Protein AF-A0A7X7GUV2-F1 (afdb_monomer)

Secondary structure (DSSP, 8-state):
--PPPP----------STTS------------------------------------------S-TT-----S--SSB-SS-SSPEEES--HHHHHHHTSPP-SB---EEETPTTEEEETT-SPPEEEE---SEEEEEEE-TTBSS-EEEEES-SSEEPPHHHHHHHHHH--SS-EEEEEEEESSSSPPEEEEEEEEEES----SEEEEEEESSSS--TTTEEEEEEETT-SSBEEEE-GGG--S--B-TTSSBP-TT-SSTT-----EEEEEPTTSSEEEEEPSTTT-EEEEE-STTTTTSPPTT--HHHHHHHT-SSEEEEE--HHHHHTT--EEEEEEE----SGGGTTS-TTS-SS--PPEEEEEEETT--------GGG--S-TT-----HHHHHHHHTBTTTEEE-EEET--SEEEEEEE-TTSSEEEEEEESSEETTEE-S-S-EEEEEEE-GGGTEEE-EE-TTSS-TTEEEEEEEE-TTSSEEEEEEEE-----SS-TTSS-SSTT-TT-EEEEEETT----EE-GGGS-SSGGG-BTTBS--EEEEE-S--EE-SSEEEEEEEEEE-TT-SSEEE-STT-EEEPPEEEEEEEEEETTS-EEEPPPEE-GGGGEEE-TT--EEE---EEEEEEEE---PPPPPP----

Mean predicted aligned error: 9.41 Å

Sequence (656 aa):
MRTVAYLTPLLLTLGIAIACSSEGGREGPRGGGNGGDGNGGDGNGGGLNGSGGLLIEDPVGGPPTGELLEPECQADCEDFPADPIIDGVDDAQRAVLDQPASGAGPCVSEPADGTIFPARWTRPRFNFQGGSVHKITLSAERERHDLVVYTNQSPWYLPAEIWEGLSTNVFNEDITYTIKTSDGSSAPTETTGKFRIVPVAPGGSMVFWGSTGTLEGPYTNALYGFSVGDEAVIHTLAPGDIAGVALSDNANLRQQSTDEPGQSTCVGCHTSTPGGKAVAAVDHWPWNVRLASIEEGVAGSVPDFLTPAGAAMASMTWLGAMTFSEGDWATGARRMVVTWSERSMSGNDAWKTHDGSVLSNEPTQLVWMDLGSDAEMPVDINTATADTYANQNQALQNAIAALQGTAWDVIQRTGDPGHPVLPTWSHDGSKIVYTSTDMPQDGRIGEASEVDIYQVPFAGGNGGEAVPLEGASSPGHYEYYPDYSPDDALVAFNRVDAFTTSGGREDSFNHVYYRPDSDIYVVPASGGEPVRLTSNDPACSSDGSAGSLYNSWAKWAPTSVSDGERTYYFLIFSTSRNSPFDISRGQGRTSPASQLYMTTIIRHASGEIESSPAIYLWNQRVLVDAEGNPSDLGTNNVTPAWDAFKIPPVPPVIVR

Solvent-accessible surface area (backbone atoms only — not comparable to full-atom values): 34489 Å² total; per-residue (Å²): 143,83,86,83,81,83,86,76,84,82,83,84,79,60,52,79,57,49,32,41,37,77,74,90,77,90,76,82,92,82,80,89,81,87,86,82,90,84,84,89,82,89,84,88,87,87,89,82,89,86,89,86,89,75,90,76,74,80,92,85,66,73,75,72,57,62,46,81,60,69,53,84,51,89,57,65,30,71,51,30,48,84,66,67,48,76,41,91,58,54,74,66,35,50,59,27,55,70,40,72,61,75,47,80,31,45,58,42,48,29,69,20,66,61,20,44,40,51,16,60,45,56,64,62,41,44,30,52,66,67,51,60,30,36,33,44,36,40,42,41,88,47,34,65,30,55,32,39,36,34,29,49,61,68,64,36,69,55,55,67,72,40,40,53,39,41,46,48,36,50,56,81,43,68,36,34,37,37,40,30,27,19,75,46,76,49,68,10,21,38,30,73,44,32,33,31,26,40,45,37,36,55,46,43,21,38,42,29,27,33,26,72,53,61,47,51,16,34,78,39,35,31,30,34,30,34,47,69,42,47,69,34,22,27,83,56,47,36,15,58,51,40,51,76,71,38,35,32,65,47,67,23,52,28,51,82,69,47,95,50,70,10,55,35,27,23,52,43,63,42,38,64,37,77,82,15,46,30,38,38,19,30,27,32,81,47,19,23,46,46,57,20,19,34,28,66,98,45,49,18,34,69,41,93,61,57,29,73,34,15,51,53,58,34,32,37,50,28,27,29,35,50,30,46,25,48,41,44,42,73,74,70,48,48,55,38,39,32,16,33,29,56,49,34,54,55,76,97,46,42,56,20,37,88,87,70,46,90,83,70,79,45,70,28,37,41,31,37,36,32,25,55,34,86,57,85,66,96,60,70,72,87,70,50,64,93,54,81,81,67,57,84,74,52,62,59,48,47,50,58,50,70,30,54,80,77,40,28,39,66,37,40,48,47,82,51,93,49,23,42,20,42,45,28,40,28,50,76,39,57,36,34,37,23,18,29,20,72,27,44,36,71,20,38,83,34,69,30,89,47,34,24,25,31,34,26,40,30,66,93,51,53,24,36,67,24,44,71,32,48,58,40,51,50,90,69,37,32,23,37,55,48,28,57,35,60,77,51,56,33,31,32,29,32,40,34,75,56,64,81,40,45,87,71,51,71,78,41,91,36,42,83,71,86,30,41,51,27,32,47,32,40,24,43,60,88,33,44,80,51,45,74,43,49,41,59,47,56,72,25,76,84,32,41,50,69,68,45,33,32,34,39,51,54,28,36,28,59,37,54,42,67,85,81,55,41,35,44,40,43,38,34,29,19,21,28,53,61,42,90,48,70,38,71,59,55,99,89,42,69,43,64,23,28,38,53,30,35,28,32,35,37,37,34,73,88,70,50,76,49,53,16,38,49,42,75,53,72,27,74,34,28,35,34,48,98,87,35,55,75,41,83,42,81,46,38,29,40,54,50,35,40,32,58,47,36,58,60,83,65,61,83,62,87,86,129

Structure (mmCIF, N/CA/C/O backbone):
data_AF-A0A7X7GUV2-F1
#
_entry.id   AF-A0A7X7GUV2-F1
#
loop_
_atom_site.group_PDB
_atom_site.id
_atom_site.type_symbol
_atom_site.label_atom_id
_atom_site.label_alt_id
_atom_site.label_comp_id
_atom_site.label_asym_id
_atom_site.label_entity_id
_atom_site.label_seq_id
_atom_site.pdbx_PDB_ins_code
_atom_site.Cartn_x
_atom_site.Cartn_y
_atom_site.Cartn_z
_atom_site.occupancy
_atom_site.B_iso_or_equiv
_atom_site.auth_seq_id
_atom_site.auth_comp_id
_atom_site.auth_asym_id
_atom_site.auth_atom_id
_atom_site.pdbx_PDB_model_num
ATOM 1 N N . MET A 1 1 ? -0.181 50.053 44.300 1.00 32.94 1 MET A N 1
ATOM 2 C CA . MET A 1 1 ? 0.564 49.186 43.364 1.00 32.94 1 MET A CA 1
ATOM 3 C C . MET A 1 1 ? 0.303 47.737 43.743 1.00 32.94 1 MET A C 1
ATOM 5 O O . MET A 1 1 ? 0.903 47.243 44.686 1.00 32.94 1 MET A O 1
ATOM 9 N N . ARG A 1 2 ? -0.670 47.099 43.093 1.00 23.80 2 ARG A N 1
ATOM 10 C CA . ARG A 1 2 ? -0.910 45.652 43.140 1.00 23.80 2 ARG A CA 1
ATOM 11 C C . ARG A 1 2 ? -1.321 45.263 41.728 1.00 23.80 2 ARG A C 1
ATOM 13 O O . ARG A 1 2 ? -2.361 45.713 41.259 1.00 23.80 2 ARG A O 1
ATOM 20 N N . THR A 1 3 ? -0.444 44.550 41.043 1.00 24.95 3 THR A N 1
ATOM 21 C CA . THR A 1 3 ? -0.640 44.099 39.667 1.00 24.95 3 THR A CA 1
ATOM 22 C C . THR A 1 3 ? -1.362 42.758 39.726 1.00 24.95 3 THR A C 1
ATOM 24 O O . THR A 1 3 ? -0.893 41.838 40.391 1.00 24.95 3 THR A O 1
ATOM 27 N N . VAL A 1 4 ? -2.529 42.683 39.090 1.00 25.73 4 VAL A N 1
ATOM 28 C CA . VAL A 1 4 ? -3.297 41.452 38.877 1.00 25.73 4 VAL A CA 1
ATOM 29 C C . VAL A 1 4 ? -2.777 40.833 37.581 1.00 25.73 4 VAL A C 1
ATOM 31 O O . VAL A 1 4 ? -2.809 41.492 36.544 1.00 25.73 4 VAL A O 1
ATOM 34 N N . ALA A 1 5 ? -2.252 39.611 37.649 1.00 23.95 5 ALA A N 1
ATOM 35 C CA . ALA A 1 5 ? -1.864 38.833 36.479 1.00 23.95 5 ALA A CA 1
ATOM 36 C C . ALA A 1 5 ? -3.082 38.038 35.990 1.00 23.95 5 ALA A C 1
ATOM 38 O O . ALA A 1 5 ? -3.635 37.231 36.736 1.00 23.95 5 ALA A O 1
ATOM 39 N N . TYR A 1 6 ? -3.507 38.301 34.756 1.00 22.50 6 TYR A N 1
ATOM 40 C CA . TYR A 1 6 ? -4.449 37.461 34.025 1.00 22.50 6 TYR A CA 1
ATOM 41 C C . TYR A 1 6 ? -3.682 36.247 33.487 1.00 22.50 6 TYR A C 1
ATOM 43 O O . TYR A 1 6 ? -2.726 36.407 32.731 1.00 22.50 6 TYR A O 1
ATOM 51 N N . LEU A 1 7 ? -4.080 35.049 33.913 1.00 22.50 7 LEU A N 1
ATOM 52 C CA . LEU A 1 7 ? -3.694 33.784 33.292 1.00 22.50 7 LEU A CA 1
ATOM 53 C C . LEU A 1 7 ? -4.598 33.574 32.074 1.00 22.50 7 LEU A C 1
ATOM 55 O O . LEU A 1 7 ? -5.795 33.333 32.219 1.00 22.50 7 LEU A O 1
ATOM 59 N N . THR A 1 8 ? -4.026 33.716 30.885 1.00 22.06 8 THR A N 1
ATOM 60 C CA . THR A 1 8 ? -4.643 33.318 29.616 1.00 22.06 8 THR A CA 1
ATOM 61 C C . THR A 1 8 ? -4.380 31.819 29.419 1.00 22.06 8 THR A C 1
ATOM 63 O O . THR A 1 8 ? -3.215 31.426 29.512 1.00 22.06 8 THR A O 1
ATOM 66 N N . PRO A 1 9 ? -5.390 30.965 29.173 1.00 22.66 9 PRO A N 1
ATOM 67 C CA . PRO A 1 9 ? -5.144 29.570 28.832 1.00 22.66 9 PRO A CA 1
ATOM 68 C C . PRO A 1 9 ? -4.520 29.500 27.432 1.00 22.66 9 PRO A C 1
ATOM 70 O O . PRO A 1 9 ? -5.018 30.103 26.480 1.00 22.66 9 PRO A O 1
ATOM 73 N N . LEU A 1 10 ? -3.382 28.817 27.342 1.00 22.11 10 LEU A N 1
ATOM 74 C CA . LEU A 1 10 ? -2.643 28.563 26.112 1.00 22.11 10 LEU A CA 1
ATOM 75 C C . LEU A 1 10 ? -3.369 27.428 25.367 1.00 22.11 10 LEU A C 1
ATOM 77 O O . LEU A 1 10 ? -3.354 26.293 25.829 1.00 22.11 10 LEU A O 1
ATOM 81 N N . LEU A 1 11 ? -4.052 27.748 24.266 1.00 22.88 11 LEU A N 1
ATOM 82 C CA . LEU A 1 11 ? -4.656 26.767 23.358 1.00 22.88 11 LEU A CA 1
ATOM 83 C C . LEU A 1 11 ? -3.539 26.052 22.580 1.00 22.88 11 LEU A C 1
ATOM 85 O O . LEU A 1 11 ? -2.832 26.691 21.799 1.00 22.88 11 LEU A O 1
ATOM 89 N N . LEU A 1 12 ? -3.364 24.750 22.825 1.00 25.38 12 LEU A N 1
ATOM 90 C CA . LEU A 1 12 ? -2.546 23.858 22.001 1.00 25.38 12 LEU A CA 1
ATOM 91 C C . LEU A 1 12 ? -3.385 23.418 20.798 1.00 25.38 12 LEU A C 1
ATOM 93 O O . LEU A 1 12 ? -4.513 22.977 20.967 1.00 25.38 12 LEU A O 1
ATOM 97 N N . THR A 1 13 ? -2.838 23.579 19.597 1.00 31.75 13 THR A N 1
ATOM 98 C CA . THR A 1 13 ? -3.451 23.169 18.328 1.00 31.75 13 THR A CA 1
ATOM 99 C C . THR A 1 13 ? -2.526 22.156 17.684 1.00 31.75 13 THR A C 1
ATOM 101 O O . THR A 1 13 ? -1.327 22.419 17.551 1.00 31.75 13 THR A O 1
ATOM 104 N N . LEU A 1 14 ? -3.091 20.997 17.360 1.00 37.00 14 LEU A N 1
ATOM 105 C CA . LEU A 1 14 ? -2.397 19.856 16.798 1.00 37.00 14 LEU A CA 1
ATOM 106 C C . LEU A 1 14 ? -2.873 19.600 15.355 1.00 37.00 14 LEU A C 1
ATOM 108 O O . LEU A 1 14 ? -4.068 19.648 15.099 1.00 37.00 14 LEU A O 1
ATOM 112 N N . GLY A 1 15 ? -1.971 19.346 14.415 1.00 33.19 15 GLY A N 1
ATOM 113 C CA . GLY A 1 15 ? -2.177 18.436 13.297 1.00 33.19 15 GLY A CA 1
ATOM 114 C C . GLY A 1 15 ? -0.839 17.941 12.747 1.00 33.19 15 GLY A C 1
ATOM 115 O O . GLY A 1 15 ? 0.081 18.745 12.677 1.00 33.19 15 GLY A O 1
ATOM 116 N N . ILE A 1 16 ? -0.748 16.655 12.365 1.00 38.62 16 ILE A N 1
ATOM 117 C CA . ILE A 1 16 ? -0.478 16.155 10.994 1.00 38.62 16 ILE A CA 1
ATOM 118 C C . ILE A 1 16 ? -0.848 14.653 10.883 1.00 38.62 16 ILE A C 1
ATOM 120 O O . ILE A 1 16 ? -0.046 13.768 11.168 1.00 38.62 16 ILE A O 1
ATOM 124 N N . ALA A 1 17 ? -2.030 14.401 10.313 1.00 32.38 17 ALA A N 1
ATOM 125 C CA . ALA A 1 17 ? -2.229 13.618 9.086 1.00 32.38 17 ALA A CA 1
ATOM 126 C C . ALA A 1 17 ? -3.102 14.510 8.186 1.00 32.38 17 ALA A C 1
ATOM 128 O O . ALA A 1 17 ? -4.276 14.734 8.462 1.00 32.38 17 ALA A O 1
ATOM 129 N N . ILE A 1 18 ? -2.478 15.204 7.233 1.00 45.97 18 ILE A N 1
ATOM 130 C CA . ILE A 1 18 ? -2.718 16.652 7.118 1.00 45.97 18 ILE A CA 1
ATOM 131 C C . ILE A 1 18 ? -4.121 17.054 6.633 1.00 45.97 18 ILE A C 1
ATOM 133 O O . ILE A 1 18 ? -4.552 18.136 6.977 1.00 45.97 18 ILE A O 1
ATOM 137 N N . ALA A 1 19 ? -4.905 16.230 5.942 1.00 35.56 19 ALA A N 1
ATOM 138 C CA . ALA A 1 19 ? -6.272 16.635 5.583 1.00 35.56 19 ALA A CA 1
ATOM 139 C C . ALA A 1 19 ? -7.338 16.202 6.598 1.00 35.56 19 ALA A C 1
ATOM 141 O O . ALA A 1 19 ? -8.507 16.320 6.291 1.00 35.56 19 ALA A O 1
ATOM 142 N N . CYS A 1 20 ? -6.994 15.638 7.755 1.00 41.84 20 CYS A N 1
ATOM 143 C CA . CYS A 1 20 ? -8.009 15.075 8.648 1.00 41.84 20 CYS A CA 1
ATOM 144 C C . CYS A 1 20 ? -7.744 15.350 10.117 1.00 41.84 20 CYS A C 1
ATOM 146 O O . CYS A 1 20 ? -8.364 14.709 10.952 1.00 41.84 20 CYS A O 1
ATOM 148 N N . SER A 1 21 ? -6.870 16.293 10.468 1.00 37.59 21 SER A N 1
ATOM 149 C CA . SER A 1 21 ? -6.421 16.456 11.853 1.00 37.59 21 SER A CA 1
ATOM 150 C C . SER A 1 21 ? -6.381 17.896 12.376 1.00 37.59 21 SER A C 1
ATOM 152 O O . SER A 1 21 ? -5.648 18.114 13.326 1.00 37.59 21 SER A O 1
ATOM 154 N N . SER A 1 22 ? -7.081 18.888 11.802 1.00 31.81 22 SER A N 1
ATOM 155 C CA . SER A 1 22 ? -7.056 20.265 12.340 1.00 31.81 22 SER A CA 1
ATOM 156 C C . SER A 1 22 ? -8.259 20.595 13.252 1.00 31.81 22 SER A C 1
ATOM 158 O O . SER A 1 22 ? -9.402 20.466 12.842 1.00 31.81 22 SER A O 1
ATOM 160 N N . GLU A 1 23 ? -8.044 21.025 14.506 1.00 33.25 23 GLU A N 1
ATOM 161 C CA . GLU A 1 23 ? -9.118 21.514 15.400 1.00 33.25 23 GLU A CA 1
ATOM 162 C C . GLU A 1 23 ? -9.333 23.044 15.296 1.00 33.25 23 GLU A C 1
ATOM 164 O O . GLU A 1 23 ? -8.460 23.851 15.620 1.00 33.25 23 GLU A O 1
ATOM 169 N N . GLY A 1 24 ? -10.550 23.452 14.913 1.00 31.27 24 GLY A N 1
ATOM 170 C CA . GLY A 1 24 ? -11.511 24.060 15.848 1.00 31.27 24 GLY A CA 1
ATOM 171 C C . GLY A 1 24 ? -11.203 25.385 16.573 1.00 31.27 24 GLY A C 1
ATOM 172 O O . GLY A 1 24 ? -11.522 25.511 17.754 1.00 31.27 24 GLY A O 1
ATOM 173 N N . GLY A 1 25 ? -10.674 26.420 15.914 1.00 26.00 25 GLY A N 1
ATOM 174 C CA . GLY A 1 25 ? -10.572 27.772 16.496 1.00 26.00 25 GLY A CA 1
ATOM 175 C C . GLY A 1 25 ? -11.771 28.685 16.181 1.00 26.00 25 GLY A C 1
ATOM 176 O O . GLY A 1 25 ? -11.874 29.207 15.075 1.00 26.00 25 GLY A O 1
ATOM 177 N N . ARG A 1 26 ? -12.661 28.952 17.153 1.00 25.12 26 ARG A N 1
ATOM 178 C CA . ARG A 1 26 ? -13.733 29.970 17.035 1.00 25.12 26 ARG A CA 1
ATOM 179 C C . ARG A 1 26 ? -13.147 31.384 16.856 1.00 25.12 26 ARG A C 1
ATOM 181 O O . ARG A 1 26 ? -12.669 31.962 17.830 1.00 25.12 26 ARG A O 1
ATOM 188 N N . GLU A 1 27 ? -13.312 32.001 15.684 1.00 25.31 27 GLU A N 1
ATOM 189 C CA . GLU A 1 27 ? -13.299 33.467 15.546 1.00 25.31 27 GLU A CA 1
ATOM 190 C C . GLU A 1 27 ? -14.721 34.011 15.327 1.00 25.31 27 GLU A C 1
ATOM 192 O O . GLU A 1 27 ? -15.493 33.518 14.509 1.00 25.31 27 GLU A O 1
ATOM 197 N N . GLY A 1 28 ? -15.085 35.020 16.126 1.00 23.98 28 GLY A N 1
ATOM 198 C CA . GLY A 1 28 ? -16.398 35.666 16.134 1.00 23.98 28 GLY A CA 1
ATOM 199 C C . GLY A 1 28 ? -16.714 36.519 14.891 1.00 23.98 28 GLY A C 1
ATOM 200 O O . GLY A 1 28 ? -15.882 36.710 14.005 1.00 23.98 28 GLY A O 1
ATOM 201 N N . PRO A 1 29 ? -17.938 37.072 14.827 1.00 24.27 29 PRO A N 1
ATOM 202 C CA . PRO A 1 29 ? -18.635 37.350 13.580 1.00 24.27 29 PRO A CA 1
ATOM 203 C C . PRO A 1 29 ? -18.105 38.603 12.880 1.00 24.27 29 PRO A C 1
ATOM 205 O O . PRO A 1 29 ? -18.031 39.683 13.473 1.00 24.27 29 PRO A O 1
ATOM 208 N N . ARG A 1 30 ? -17.841 38.495 11.576 1.00 24.86 30 ARG A N 1
ATOM 209 C CA . ARG A 1 30 ? -17.788 39.652 10.676 1.00 24.86 30 ARG A CA 1
ATOM 210 C C . ARG A 1 30 ? -18.953 39.566 9.706 1.00 24.86 30 ARG A C 1
ATOM 212 O O . ARG A 1 30 ? -19.131 38.580 9.005 1.00 24.86 30 ARG A O 1
ATOM 219 N N . GLY A 1 31 ? -19.800 40.585 9.782 1.00 22.81 31 GLY A N 1
ATOM 220 C CA . GLY A 1 31 ? -21.104 40.608 9.150 1.00 22.81 31 GLY A CA 1
ATOM 221 C C . GLY A 1 31 ? -21.097 40.909 7.656 1.00 22.81 31 GLY A C 1
ATOM 222 O O . GLY A 1 31 ? -20.166 41.500 7.121 1.00 22.81 31 GLY A O 1
ATOM 223 N N . GLY A 1 32 ? -22.239 40.571 7.059 1.00 22.45 32 GLY A N 1
ATOM 224 C CA . GLY A 1 32 ? -22.993 41.414 6.135 1.00 22.45 32 GLY A CA 1
ATOM 225 C C . GLY A 1 32 ? -22.339 41.766 4.803 1.00 22.45 32 GLY A C 1
ATOM 226 O O . GLY A 1 32 ? -21.634 42.765 4.697 1.00 22.45 32 GLY A O 1
ATOM 227 N N . GLY A 1 33 ? -22.746 41.052 3.754 1.00 23.12 33 GLY A N 1
ATOM 228 C CA . GLY A 1 33 ? -22.602 41.489 2.368 1.00 23.12 33 GLY A CA 1
ATOM 229 C C . GLY A 1 33 ? -23.561 40.740 1.445 1.00 23.12 33 GLY A C 1
ATOM 230 O O . GLY A 1 33 ? -23.308 39.600 1.090 1.00 23.12 33 GLY A O 1
ATOM 231 N N . ASN A 1 34 ? -24.671 41.389 1.091 1.00 22.34 34 ASN A N 1
ATOM 232 C CA . ASN A 1 34 ? -25.659 40.939 0.107 1.00 22.34 34 ASN A CA 1
ATOM 233 C C . ASN A 1 34 ? -25.065 40.760 -1.302 1.00 22.34 34 ASN A C 1
ATOM 235 O O . ASN A 1 34 ? -24.377 41.659 -1.782 1.00 22.34 34 ASN A O 1
ATOM 239 N N . GLY A 1 35 ? -25.579 39.756 -2.023 1.00 22.70 35 GLY A N 1
ATOM 240 C CA . GLY A 1 35 ? -26.205 39.988 -3.331 1.00 22.70 35 GLY A CA 1
ATOM 241 C C . GLY A 1 35 ? -25.641 39.212 -4.523 1.00 22.70 35 GLY A C 1
ATOM 242 O O . GLY A 1 35 ? -24.481 39.389 -4.877 1.00 22.70 35 GLY A O 1
ATOM 243 N N . GLY A 1 36 ? -26.524 38.488 -5.226 1.00 23.39 36 GLY A N 1
ATOM 244 C CA . GLY A 1 36 ? -26.394 38.276 -6.672 1.00 23.39 36 GLY A CA 1
ATOM 245 C C . GLY A 1 36 ? -26.914 36.946 -7.213 1.00 23.39 36 GLY A C 1
ATOM 246 O O . GLY A 1 36 ? -26.126 36.036 -7.424 1.00 23.39 36 GLY A O 1
ATOM 247 N N . ASP A 1 37 ? -28.215 36.876 -7.505 1.00 23.50 37 ASP A N 1
ATOM 248 C CA . ASP A 1 37 ? -28.849 35.836 -8.328 1.00 23.50 37 ASP A CA 1
ATOM 249 C C . ASP A 1 37 ? -28.278 35.776 -9.761 1.00 23.50 37 ASP A C 1
ATOM 251 O O . ASP A 1 37 ? -27.961 36.810 -10.357 1.00 23.50 37 ASP A O 1
ATOM 255 N N . GLY A 1 38 ? -28.264 34.580 -10.363 1.00 23.55 38 GLY A N 1
ATOM 256 C CA . GLY A 1 38 ? -27.947 34.374 -11.781 1.00 23.55 38 GLY A CA 1
ATOM 257 C C . GLY A 1 38 ? -28.350 32.989 -12.298 1.00 23.55 38 GLY A C 1
ATOM 258 O O . GLY A 1 38 ? -27.577 32.045 -12.242 1.00 23.55 38 GLY A O 1
ATOM 259 N N . ASN A 1 39 ? -29.581 32.896 -12.797 1.00 23.02 39 ASN A N 1
ATOM 260 C CA . ASN A 1 39 ? -30.283 31.713 -13.298 1.00 23.02 39 ASN A CA 1
ATOM 261 C C . ASN A 1 39 ? -29.922 31.339 -14.759 1.00 23.02 39 ASN A C 1
ATOM 263 O O . ASN A 1 39 ? -29.870 32.229 -15.605 1.00 23.02 39 ASN A O 1
ATOM 267 N N . GLY A 1 40 ? -29.869 30.032 -15.058 1.00 22.28 40 GLY A N 1
ATOM 268 C CA . GLY A 1 40 ? -30.478 29.420 -16.256 1.00 22.28 40 GLY A CA 1
ATOM 269 C C . GLY A 1 40 ? -29.620 29.168 -17.510 1.00 22.28 40 GLY A C 1
ATOM 270 O O . GLY A 1 40 ? -29.009 30.084 -18.055 1.00 22.28 40 GLY A O 1
ATOM 271 N N . GLY A 1 41 ? -29.709 27.942 -18.053 1.00 23.38 41 GLY A N 1
ATOM 272 C CA . GLY A 1 41 ? -29.298 27.640 -19.430 1.00 23.38 41 GLY A CA 1
ATOM 273 C C . GLY A 1 41 ? -29.289 26.158 -19.825 1.00 23.38 41 GLY A C 1
ATOM 274 O O . GLY A 1 41 ? -28.216 25.593 -19.993 1.00 23.38 41 GLY A O 1
ATOM 275 N N . ASP A 1 42 ? -30.467 25.558 -20.027 1.00 23.94 42 ASP A N 1
ATOM 276 C CA . ASP A 1 42 ? -30.647 24.270 -20.719 1.00 23.94 42 ASP A CA 1
ATOM 277 C C . ASP A 1 42 ? -30.213 24.335 -22.197 1.00 23.94 42 ASP A C 1
ATOM 279 O O . ASP A 1 42 ? -30.487 25.316 -22.896 1.00 23.94 42 ASP A O 1
ATOM 283 N N . GLY A 1 43 ? -29.632 23.243 -22.706 1.00 24.27 43 GLY A N 1
ATOM 284 C CA . GLY A 1 43 ? -29.258 23.089 -24.115 1.00 24.27 43 GLY A CA 1
ATOM 285 C C . GLY A 1 43 ? -29.152 21.625 -24.547 1.00 24.27 43 GLY A C 1
ATOM 286 O O . GLY A 1 43 ? -28.083 21.032 -24.518 1.00 24.27 43 GLY A O 1
ATOM 287 N N . ASN A 1 44 ? -30.282 21.059 -24.967 1.00 22.33 44 ASN A N 1
ATOM 288 C CA . ASN A 1 44 ? -30.433 19.733 -25.568 1.00 22.33 44 ASN A CA 1
ATOM 289 C C . ASN A 1 44 ? -29.998 19.718 -27.052 1.00 22.33 44 ASN A C 1
ATOM 291 O O . ASN A 1 44 ? -30.363 20.632 -27.794 1.00 22.33 44 ASN A O 1
ATOM 295 N N . GLY A 1 45 ? -29.372 18.625 -27.513 1.00 22.42 45 GLY A N 1
ATOM 296 C CA . GLY A 1 45 ? -29.591 18.127 -28.878 1.00 22.42 45 GLY A CA 1
ATOM 297 C C . GLY A 1 45 ? -28.406 17.503 -29.627 1.00 22.42 45 GLY A C 1
ATOM 298 O O . GLY A 1 45 ? -27.498 18.208 -30.049 1.00 22.42 45 GLY A O 1
ATOM 299 N N . GLY A 1 46 ? -28.559 16.219 -29.983 1.00 21.56 46 GLY A N 1
ATOM 300 C CA . GLY A 1 46 ? -28.237 15.734 -31.335 1.00 21.56 46 GLY A CA 1
ATOM 301 C C . GLY A 1 46 ? -27.196 14.619 -31.446 1.00 21.56 46 GLY A C 1
ATOM 302 O O . GLY A 1 46 ? -26.008 14.890 -31.560 1.00 21.56 46 GLY A O 1
ATOM 303 N N . GLY A 1 47 ? -27.660 13.367 -31.504 1.00 20.58 47 GLY A N 1
ATOM 304 C CA . GLY A 1 47 ? -26.829 12.191 -31.776 1.00 20.58 47 GLY A CA 1
ATOM 305 C C . GLY A 1 47 ? -26.493 11.952 -33.252 1.00 20.58 47 GLY A C 1
ATOM 306 O O . GLY A 1 47 ? -27.113 1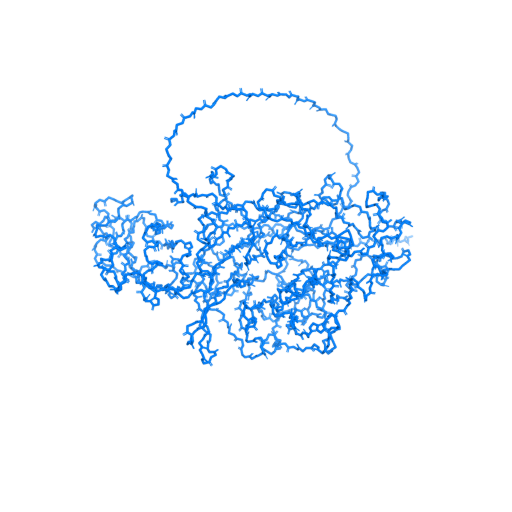2.526 -34.147 1.00 20.58 47 GLY A O 1
ATOM 307 N N . LEU A 1 48 ? -25.566 11.016 -33.487 1.00 22.80 48 LEU A N 1
ATOM 308 C CA . LEU A 1 48 ? -25.374 10.303 -34.752 1.00 22.80 48 LEU A CA 1
ATOM 309 C C . LEU A 1 48 ? -24.945 8.847 -34.490 1.00 22.80 48 LEU A C 1
ATOM 311 O O . LEU A 1 48 ? -23.999 8.580 -33.760 1.00 22.80 48 LEU A O 1
ATOM 315 N N . ASN A 1 49 ? -25.678 7.931 -35.126 1.00 20.84 49 ASN A N 1
ATOM 316 C CA . ASN A 1 49 ? -25.431 6.492 -35.232 1.00 20.84 49 ASN A CA 1
ATOM 317 C C . ASN A 1 49 ? -24.193 6.173 -36.090 1.00 20.84 49 ASN A C 1
ATOM 319 O O . ASN A 1 49 ? -23.984 6.810 -37.123 1.00 20.84 49 ASN A O 1
ATOM 323 N N . GLY A 1 50 ? -23.489 5.087 -35.755 1.00 22.55 50 GLY A N 1
ATOM 324 C CA . GLY A 1 50 ? -22.460 4.472 -36.602 1.00 22.55 50 GLY A CA 1
ATOM 325 C C . GLY A 1 50 ? -21.975 3.130 -36.045 1.00 22.55 50 GLY A C 1
ATOM 326 O O . GLY A 1 50 ? -21.107 3.081 -35.193 1.00 22.55 50 GLY A O 1
ATOM 327 N N . SER A 1 51 ? -22.591 2.054 -36.521 1.00 22.33 51 SER A N 1
ATOM 328 C CA . SER A 1 51 ? -22.524 0.651 -36.094 1.00 22.33 51 SER A CA 1
ATOM 329 C C . SER A 1 51 ? -21.246 -0.137 -36.445 1.00 22.33 51 SER A C 1
ATOM 331 O O . SER A 1 51 ? -20.712 0.019 -37.541 1.00 22.33 51 SER A O 1
ATOM 333 N N . GLY A 1 52 ? -20.902 -1.103 -35.576 1.00 22.14 52 GLY A N 1
ATOM 334 C CA . GLY A 1 52 ? -20.025 -2.267 -35.811 1.00 22.14 52 GLY A CA 1
ATOM 335 C C . GLY A 1 52 ? -19.189 -2.579 -34.557 1.00 22.14 52 GLY A C 1
ATOM 336 O O . GLY A 1 52 ? -18.204 -1.905 -34.329 1.00 22.14 52 GLY A O 1
ATOM 337 N N . GLY A 1 53 ? -19.521 -3.497 -33.647 1.00 22.33 53 GLY A N 1
ATOM 338 C CA . GLY A 1 53 ? -20.147 -4.804 -33.827 1.00 22.33 53 GLY A CA 1
ATOM 339 C C . GLY A 1 53 ? -19.105 -5.927 -33.714 1.00 22.33 53 GLY A C 1
ATOM 340 O O . GLY A 1 53 ? -19.040 -6.759 -34.613 1.00 22.33 53 GLY A O 1
ATOM 341 N N . LEU A 1 54 ? -18.288 -5.935 -32.652 1.00 22.00 54 LEU A N 1
ATOM 342 C CA . LEU A 1 54 ? -17.536 -7.111 -32.208 1.00 22.00 54 LEU A CA 1
ATOM 343 C C . LEU A 1 54 ? -18.041 -7.459 -30.806 1.00 22.00 54 LEU A C 1
ATOM 345 O O . LEU A 1 54 ? -18.029 -6.624 -29.907 1.00 22.00 54 LEU A O 1
ATOM 349 N N . LEU A 1 55 ? -18.584 -8.664 -30.683 1.00 21.12 55 LEU A N 1
ATOM 350 C CA . LEU A 1 55 ? -19.118 -9.221 -29.450 1.00 21.12 55 LEU A CA 1
ATOM 351 C C . LEU A 1 55 ? -17.940 -9.478 -28.503 1.00 21.12 55 LEU A C 1
ATOM 353 O O . LEU A 1 55 ? -17.211 -10.446 -28.695 1.00 21.12 55 LEU A O 1
ATOM 357 N N . ILE A 1 56 ? -17.736 -8.588 -27.533 1.00 24.41 56 ILE A N 1
ATOM 358 C CA . ILE A 1 56 ? -16.944 -8.881 -26.340 1.00 24.41 56 ILE A CA 1
ATOM 359 C C . ILE A 1 56 ? -17.939 -9.468 -25.342 1.00 24.41 56 ILE A C 1
ATOM 361 O O . ILE A 1 56 ? -18.861 -8.786 -24.896 1.00 24.41 56 ILE A O 1
ATOM 365 N N . GLU A 1 57 ? -17.817 -10.771 -25.112 1.00 22.52 57 GLU A N 1
ATOM 366 C CA . GLU A 1 57 ? -18.459 -11.460 -23.996 1.00 22.52 57 GLU A CA 1
ATOM 367 C C . GLU A 1 57 ? -17.971 -10.835 -22.671 1.00 22.52 57 GLU A C 1
ATOM 369 O O . GLU A 1 57 ? -16.837 -10.369 -22.597 1.00 22.52 57 GLU A O 1
ATOM 374 N N . ASP A 1 58 ? -18.853 -10.775 -21.670 1.00 22.55 58 ASP A N 1
ATOM 375 C CA . ASP A 1 58 ? -18.684 -10.149 -20.345 1.00 22.55 58 ASP A CA 1
ATOM 376 C C . ASP A 1 58 ? -17.231 -10.065 -19.811 1.00 22.55 58 ASP A C 1
ATOM 378 O O . ASP A 1 58 ? -16.615 -11.106 -19.564 1.00 22.55 58 ASP A O 1
ATOM 382 N N . PRO A 1 59 ? -16.691 -8.871 -19.483 1.00 26.75 59 PRO A N 1
ATOM 383 C CA . PRO A 1 59 ? -15.416 -8.742 -18.790 1.00 26.75 59 PRO A CA 1
ATOM 384 C C . PRO A 1 59 ? -15.638 -8.856 -17.274 1.00 26.75 59 PRO A C 1
ATOM 386 O O . PRO A 1 59 ? -15.310 -7.958 -16.509 1.00 26.75 59 PRO A O 1
ATOM 389 N N . VAL A 1 60 ? -16.223 -9.962 -16.812 1.00 32.84 60 VAL A N 1
ATOM 390 C CA . VAL A 1 60 ? -16.152 -10.357 -15.394 1.00 32.84 60 VAL A CA 1
ATOM 391 C C . VAL A 1 60 ? -15.328 -11.632 -15.321 1.00 32.84 60 VAL A C 1
ATOM 393 O O . VAL A 1 60 ? -15.806 -12.726 -15.042 1.00 32.84 60 VAL A O 1
ATOM 396 N N . GLY A 1 61 ? -14.055 -11.460 -15.644 1.00 28.80 61 GLY A N 1
ATOM 397 C CA . GLY A 1 61 ? -13.020 -12.473 -15.572 1.00 28.80 61 GLY A CA 1
ATOM 398 C C . GLY A 1 61 ? -11.693 -11.745 -15.508 1.00 28.80 61 GLY A C 1
ATOM 399 O O . GLY A 1 61 ? -11.004 -11.630 -16.516 1.00 28.80 61 GLY A O 1
ATOM 400 N N . GLY A 1 62 ? -11.371 -11.192 -14.335 1.00 34.75 62 GLY A N 1
ATOM 401 C CA . GLY A 1 62 ? -10.009 -10.741 -14.062 1.00 34.75 62 GLY A CA 1
ATOM 402 C C . GLY A 1 62 ? -9.008 -11.875 -14.337 1.00 34.75 62 GLY A C 1
ATOM 403 O O . GLY A 1 62 ? -9.414 -13.041 -14.419 1.00 34.75 62 GLY A O 1
ATOM 404 N N . PRO A 1 63 ? -7.708 -11.569 -14.496 1.00 38.97 63 PRO A N 1
ATOM 405 C CA . PRO A 1 63 ? -6.688 -12.607 -14.640 1.00 38.97 63 PRO A CA 1
ATOM 406 C C . PRO A 1 63 ? -6.856 -13.658 -13.527 1.00 38.97 63 PRO A C 1
ATOM 408 O O . PRO A 1 63 ? -7.249 -13.270 -12.425 1.00 38.97 63 PRO A O 1
ATOM 411 N N . PRO A 1 64 ? -6.600 -14.958 -13.780 1.00 42.75 64 PRO A N 1
ATOM 412 C CA . PRO A 1 64 ? -6.704 -15.979 -12.744 1.00 42.75 64 PRO A CA 1
ATOM 413 C C . PRO A 1 64 ? -5.841 -15.554 -11.554 1.00 42.75 64 PRO A C 1
ATOM 415 O O . PRO A 1 64 ? -4.618 -15.467 -11.639 1.00 42.75 64 PRO A O 1
ATOM 418 N N . THR A 1 65 ? -6.506 -15.181 -10.466 1.00 56.53 65 THR A N 1
ATOM 419 C CA . THR A 1 65 ? -5.868 -14.754 -9.226 1.00 56.53 65 THR A CA 1
ATOM 420 C C . THR A 1 65 ? -5.565 -16.003 -8.420 1.00 56.53 65 THR A C 1
ATOM 422 O O . THR A 1 65 ? -6.463 -16.822 -8.221 1.00 56.53 65 THR A O 1
ATOM 425 N N . GLY A 1 66 ? -4.336 -16.155 -7.935 1.00 62.00 66 GLY A N 1
ATOM 426 C CA . GLY A 1 66 ? -3.981 -17.304 -7.101 1.00 62.00 66 GLY A CA 1
ATOM 427 C C . GLY A 1 66 ? -3.425 -18.522 -7.852 1.00 62.00 66 GLY A C 1
ATOM 428 O O . GLY A 1 66 ? -3.259 -19.574 -7.238 1.00 62.00 66 GLY A O 1
ATOM 429 N N . GLU A 1 67 ? -3.133 -18.407 -9.152 1.00 76.88 67 GLU A N 1
ATOM 430 C CA . GLU A 1 67 ? -2.552 -19.491 -9.957 1.00 76.88 67 GLU A CA 1
ATOM 431 C C . GLU A 1 67 ? -1.134 -19.154 -10.432 1.00 76.88 67 GLU A C 1
ATOM 433 O O . GLU A 1 67 ? -0.779 -17.988 -10.623 1.00 76.88 67 GLU A O 1
ATOM 438 N N . LEU A 1 68 ? -0.325 -20.199 -10.623 1.00 89.75 68 LEU A N 1
ATOM 439 C CA . LEU A 1 68 ? 0.963 -20.093 -11.299 1.00 89.75 68 LEU A CA 1
ATOM 440 C C . LEU A 1 68 ? 0.733 -20.076 -12.804 1.00 89.75 68 LEU A C 1
ATOM 442 O O . LEU A 1 68 ? 0.086 -20.968 -13.353 1.00 89.75 68 LEU A O 1
ATOM 446 N N . LEU A 1 69 ? 1.278 -19.060 -13.458 1.00 91.81 69 LEU A N 1
ATOM 447 C CA . LEU A 1 69 ? 1.231 -18.921 -14.902 1.00 91.81 69 LEU A CA 1
ATOM 448 C C . LEU A 1 69 ? 2.338 -19.755 -15.550 1.00 91.81 69 LEU A C 1
ATOM 450 O O . LEU A 1 69 ? 3.484 -19.757 -15.104 1.00 91.81 69 LEU A O 1
ATOM 454 N N . GLU A 1 70 ? 1.989 -20.429 -16.638 1.00 92.56 70 GLU A N 1
ATOM 455 C CA . GLU A 1 70 ? 2.932 -21.165 -17.475 1.00 92.56 70 GLU A CA 1
ATOM 456 C C . GLU A 1 70 ? 3.203 -20.373 -18.761 1.00 92.56 70 GLU A C 1
ATOM 458 O O . GLU A 1 70 ? 2.255 -19.819 -19.325 1.00 92.56 70 GLU A O 1
ATOM 463 N N . PRO A 1 71 ? 4.452 -20.333 -19.262 1.00 94.62 71 PRO A N 1
ATOM 464 C CA . PRO A 1 71 ? 4.763 -19.669 -20.522 1.00 94.62 71 PRO A CA 1
ATOM 465 C C . PRO A 1 71 ? 3.975 -20.247 -21.703 1.00 94.62 71 PRO A C 1
ATOM 467 O O . PRO A 1 71 ? 4.017 -21.458 -21.956 1.00 94.62 71 PRO A O 1
ATOM 470 N N . GLU A 1 72 ? 3.330 -19.386 -22.489 1.00 95.25 72 GLU A N 1
ATOM 471 C CA . GLU A 1 72 ? 2.660 -19.797 -23.731 1.00 95.25 72 GLU A CA 1
ATOM 472 C C . GLU A 1 72 ? 3.675 -20.108 -24.843 1.00 95.25 72 GLU A C 1
ATOM 474 O O . GLU A 1 72 ? 3.463 -20.998 -25.673 1.00 95.25 72 GLU A O 1
ATOM 479 N N . CYS A 1 73 ? 4.822 -19.428 -24.814 1.00 95.69 73 CYS A N 1
ATOM 480 C CA . CYS A 1 73 ? 5.951 -19.641 -25.703 1.00 95.69 73 CYS A CA 1
ATOM 481 C C . CYS A 1 73 ? 7.185 -20.169 -24.947 1.00 95.69 73 CYS A C 1
ATOM 483 O O . CYS A 1 73 ? 7.577 -19.666 -23.893 1.00 95.69 73 CYS A O 1
ATOM 485 N N . GLN A 1 74 ? 7.806 -21.227 -25.483 1.00 92.94 74 GLN A N 1
ATOM 486 C CA . GLN A 1 74 ? 8.870 -21.975 -24.797 1.00 92.94 74 GLN A CA 1
ATOM 487 C C . GLN A 1 74 ? 10.297 -21.551 -25.182 1.00 92.94 74 GLN A C 1
ATOM 489 O O . GLN A 1 74 ? 11.208 -21.717 -24.379 1.00 92.94 74 GLN A O 1
ATOM 494 N N . ALA A 1 75 ? 10.494 -21.051 -26.403 1.00 94.94 75 ALA A N 1
ATOM 495 C CA . ALA A 1 75 ? 11.763 -20.550 -26.932 1.00 94.94 75 ALA A CA 1
ATOM 496 C C . ALA A 1 75 ? 11.512 -19.826 -28.263 1.00 94.94 75 ALA A C 1
ATOM 498 O O . ALA A 1 75 ? 10.502 -20.094 -28.921 1.00 94.94 75 ALA A O 1
ATOM 499 N N . ASP A 1 76 ? 12.463 -18.988 -28.684 1.00 95.69 76 ASP A N 1
ATOM 500 C CA . ASP A 1 76 ? 12.415 -18.223 -29.937 1.00 95.69 76 ASP A CA 1
ATOM 501 C C . ASP A 1 76 ? 11.123 -17.398 -30.092 1.00 95.69 76 ASP A C 1
ATOM 503 O O . ASP A 1 76 ? 10.579 -17.298 -31.203 1.00 95.69 76 ASP A O 1
ATOM 507 N N . CYS A 1 77 ? 10.638 -16.838 -28.980 1.00 96.94 77 CYS A N 1
ATOM 508 C CA . CYS A 1 77 ? 9.465 -15.974 -28.939 1.00 96.94 77 CYS A CA 1
ATOM 509 C C . CYS A 1 77 ? 9.725 -14.697 -29.745 1.00 96.94 77 CYS A C 1
ATOM 511 O O . CYS A 1 77 ? 10.870 -14.286 -29.945 1.00 96.94 77 CYS A O 1
ATOM 513 N N . GLU A 1 78 ? 8.662 -14.133 -30.308 1.00 96.81 78 GLU A N 1
ATOM 514 C CA . GLU A 1 78 ? 8.729 -12.958 -31.184 1.00 96.81 78 GLU A CA 1
ATOM 515 C C . GLU A 1 78 ? 8.046 -11.754 -30.515 1.00 96.81 78 GLU A C 1
ATOM 517 O O . GLU A 1 78 ? 7.517 -10.884 -31.206 1.00 96.81 78 GLU A O 1
ATOM 522 N N . ASP A 1 79 ? 8.048 -11.712 -29.175 1.00 96.62 79 ASP A N 1
ATOM 523 C CA . ASP A 1 79 ? 7.496 -10.595 -28.402 1.00 96.62 79 ASP A CA 1
ATOM 524 C C . ASP A 1 79 ? 8.395 -9.357 -28.573 1.00 96.62 79 ASP A C 1
ATOM 526 O O . ASP A 1 79 ? 7.920 -8.218 -28.621 1.00 96.62 79 ASP A O 1
ATOM 530 N N . PHE A 1 80 ? 9.705 -9.572 -28.752 1.00 98.12 80 PHE A N 1
ATOM 531 C CA . PHE A 1 80 ? 10.642 -8.557 -29.225 1.00 98.12 80 PHE A CA 1
ATOM 532 C C . PHE A 1 80 ? 10.651 -8.456 -30.762 1.00 98.12 80 PHE A C 1
ATOM 534 O O . PHE A 1 80 ? 10.983 -9.424 -31.457 1.00 98.12 80 PHE A O 1
ATOM 541 N N . PRO A 1 81 ? 10.333 -7.275 -31.336 1.00 97.69 81 PRO A N 1
ATOM 542 C CA . PRO A 1 81 ? 10.346 -7.086 -32.779 1.00 97.69 81 PRO A CA 1
ATOM 543 C C . PRO A 1 81 ? 11.774 -7.141 -33.334 1.00 97.69 81 PRO A C 1
ATOM 545 O O . PRO A 1 81 ? 12.722 -6.656 -32.721 1.00 97.69 81 PRO A O 1
ATOM 548 N N . ALA A 1 82 ? 11.917 -7.671 -34.551 1.00 97.44 82 ALA A N 1
ATOM 549 C CA . ALA A 1 82 ? 13.204 -7.722 -35.248 1.00 97.44 82 ALA A CA 1
ATOM 550 C C . ALA A 1 82 ? 13.730 -6.331 -35.658 1.00 97.44 82 ALA A C 1
ATOM 552 O O . ALA A 1 82 ? 14.942 -6.115 -35.717 1.00 97.44 82 ALA A O 1
ATOM 553 N N . ASP A 1 83 ? 12.820 -5.406 -35.980 1.00 98.00 83 ASP A N 1
ATOM 554 C CA . ASP A 1 83 ? 13.155 -4.048 -36.401 1.00 98.00 83 ASP A CA 1
ATOM 555 C C . ASP A 1 83 ? 13.225 -3.097 -35.190 1.00 98.00 83 ASP A C 1
ATOM 557 O O . ASP A 1 83 ? 12.343 -3.142 -34.328 1.00 98.00 83 ASP A O 1
ATOM 561 N N . PRO A 1 84 ? 14.220 -2.189 -35.124 1.00 98.19 84 PRO A N 1
ATOM 562 C CA . PRO A 1 84 ? 14.321 -1.235 -34.025 1.00 98.19 84 PRO A CA 1
ATOM 563 C C . PRO A 1 84 ? 13.144 -0.256 -33.953 1.00 98.19 84 PRO A C 1
ATOM 565 O O . PRO A 1 84 ? 12.701 0.285 -34.970 1.00 98.19 84 PRO A O 1
ATOM 568 N N . ILE A 1 85 ? 12.726 0.079 -32.733 1.00 98.38 85 ILE A N 1
ATOM 569 C CA . ILE A 1 85 ? 11.766 1.155 -32.468 1.00 98.38 85 ILE A CA 1
ATOM 570 C C . ILE A 1 85 ? 12.506 2.494 -32.496 1.00 98.38 85 ILE A C 1
ATOM 572 O O . ILE A 1 85 ? 13.482 2.689 -31.769 1.00 98.38 85 ILE A O 1
ATOM 576 N N . ILE A 1 86 ? 12.049 3.430 -33.333 1.00 98.06 86 ILE A N 1
ATOM 577 C CA . ILE A 1 86 ? 12.629 4.774 -33.453 1.00 98.06 86 ILE A CA 1
ATOM 578 C C . ILE A 1 86 ? 11.612 5.817 -32.990 1.00 98.06 86 ILE A C 1
ATOM 580 O O . ILE A 1 86 ? 10.552 5.960 -33.596 1.00 98.06 86 ILE A O 1
ATOM 584 N N . ASP A 1 87 ? 11.969 6.586 -31.965 1.00 96.12 87 ASP A N 1
ATOM 585 C CA . ASP A 1 87 ? 11.097 7.569 -31.325 1.00 96.12 87 ASP A CA 1
ATOM 586 C C . ASP A 1 87 ? 11.831 8.903 -31.101 1.00 96.12 87 ASP A C 1
ATOM 588 O O . ASP A 1 87 ? 12.646 9.063 -30.200 1.00 96.12 87 ASP A O 1
ATOM 592 N N . GLY A 1 88 ? 11.603 9.885 -31.973 1.00 95.25 88 GLY A N 1
ATOM 593 C CA . GLY A 1 88 ? 12.169 11.230 -31.797 1.00 95.25 88 GLY A CA 1
ATOM 594 C C . GLY A 1 88 ? 13.690 11.365 -32.001 1.00 95.25 88 GLY A C 1
ATOM 595 O O . GLY A 1 88 ? 14.242 12.420 -31.687 1.00 95.25 88 GLY A O 1
ATOM 596 N N . VAL A 1 89 ? 14.369 10.349 -32.552 1.00 97.50 89 VAL A N 1
ATOM 597 C CA . VAL A 1 89 ? 15.828 10.343 -32.804 1.00 97.50 89 VAL A CA 1
ATOM 598 C C . VAL A 1 89 ? 16.147 10.235 -34.300 1.00 97.50 89 VAL A C 1
ATOM 600 O O . VAL A 1 89 ? 15.615 9.368 -35.000 1.00 97.50 89 VAL A O 1
ATOM 603 N N . ASP A 1 90 ? 17.058 11.077 -34.796 1.00 97.56 90 ASP A N 1
ATOM 604 C CA . ASP A 1 90 ? 17.495 11.073 -36.198 1.00 97.56 90 ASP A CA 1
ATOM 605 C C . ASP A 1 90 ? 18.632 10.074 -36.501 1.00 97.56 90 ASP A C 1
ATOM 607 O O . ASP A 1 90 ? 19.265 9.507 -35.612 1.00 97.56 90 ASP A O 1
ATOM 611 N N . ASP A 1 91 ? 18.906 9.840 -37.787 1.00 97.81 91 ASP A N 1
ATOM 612 C CA . ASP A 1 91 ? 19.901 8.858 -38.240 1.00 97.81 91 ASP A CA 1
ATOM 613 C C . ASP A 1 91 ? 21.326 9.149 -37.735 1.00 97.81 91 ASP A C 1
ATOM 615 O O . ASP A 1 91 ? 22.091 8.218 -37.472 1.00 97.81 91 ASP A O 1
ATOM 619 N N . ALA A 1 92 ? 21.699 10.425 -37.594 1.00 97.62 92 ALA A N 1
ATOM 620 C CA . ALA A 1 92 ? 23.029 10.813 -37.134 1.00 97.62 92 ALA A CA 1
ATOM 621 C C . ALA A 1 92 ? 23.186 10.531 -35.636 1.00 97.62 92 ALA A C 1
ATOM 623 O O . ALA A 1 92 ? 24.200 9.978 -35.211 1.00 97.62 92 ALA A O 1
ATOM 624 N N . GLN A 1 93 ? 22.157 10.842 -34.852 1.00 98.25 93 GLN A N 1
ATOM 625 C CA . GLN A 1 93 ? 22.094 10.536 -33.428 1.00 98.25 93 GLN A CA 1
ATOM 626 C C . GLN A 1 93 ? 22.097 9.021 -33.178 1.00 98.25 93 GLN A C 1
ATOM 628 O O . GLN A 1 93 ? 22.811 8.553 -32.290 1.00 98.25 93 GLN A O 1
ATOM 633 N N . ARG A 1 94 ? 21.383 8.227 -33.991 1.00 98.19 94 ARG A N 1
ATOM 634 C CA . ARG A 1 94 ? 21.443 6.754 -33.904 1.00 98.19 94 ARG A CA 1
ATOM 635 C C . ARG A 1 94 ? 22.844 6.223 -34.192 1.00 98.19 94 ARG A C 1
ATOM 637 O O . ARG A 1 94 ? 23.361 5.424 -33.417 1.00 98.19 94 ARG A O 1
ATOM 644 N N . ALA A 1 95 ? 23.504 6.742 -35.229 1.00 97.88 95 ALA A N 1
ATOM 645 C CA . ALA A 1 95 ? 24.883 6.373 -35.543 1.00 97.88 95 ALA A CA 1
ATOM 646 C C . ALA A 1 95 ? 25.869 6.718 -34.411 1.00 97.88 95 ALA A C 1
ATOM 648 O O . ALA A 1 95 ? 26.864 6.017 -34.237 1.00 97.88 95 ALA A O 1
ATOM 649 N N . VAL A 1 96 ? 25.605 7.776 -33.634 1.00 97.94 96 VAL A N 1
ATOM 650 C CA . VAL A 1 96 ? 26.362 8.100 -32.415 1.00 97.94 96 VAL A CA 1
ATOM 651 C C . VAL A 1 96 ? 26.083 7.084 -31.306 1.00 97.94 96 VAL A C 1
ATOM 653 O O . VAL A 1 96 ? 27.025 6.554 -30.723 1.00 97.94 96 VAL A O 1
ATOM 656 N N . LEU A 1 97 ? 24.817 6.758 -31.042 1.00 98.00 97 LEU A N 1
ATOM 657 C CA . LEU A 1 97 ? 24.423 5.783 -30.015 1.00 98.00 97 LEU A CA 1
ATOM 658 C C . LEU A 1 97 ? 24.928 4.356 -30.300 1.00 98.00 97 LEU A C 1
ATOM 660 O O . LEU A 1 97 ? 25.142 3.576 -29.371 1.00 98.00 97 LEU A O 1
ATOM 664 N N . ASP A 1 98 ? 25.171 4.018 -31.564 1.00 97.94 98 ASP A N 1
ATOM 665 C CA . ASP A 1 98 ? 25.751 2.731 -31.965 1.00 97.94 98 ASP A CA 1
ATOM 666 C C . ASP A 1 98 ? 27.265 2.634 -31.757 1.00 97.94 98 ASP A C 1
ATOM 668 O O . ASP A 1 98 ? 27.836 1.543 -31.834 1.00 97.94 98 ASP A O 1
ATOM 672 N N . GLN A 1 99 ? 27.931 3.743 -31.435 1.00 97.44 99 GLN A N 1
ATOM 673 C CA . GLN A 1 99 ? 29.351 3.719 -31.110 1.00 97.44 99 GLN A CA 1
ATOM 674 C C . GLN A 1 99 ? 29.610 2.955 -29.797 1.00 97.44 99 GLN A C 1
ATOM 676 O O . GLN A 1 99 ? 28.726 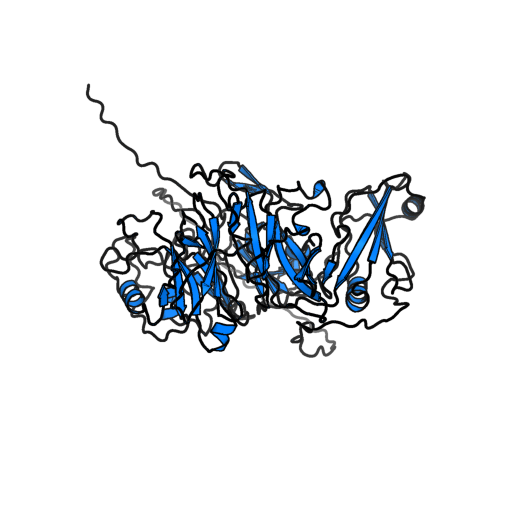2.841 -28.935 1.00 97.44 99 GLN A O 1
ATOM 681 N N . PRO A 1 100 ? 30.828 2.413 -29.609 1.00 97.19 100 PRO A N 1
ATOM 682 C CA . PRO A 1 100 ? 31.247 1.873 -28.322 1.00 97.19 100 PRO A CA 1
ATOM 683 C C . PRO A 1 100 ? 31.109 2.912 -27.206 1.00 97.19 100 PRO A C 1
ATOM 685 O O . PRO A 1 100 ? 31.400 4.092 -27.413 1.00 97.19 100 PRO A O 1
ATOM 688 N N . ALA A 1 101 ? 30.693 2.460 -26.024 1.00 96.75 101 ALA A N 1
ATOM 689 C CA . ALA A 1 101 ? 30.579 3.331 -24.868 1.00 96.75 101 ALA A CA 1
ATOM 690 C C . ALA A 1 101 ? 31.957 3.861 -24.440 1.00 96.75 101 ALA A C 1
ATOM 692 O O . ALA A 1 101 ? 32.953 3.136 -24.436 1.00 96.75 101 ALA A O 1
ATOM 693 N N . SER A 1 102 ? 32.007 5.137 -24.069 1.00 94.69 102 SER A N 1
ATOM 694 C CA . SER A 1 102 ? 33.217 5.832 -23.625 1.00 94.69 102 SER A CA 1
ATOM 695 C C . SER A 1 102 ? 33.420 5.796 -22.104 1.00 94.69 102 SER A C 1
ATOM 697 O O . SER A 1 102 ? 34.506 6.129 -21.627 1.00 94.69 102 SER A O 1
ATOM 699 N N . GLY A 1 103 ? 32.408 5.367 -21.339 1.00 94.38 103 GLY A N 1
ATOM 700 C CA . GLY A 1 103 ? 32.444 5.286 -19.879 1.00 94.38 103 GLY A CA 1
ATOM 701 C C . GLY A 1 103 ? 31.134 4.788 -19.261 1.00 94.38 103 GLY A C 1
ATOM 702 O O . GLY A 1 103 ? 30.213 4.389 -19.977 1.00 94.38 103 GLY A O 1
ATOM 703 N N . ALA A 1 104 ? 31.072 4.826 -17.925 1.00 93.38 104 ALA A N 1
ATOM 704 C CA . ALA A 1 104 ? 29.907 4.410 -17.145 1.00 93.38 104 ALA A CA 1
ATOM 705 C C . ALA A 1 104 ? 28.682 5.281 -17.460 1.00 93.38 104 ALA A C 1
ATOM 707 O O . ALA A 1 104 ? 28.787 6.508 -17.535 1.00 93.38 104 ALA A O 1
ATOM 708 N N . GLY A 1 105 ? 27.550 4.624 -17.678 1.00 91.00 105 GLY A N 1
ATOM 709 C CA . GLY A 1 105 ? 26.285 5.226 -18.065 1.00 91.00 105 GLY A CA 1
ATOM 710 C C . GLY A 1 105 ? 25.494 5.849 -16.921 1.00 91.00 105 GLY A C 1
ATOM 711 O O . GLY A 1 105 ? 26.002 6.016 -15.809 1.00 91.00 105 GLY A O 1
ATOM 712 N N . PRO A 1 106 ? 24.240 6.234 -17.209 1.00 93.06 106 PRO A N 1
ATOM 713 C CA . PRO A 1 106 ? 23.364 6.864 -16.238 1.00 93.06 106 PRO A CA 1
ATOM 714 C C . PRO A 1 106 ? 22.952 5.861 -15.157 1.00 93.06 106 PRO A C 1
ATOM 716 O O . PRO A 1 106 ? 22.863 4.659 -15.409 1.00 93.06 106 PRO A O 1
ATOM 719 N N . CYS A 1 107 ? 22.651 6.351 -13.957 1.00 94.62 107 CYS A N 1
ATOM 720 C CA . CYS A 1 107 ? 21.941 5.523 -12.989 1.00 94.62 107 CYS A CA 1
ATOM 721 C C . CYS A 1 107 ? 20.503 5.292 -13.478 1.00 94.62 107 CYS A C 1
ATOM 723 O O . CYS A 1 107 ? 19.874 6.226 -13.984 1.00 94.62 107 CYS A O 1
ATOM 725 N N . VAL A 1 108 ? 20.013 4.057 -13.352 1.00 96.31 108 VAL A N 1
ATOM 726 C CA . VAL A 1 108 ? 18.666 3.657 -13.776 1.00 96.31 108 VAL A CA 1
ATOM 727 C C . VAL A 1 108 ? 17.791 3.490 -12.544 1.00 96.31 108 VAL A C 1
ATOM 729 O O . VAL A 1 108 ? 18.011 2.582 -11.745 1.00 96.31 108 VAL A O 1
ATOM 732 N N . SER A 1 109 ? 16.830 4.397 -12.391 1.00 95.25 109 SER A N 1
ATOM 733 C CA . SER A 1 109 ? 15.895 4.419 -11.266 1.00 95.25 109 SER A CA 1
ATOM 734 C C . SER A 1 109 ? 14.792 3.381 -11.446 1.00 95.25 109 SER A C 1
ATOM 736 O O . SER A 1 109 ? 14.362 2.752 -10.483 1.00 95.25 109 SER A O 1
ATOM 738 N N . GLU A 1 110 ? 14.320 3.207 -12.684 1.00 96.31 110 GLU A N 1
ATOM 739 C CA . GLU A 1 110 ? 13.217 2.308 -13.018 1.00 96.31 110 GLU A CA 1
ATOM 740 C C . GLU A 1 110 ? 13.505 1.593 -14.350 1.00 96.31 110 GLU A C 1
ATOM 742 O O . GLU A 1 110 ? 13.870 2.276 -15.308 1.00 96.31 110 GLU A O 1
ATOM 747 N N . PRO A 1 111 ? 13.343 0.260 -14.425 1.00 96.81 111 PRO A N 1
ATOM 748 C CA . PRO A 1 111 ? 13.463 -0.635 -13.278 1.00 96.81 111 PRO A CA 1
ATOM 749 C C . PRO A 1 111 ? 14.884 -0.568 -12.703 1.00 96.81 111 PRO A C 1
ATOM 751 O O . PRO A 1 111 ? 15.865 -0.528 -13.443 1.00 96.81 111 PRO A O 1
ATOM 754 N N . ALA A 1 112 ? 14.999 -0.578 -11.378 1.00 96.50 112 ALA A N 1
ATOM 755 C CA . ALA A 1 112 ? 16.289 -0.735 -10.721 1.00 96.50 112 ALA A CA 1
ATOM 756 C C . ALA A 1 112 ? 16.870 -2.133 -10.998 1.00 96.50 112 ALA A C 1
ATOM 758 O O . ALA A 1 112 ? 16.117 -3.096 -11.184 1.00 96.50 112 ALA A O 1
ATOM 759 N N . ASP A 1 113 ? 18.195 -2.270 -10.961 1.00 97.56 113 ASP A N 1
ATOM 760 C CA . ASP A 1 113 ? 18.841 -3.576 -11.108 1.00 97.56 113 ASP A CA 1
ATOM 761 C C . ASP A 1 113 ? 18.365 -4.557 -10.021 1.00 97.56 113 ASP A C 1
ATOM 763 O O . ASP A 1 113 ? 18.352 -4.232 -8.834 1.00 97.56 113 ASP A O 1
ATOM 767 N N . GLY A 1 114 ? 17.944 -5.754 -10.430 1.00 97.75 114 GLY A N 1
ATOM 768 C CA . GLY A 1 114 ? 17.381 -6.779 -9.550 1.00 97.75 114 GLY A CA 1
ATOM 769 C C . GLY A 1 114 ? 15.880 -6.645 -9.269 1.00 97.75 114 GLY A C 1
ATOM 770 O O . GLY A 1 114 ? 15.354 -7.424 -8.475 1.00 97.75 114 GLY A O 1
ATOM 771 N N . THR A 1 115 ? 15.175 -5.701 -9.906 1.00 98.31 115 THR A N 1
ATOM 772 C CA . THR A 1 115 ? 13.710 -5.578 -9.788 1.00 98.31 115 THR A CA 1
ATOM 773 C C . THR A 1 115 ? 13.008 -6.877 -10.197 1.00 98.31 115 THR A C 1
ATOM 775 O O . THR A 1 115 ? 13.400 -7.536 -11.161 1.00 98.31 115 THR A O 1
ATOM 778 N N . ILE A 1 116 ? 11.946 -7.239 -9.476 1.00 98.31 116 ILE A N 1
ATOM 779 C CA . ILE A 1 116 ? 11.112 -8.405 -9.773 1.00 98.31 116 ILE A CA 1
ATOM 780 C C . ILE A 1 116 ? 9.675 -7.922 -9.957 1.00 98.31 116 ILE A C 1
ATOM 782 O O . ILE A 1 116 ? 9.046 -7.487 -8.994 1.00 98.31 116 ILE A O 1
ATOM 786 N N . PHE A 1 117 ? 9.163 -7.989 -11.183 1.00 97.69 117 PHE A N 1
ATOM 787 C CA . PHE A 1 117 ? 7.789 -7.622 -11.513 1.00 97.69 117 PHE A CA 1
ATOM 788 C C . PHE A 1 117 ? 6.829 -8.809 -11.346 1.00 97.69 117 PHE A C 1
ATOM 790 O O . PHE A 1 117 ? 7.193 -9.937 -11.678 1.00 97.69 117 PHE A O 1
ATOM 797 N N . PRO A 1 118 ? 5.584 -8.574 -10.909 1.00 95.31 118 PRO A N 1
ATOM 798 C CA . PRO A 1 118 ? 4.495 -9.511 -11.130 1.00 95.31 118 PRO A CA 1
ATOM 799 C C . PRO A 1 118 ? 4.163 -9.641 -12.616 1.00 95.31 118 PRO A C 1
ATOM 801 O O . PRO A 1 118 ? 4.321 -8.694 -13.394 1.00 95.31 118 PRO A O 1
ATOM 804 N N . ALA A 1 119 ? 3.626 -10.796 -12.995 1.00 93.31 119 ALA A N 1
ATOM 805 C CA . ALA A 1 119 ? 2.992 -10.964 -14.294 1.00 93.31 119 ALA A CA 1
ATOM 806 C C . ALA A 1 119 ? 1.743 -10.075 -14.398 1.00 93.31 119 ALA A C 1
ATOM 808 O O . ALA A 1 119 ? 1.056 -9.835 -13.400 1.00 93.31 119 ALA A O 1
ATOM 809 N N . ARG A 1 120 ? 1.432 -9.599 -15.612 1.00 87.00 120 ARG A N 1
ATOM 810 C CA . ARG A 1 120 ? 0.263 -8.741 -15.901 1.00 87.00 120 ARG A CA 1
ATOM 811 C C . ARG A 1 120 ? 0.182 -7.472 -15.036 1.00 87.00 120 ARG A C 1
ATOM 813 O O . ARG A 1 120 ? -0.898 -6.945 -14.786 1.00 87.00 120 ARG A O 1
ATOM 820 N N . TRP A 1 121 ? 1.329 -6.987 -14.561 1.00 91.69 121 TRP A N 1
ATOM 821 C CA . TRP A 1 121 ? 1.432 -5.703 -13.870 1.00 91.69 121 TRP A CA 1
ATOM 822 C C . TRP A 1 121 ? 1.289 -4.530 -14.849 1.00 91.69 121 TRP A C 1
ATOM 824 O O . TRP A 1 121 ? 1.284 -4.727 -16.063 1.00 91.69 121 TRP A O 1
ATOM 834 N N . THR A 1 122 ? 1.242 -3.294 -14.348 1.00 90.19 122 THR A N 1
ATOM 835 C CA . THR A 1 122 ? 1.438 -2.113 -15.203 1.00 90.19 122 THR A CA 1
ATOM 836 C C . THR A 1 122 ? 2.803 -2.193 -15.881 1.00 90.19 122 THR A C 1
ATOM 838 O O . THR A 1 122 ? 3.802 -2.479 -15.209 1.00 90.19 122 THR A O 1
ATOM 841 N N . ARG A 1 123 ? 2.861 -1.919 -17.188 1.00 92.44 123 ARG A N 1
ATOM 842 C CA . ARG A 1 123 ? 4.099 -2.078 -17.962 1.00 92.44 123 ARG A CA 1
ATOM 843 C C . ARG A 1 123 ? 5.265 -1.259 -17.388 1.00 92.44 123 ARG A C 1
ATOM 845 O O . ARG A 1 123 ? 5.049 -0.141 -16.902 1.00 92.44 123 ARG A O 1
ATOM 852 N N . PRO A 1 124 ? 6.503 -1.785 -17.435 1.00 95.25 124 PRO A N 1
ATOM 853 C CA . PRO A 1 124 ? 7.683 -1.060 -17.004 1.00 95.25 124 PRO A CA 1
ATOM 854 C C . PRO A 1 124 ? 7.878 0.236 -17.788 1.00 95.25 124 PRO A C 1
ATOM 856 O O . PRO A 1 124 ? 7.598 0.325 -18.987 1.00 95.25 124 PRO A O 1
ATOM 859 N N . ARG A 1 125 ? 8.466 1.219 -17.114 1.00 95.00 125 ARG A N 1
ATOM 860 C CA . ARG A 1 125 ? 9.064 2.384 -17.756 1.00 95.00 125 ARG A CA 1
ATOM 861 C C . ARG A 1 125 ? 10.539 2.447 -17.402 1.00 95.00 125 ARG A C 1
ATOM 863 O O . ARG A 1 125 ? 10.929 2.091 -16.293 1.00 95.00 125 ARG A O 1
ATOM 870 N N . PHE A 1 126 ? 11.334 2.916 -18.348 1.00 96.88 126 PHE A N 1
ATOM 871 C CA . PHE A 1 126 ? 12.760 3.128 -18.194 1.00 96.88 126 PHE A CA 1
ATOM 872 C C . PHE A 1 126 ? 12.998 4.584 -17.819 1.00 96.88 126 PHE A C 1
ATOM 874 O O . PHE A 1 126 ? 12.863 5.467 -18.664 1.00 96.88 126 PHE A O 1
ATOM 881 N N . ASN A 1 127 ? 13.314 4.831 -16.549 1.00 95.81 127 ASN A N 1
ATOM 882 C CA . ASN A 1 127 ? 13.574 6.160 -16.003 1.00 95.81 127 ASN A CA 1
ATOM 883 C C . ASN A 1 127 ? 15.028 6.257 -15.532 1.00 95.81 127 ASN A C 1
ATOM 885 O O . ASN A 1 127 ? 15.483 5.464 -14.706 1.00 95.81 127 ASN A O 1
ATOM 889 N N . PHE A 1 128 ? 15.765 7.216 -16.081 1.00 95.19 128 PHE A N 1
ATOM 890 C CA . PHE A 1 128 ? 17.196 7.393 -15.840 1.00 95.19 128 PHE A CA 1
ATOM 891 C C . PHE A 1 128 ? 17.636 8.811 -16.228 1.00 95.19 128 PHE A C 1
ATOM 893 O O . PHE A 1 128 ? 17.018 9.464 -17.073 1.00 95.19 128 PHE A O 1
ATOM 900 N N . GLN A 1 129 ? 18.738 9.294 -15.648 1.00 89.38 129 GLN A N 1
ATOM 901 C CA . GLN A 1 129 ? 19.269 10.636 -15.928 1.00 89.38 129 GLN A CA 1
ATOM 902 C C . GLN A 1 129 ? 20.518 10.568 -16.810 1.00 89.38 129 GLN A C 1
ATOM 904 O O . GLN A 1 129 ? 21.592 10.201 -16.336 1.00 89.38 129 GLN A O 1
ATOM 909 N N . GLY A 1 130 ? 20.382 10.928 -18.090 1.00 89.75 130 GLY A N 1
ATOM 910 C CA . GLY A 1 130 ? 21.447 10.858 -19.095 1.00 89.75 130 GLY A CA 1
ATOM 911 C C . GLY A 1 130 ? 21.545 12.097 -19.991 1.00 89.75 130 GLY A C 1
ATOM 912 O O . GLY A 1 130 ? 21.130 13.190 -19.616 1.00 89.75 130 GLY A O 1
ATOM 913 N N . GLY A 1 131 ? 22.128 11.920 -21.178 1.00 93.62 131 GLY A N 1
ATOM 914 C CA . GLY A 1 131 ? 22.110 12.897 -22.269 1.00 93.62 131 GLY A CA 1
ATOM 915 C C . GLY A 1 131 ? 20.712 13.102 -22.873 1.00 93.62 131 GLY A C 1
ATOM 916 O O . GLY A 1 131 ? 19.709 12.764 -22.261 1.00 93.62 131 GLY A O 1
ATOM 917 N N . SER A 1 132 ? 20.630 13.679 -24.071 1.00 95.94 132 SER A N 1
ATOM 918 C CA . SER A 1 132 ? 19.360 14.032 -24.731 1.00 95.94 132 SER A CA 1
ATOM 919 C C . SER A 1 132 ? 18.788 12.937 -25.636 1.00 95.94 132 SER A C 1
ATOM 921 O O . SER A 1 132 ? 17.642 13.040 -26.064 1.00 95.94 132 SER A O 1
ATOM 923 N N . VAL A 1 133 ? 19.588 11.924 -25.974 1.00 97.94 133 VAL A N 1
ATOM 924 C CA . VAL A 1 133 ? 19.166 10.770 -26.774 1.00 97.94 133 VAL A CA 1
ATOM 925 C C . VAL A 1 133 ? 19.694 9.473 -26.176 1.00 97.94 133 VAL A C 1
ATOM 927 O O . VAL A 1 133 ? 20.747 9.440 -25.518 1.00 97.94 133 VAL A O 1
ATOM 930 N N . HIS A 1 134 ? 18.955 8.396 -26.421 1.00 98.31 134 HIS A N 1
ATOM 931 C CA . HIS A 1 134 ? 19.115 7.124 -25.736 1.00 98.31 134 HIS A CA 1
ATOM 932 C C . HIS A 1 134 ? 18.962 5.949 -26.695 1.00 98.31 134 HIS A C 1
ATOM 934 O O . HIS A 1 134 ? 18.139 5.987 -27.609 1.00 98.31 134 HIS A O 1
ATOM 940 N N . LYS A 1 135 ? 19.738 4.891 -26.454 1.00 98.50 135 LYS A N 1
ATOM 941 C CA . LYS A 1 135 ? 19.497 3.560 -27.007 1.00 98.50 135 LYS A CA 1
ATOM 942 C C . LYS A 1 135 ? 19.241 2.600 -25.854 1.00 98.50 135 LYS A C 1
ATOM 944 O O . LYS A 1 135 ? 20.132 2.407 -25.030 1.00 98.50 135 LYS A O 1
ATOM 949 N N . ILE A 1 136 ? 18.049 2.018 -25.809 1.00 98.62 136 ILE A N 1
ATOM 950 C CA . ILE A 1 136 ? 17.659 0.993 -24.838 1.00 98.62 136 ILE A CA 1
ATOM 951 C C . ILE A 1 136 ? 17.658 -0.341 -25.581 1.00 98.62 136 ILE A C 1
ATOM 953 O O . ILE A 1 136 ? 17.115 -0.443 -26.679 1.00 98.62 136 ILE A O 1
ATOM 957 N N . THR A 1 137 ? 18.330 -1.347 -25.034 1.00 98.69 137 THR A N 1
ATOM 958 C CA . THR A 1 137 ? 18.333 -2.713 -25.569 1.00 98.69 137 THR A CA 1
ATOM 959 C C . THR A 1 137 ? 17.857 -3.664 -24.489 1.00 98.69 137 THR A C 1
ATOM 961 O O . THR A 1 137 ? 18.411 -3.607 -23.394 1.00 98.69 137 THR A O 1
ATOM 964 N N . LEU A 1 138 ? 16.850 -4.491 -24.777 1.00 98.75 138 LEU A N 1
ATOM 965 C CA . LEU A 1 138 ? 16.410 -5.567 -23.888 1.00 98.75 138 LEU A CA 1
ATOM 966 C C . LEU A 1 138 ? 16.715 -6.922 -24.519 1.00 98.75 138 LEU A C 1
ATOM 968 O O . LEU A 1 138 ? 16.434 -7.130 -25.698 1.00 98.75 138 LEU A O 1
ATOM 972 N N . SER A 1 139 ? 17.233 -7.835 -23.705 1.00 98.56 139 SER A N 1
ATOM 973 C CA . SER A 1 139 ? 17.562 -9.204 -24.092 1.00 98.56 139 SER A CA 1
ATOM 974 C C . SER A 1 139 ? 17.003 -10.181 -23.066 1.00 98.56 139 SER A C 1
ATOM 976 O O . SER A 1 139 ? 17.190 -9.992 -21.862 1.00 98.56 139 SER A O 1
ATOM 978 N N . ALA A 1 140 ? 16.368 -11.245 -23.543 1.00 97.94 140 ALA A N 1
ATOM 979 C CA . ALA A 1 140 ? 15.931 -12.381 -22.740 1.00 97.94 140 ALA A CA 1
ATOM 980 C C . ALA A 1 140 ? 16.229 -13.669 -23.516 1.00 97.94 140 ALA A C 1
ATOM 982 O O . ALA A 1 140 ? 16.079 -13.691 -24.733 1.00 97.94 140 ALA A O 1
ATOM 983 N N . GLU A 1 141 ? 16.656 -14.736 -22.834 1.00 96.88 141 GLU A N 1
ATOM 984 C CA . GLU A 1 141 ? 17.053 -16.002 -23.485 1.00 96.88 141 GLU A CA 1
ATOM 985 C C . GLU A 1 141 ? 15.924 -16.608 -24.332 1.00 96.88 141 GLU A C 1
ATOM 987 O O . GLU A 1 141 ? 16.168 -17.227 -25.367 1.00 96.88 141 GLU A O 1
ATOM 992 N N . ARG A 1 142 ? 14.683 -16.398 -23.895 1.00 96.19 142 ARG A N 1
ATOM 993 C CA . ARG A 1 142 ? 13.471 -16.904 -24.531 1.00 96.19 142 ARG A CA 1
ATOM 994 C C . ARG A 1 142 ? 13.071 -16.154 -25.810 1.00 96.19 142 ARG A C 1
ATOM 996 O O . ARG A 1 142 ? 12.337 -16.717 -26.623 1.00 96.19 142 ARG A O 1
ATOM 1003 N N . GLU A 1 143 ? 13.571 -14.938 -26.017 1.00 98.06 143 GLU A N 1
ATOM 1004 C CA . GLU A 1 143 ? 13.254 -14.097 -27.175 1.00 98.06 143 GLU A CA 1
ATOM 1005 C C . GLU A 1 143 ? 14.197 -14.370 -28.351 1.00 98.06 143 GLU A C 1
ATOM 1007 O O . GLU A 1 143 ? 15.413 -14.489 -28.198 1.00 98.06 143 GLU A O 1
ATOM 1012 N N . ARG A 1 144 ? 13.647 -14.431 -29.568 1.00 98.12 144 ARG A N 1
ATOM 1013 C CA . ARG A 1 144 ? 14.437 -14.617 -30.795 1.00 98.12 144 ARG A CA 1
ATOM 1014 C C . ARG A 1 144 ? 15.295 -13.396 -31.125 1.00 98.12 144 ARG A C 1
ATOM 1016 O O . ARG A 1 144 ? 16.347 -13.518 -31.761 1.00 98.12 144 ARG A O 1
ATOM 1023 N N . HIS A 1 145 ? 14.797 -12.214 -30.791 1.00 98.25 145 HIS A N 1
ATOM 1024 C CA . HIS A 1 145 ? 15.399 -10.932 -31.128 1.00 98.25 145 HIS A CA 1
ATOM 1025 C C . HIS A 1 145 ? 15.673 -10.149 -29.855 1.00 98.25 145 HIS A C 1
ATOM 1027 O O . HIS A 1 145 ? 14.939 -10.294 -28.892 1.00 98.25 145 HIS A O 1
ATOM 1033 N N . ASP A 1 146 ? 16.688 -9.288 -29.865 1.00 98.50 146 ASP A N 1
ATOM 1034 C CA . ASP A 1 146 ? 16.801 -8.243 -28.850 1.00 98.50 146 ASP A CA 1
ATOM 1035 C C . ASP A 1 146 ? 15.849 -7.103 -29.218 1.00 98.50 146 ASP A C 1
ATOM 1037 O O . ASP A 1 146 ? 15.837 -6.651 -30.368 1.00 98.50 146 ASP A O 1
ATOM 1041 N N . LEU A 1 147 ? 15.111 -6.567 -28.246 1.00 98.69 147 LEU A N 1
ATOM 1042 C CA . LEU A 1 147 ? 14.404 -5.309 -28.454 1.00 98.69 147 LEU A CA 1
ATOM 1043 C C . LEU A 1 147 ? 15.433 -4.182 -28.508 1.00 98.69 147 LEU A C 1
ATOM 1045 O O . LEU A 1 147 ? 16.150 -3.956 -27.538 1.00 98.69 147 LEU A O 1
ATOM 1049 N N . VAL A 1 148 ? 15.464 -3.424 -29.604 1.00 98.75 148 VAL A N 1
ATOM 1050 C CA . VAL A 1 148 ? 16.313 -2.234 -29.744 1.00 98.75 148 VAL A CA 1
ATOM 1051 C C . VAL A 1 148 ? 15.449 -0.994 -29.920 1.00 98.75 148 VAL A C 1
ATOM 1053 O O . VAL A 1 148 ? 14.652 -0.904 -30.849 1.00 98.75 148 VAL A O 1
ATOM 1056 N N . VAL A 1 149 ? 15.653 -0.001 -29.060 1.00 98.62 149 VAL A N 1
ATOM 1057 C CA . VAL A 1 149 ? 14.899 1.255 -29.050 1.00 98.62 149 VAL A CA 1
ATOM 1058 C C . VAL A 1 149 ? 15.865 2.421 -29.126 1.00 98.62 149 VAL A C 1
ATOM 1060 O O . VAL A 1 149 ? 16.815 2.477 -28.350 1.00 98.62 149 VAL A O 1
ATOM 1063 N N . TYR A 1 150 ? 15.603 3.379 -30.009 1.00 98.69 150 TYR A N 1
ATOM 1064 C CA . TYR A 1 150 ? 16.250 4.688 -30.006 1.00 98.69 150 TYR A CA 1
ATOM 1065 C C . TYR A 1 150 ? 15.206 5.742 -29.665 1.00 98.69 150 TYR A C 1
ATOM 1067 O O . TYR A 1 150 ? 14.257 5.922 -30.427 1.00 98.69 150 TYR A O 1
ATOM 1075 N N . THR A 1 151 ? 15.382 6.437 -28.545 1.00 98.12 151 THR A N 1
ATOM 1076 C CA . THR A 1 151 ? 14.417 7.429 -28.059 1.00 98.12 151 THR A CA 1
ATOM 1077 C C . THR A 1 151 ? 15.097 8.694 -27.542 1.00 98.12 151 THR A C 1
ATOM 1079 O O . THR A 1 151 ? 16.253 8.664 -27.116 1.00 98.12 151 THR A O 1
ATOM 1082 N N . ASN A 1 152 ? 14.396 9.823 -27.601 1.00 97.00 152 ASN A N 1
ATOM 1083 C CA . ASN A 1 152 ? 14.760 11.058 -26.903 1.00 97.00 152 ASN A CA 1
ATOM 1084 C C . ASN A 1 152 ? 13.913 11.289 -25.633 1.00 97.00 152 ASN A C 1
ATOM 1086 O O . ASN A 1 152 ? 13.954 12.377 -25.059 1.00 97.00 152 ASN A O 1
ATOM 1090 N N . GLN A 1 153 ? 13.138 10.283 -25.216 1.00 96.12 153 GLN A N 1
ATOM 1091 C CA . GLN A 1 153 ? 12.297 10.312 -24.024 1.00 96.12 153 GLN A CA 1
ATOM 1092 C C . GLN A 1 153 ? 13.007 9.658 -22.829 1.00 96.12 153 GLN A C 1
ATOM 1094 O O . GLN A 1 153 ? 13.651 8.615 -22.955 1.00 96.12 153 GLN A O 1
ATOM 1099 N N . SER A 1 154 ? 12.854 10.269 -21.656 1.00 93.69 154 SER A N 1
ATOM 1100 C CA . SER A 1 154 ? 13.119 9.674 -20.343 1.00 93.69 154 SER A CA 1
ATOM 1101 C C . SER A 1 154 ? 12.152 10.334 -19.341 1.00 93.69 154 SER A C 1
ATOM 1103 O O . SER A 1 154 ? 12.232 11.554 -19.161 1.00 93.69 154 SER A O 1
ATOM 1105 N N . PRO A 1 155 ? 11.205 9.593 -18.735 1.00 94.81 155 PRO A N 1
ATOM 1106 C CA . PRO A 1 155 ? 11.042 8.145 -18.839 1.00 94.81 155 PRO A CA 1
ATOM 1107 C C . PRO A 1 155 ? 10.561 7.688 -20.228 1.00 94.81 155 PRO A C 1
ATOM 1109 O O . PRO A 1 155 ? 9.841 8.413 -20.909 1.00 94.81 155 PRO A O 1
ATOM 1112 N N . TRP A 1 156 ? 10.936 6.470 -20.625 1.00 96.06 156 TRP A N 1
ATOM 1113 C CA . TRP A 1 156 ? 10.397 5.784 -21.806 1.00 96.06 156 TRP A CA 1
ATOM 1114 C C . TRP A 1 156 ? 9.548 4.584 -21.378 1.00 96.06 156 TRP A C 1
ATOM 1116 O O . TRP A 1 156 ? 10.028 3.719 -20.647 1.00 96.06 156 TRP A O 1
ATOM 1126 N N . TYR A 1 157 ? 8.291 4.519 -21.813 1.00 95.12 157 TYR A N 1
ATOM 1127 C CA . TYR A 1 157 ? 7.387 3.416 -21.477 1.00 95.12 157 TYR A CA 1
ATOM 1128 C C . TYR A 1 157 ? 7.579 2.250 -22.447 1.00 95.12 157 TYR A C 1
ATOM 1130 O O . TYR A 1 157 ? 7.521 2.441 -23.663 1.00 95.12 157 TYR A O 1
ATOM 1138 N N . LEU A 1 158 ? 7.756 1.035 -21.919 1.00 95.94 158 LEU A N 1
ATOM 1139 C CA . LEU A 1 158 ? 7.777 -0.172 -22.745 1.00 95.94 158 LEU A CA 1
ATOM 1140 C C . LEU A 1 158 ? 6.424 -0.300 -23.467 1.00 95.94 158 LEU A C 1
ATOM 1142 O O . LEU A 1 158 ? 5.411 -0.119 -22.796 1.00 95.94 158 LEU A O 1
ATOM 1146 N N . PRO A 1 159 ? 6.344 -0.567 -24.784 1.00 95.12 159 PRO A N 1
ATOM 1147 C CA . PRO A 1 159 ? 5.064 -0.719 -25.475 1.00 95.12 159 PRO A CA 1
ATOM 1148 C C . PRO A 1 159 ? 4.190 -1.801 -24.836 1.00 95.12 159 PRO A C 1
ATOM 1150 O O . PRO A 1 159 ? 4.703 -2.826 -24.380 1.00 95.12 159 PRO A O 1
ATOM 1153 N N . ALA A 1 160 ? 2.879 -1.558 -24.780 1.00 92.38 160 ALA A N 1
ATOM 1154 C CA . ALA A 1 160 ? 1.939 -2.416 -24.059 1.00 92.38 160 ALA A CA 1
ATOM 1155 C C . ALA A 1 160 ? 1.922 -3.843 -24.623 1.00 92.38 160 ALA A C 1
ATOM 1157 O O . ALA A 1 160 ? 1.984 -4.796 -23.856 1.00 92.38 160 ALA A O 1
ATOM 1158 N N . GLU A 1 161 ? 1.948 -3.982 -25.948 1.00 93.69 161 GLU A N 1
ATOM 1159 C CA . GLU A 1 161 ? 1.980 -5.272 -26.638 1.00 93.69 161 GLU A CA 1
ATOM 1160 C C . GLU A 1 161 ? 3.256 -6.077 -26.345 1.00 93.69 161 GLU A C 1
ATOM 1162 O O . GLU A 1 161 ? 3.203 -7.294 -26.186 1.00 93.69 161 GLU A O 1
ATOM 1167 N N . ILE A 1 162 ? 4.400 -5.401 -26.201 1.00 96.81 162 ILE A N 1
ATOM 1168 C CA . ILE A 1 162 ? 5.669 -6.055 -25.854 1.00 96.81 162 ILE A CA 1
ATOM 1169 C C . ILE A 1 162 ? 5.637 -6.513 -24.396 1.00 96.81 162 ILE A C 1
ATOM 1171 O O . ILE A 1 162 ? 6.085 -7.610 -24.069 1.00 96.81 162 ILE A O 1
ATOM 1175 N N . TRP A 1 163 ? 5.103 -5.676 -23.503 1.00 95.75 163 TRP A N 1
ATOM 1176 C CA . TRP A 1 163 ? 4.947 -6.048 -22.102 1.00 95.75 163 TRP A CA 1
ATOM 1177 C C . TRP A 1 163 ? 3.969 -7.209 -21.909 1.00 95.75 163 TRP A C 1
ATOM 1179 O O . TRP A 1 163 ? 4.224 -8.087 -21.086 1.00 95.75 163 TRP A O 1
ATOM 1189 N N . GLU A 1 164 ? 2.868 -7.239 -22.657 1.00 94.06 164 GLU A N 1
ATOM 1190 C CA . GLU A 1 164 ? 1.901 -8.337 -22.623 1.00 94.06 164 GLU A CA 1
ATOM 1191 C C . GLU A 1 164 ? 2.563 -9.674 -22.986 1.00 94.06 164 GLU A C 1
ATOM 1193 O O . GLU A 1 164 ? 2.430 -10.636 -22.226 1.00 94.06 164 GLU A O 1
ATOM 1198 N N . GLY A 1 165 ? 3.352 -9.713 -24.067 1.00 95.44 165 GLY A N 1
ATOM 1199 C CA . GLY A 1 165 ? 4.128 -10.896 -24.457 1.00 95.44 165 GLY A CA 1
ATOM 1200 C C . GLY A 1 165 ? 5.139 -11.316 -23.385 1.00 95.44 165 GLY A C 1
ATOM 1201 O O . GLY A 1 165 ? 5.066 -12.425 -22.849 1.00 95.44 165 GLY A O 1
ATOM 1202 N N . LEU A 1 166 ? 5.999 -10.385 -22.952 1.00 96.06 166 LEU A N 1
ATOM 1203 C CA . LEU A 1 166 ? 6.991 -10.649 -21.903 1.00 96.06 166 LEU A CA 1
ATOM 1204 C C . LEU A 1 166 ? 6.363 -11.169 -20.608 1.00 96.06 166 LEU A C 1
ATOM 1206 O O . LEU A 1 166 ? 6.825 -12.160 -20.046 1.00 96.06 166 LEU A O 1
ATOM 1210 N N . SER A 1 167 ? 5.309 -10.506 -20.131 1.00 94.19 167 SER A N 1
ATOM 1211 C CA . SER A 1 167 ? 4.623 -10.850 -18.882 1.00 94.19 167 SER A CA 1
ATOM 1212 C C . SER A 1 167 ? 3.730 -12.089 -18.984 1.00 94.19 167 SER A C 1
ATOM 1214 O O . SER A 1 167 ? 3.119 -12.477 -17.987 1.00 94.19 167 SER A O 1
ATOM 1216 N N . THR A 1 168 ? 3.693 -12.722 -20.158 1.00 94.25 168 THR A N 1
ATOM 1217 C CA . THR A 1 168 ? 3.056 -14.016 -20.418 1.00 94.25 168 THR A CA 1
ATOM 1218 C C . THR A 1 168 ? 4.086 -15.130 -20.624 1.00 94.25 168 THR A C 1
ATOM 1220 O O . THR A 1 168 ? 3.812 -16.278 -20.282 1.00 94.25 168 THR A O 1
ATOM 1223 N N . ASN A 1 169 ? 5.273 -14.814 -21.151 1.00 95.25 169 ASN A N 1
ATOM 1224 C CA . ASN A 1 169 ? 6.232 -15.824 -21.602 1.00 95.25 169 ASN A CA 1
ATOM 1225 C C . ASN A 1 169 ? 7.526 -15.886 -20.779 1.00 95.25 169 ASN A C 1
ATOM 1227 O O . ASN A 1 169 ? 8.075 -16.972 -20.596 1.00 95.25 169 ASN A O 1
ATOM 1231 N N . VAL A 1 170 ? 8.036 -14.762 -20.270 1.00 96.56 170 VAL A N 1
ATOM 1232 C CA . VAL A 1 170 ? 9.395 -14.669 -19.706 1.00 96.56 170 VAL A CA 1
ATOM 1233 C C . VAL A 1 170 ? 9.356 -14.659 -18.176 1.00 96.56 170 VAL A C 1
ATOM 1235 O O . VAL A 1 170 ? 9.524 -13.623 -17.533 1.00 96.56 170 VAL A O 1
ATOM 1238 N N . PHE A 1 171 ? 9.135 -15.830 -17.575 1.00 95.88 171 PHE A N 1
ATOM 1239 C CA . PHE A 1 171 ? 9.051 -15.986 -16.118 1.00 95.88 171 PHE A CA 1
ATOM 1240 C C . PHE A 1 171 ? 10.341 -16.510 -15.484 1.00 95.88 171 PHE A C 1
ATOM 1242 O O . PHE A 1 171 ? 10.952 -17.453 -15.972 1.00 95.88 171 PHE A O 1
ATOM 1249 N N . ASN A 1 172 ? 10.706 -15.949 -14.327 1.00 93.62 172 ASN A N 1
ATOM 1250 C CA . ASN A 1 172 ? 11.861 -16.322 -13.501 1.00 93.62 172 ASN A CA 1
ATOM 1251 C C . ASN A 1 172 ? 13.218 -16.309 -14.240 1.00 93.62 172 ASN A C 1
ATOM 1253 O O . ASN A 1 172 ? 14.187 -16.901 -13.765 1.00 93.62 172 ASN A O 1
ATOM 1257 N N . GLU A 1 173 ? 13.298 -15.590 -15.358 1.00 95.12 173 GLU A N 1
ATOM 1258 C CA . GLU A 1 173 ? 14.489 -15.407 -16.188 1.00 95.12 173 GLU A CA 1
ATOM 1259 C C . GLU A 1 173 ? 14.942 -13.947 -16.164 1.00 95.12 173 GLU A C 1
ATOM 1261 O O . GLU A 1 173 ? 14.121 -13.034 -16.049 1.00 95.12 173 GLU A O 1
ATOM 1266 N N . ASP A 1 174 ? 16.255 -13.729 -16.270 1.00 97.75 174 ASP A N 1
ATOM 1267 C CA . ASP A 1 174 ? 16.829 -12.385 -16.332 1.00 97.75 174 ASP A CA 1
ATOM 1268 C C . ASP A 1 174 ? 16.495 -11.737 -17.686 1.00 97.75 174 ASP A C 1
ATOM 1270 O O . ASP A 1 174 ? 16.973 -12.170 -18.735 1.00 97.75 174 ASP A O 1
ATOM 1274 N N . ILE A 1 175 ? 15.734 -10.644 -17.649 1.00 98.62 175 ILE A N 1
ATOM 1275 C CA . ILE A 1 175 ? 15.603 -9.699 -18.756 1.00 98.62 175 ILE A CA 1
ATOM 1276 C C . ILE A 1 175 ? 16.681 -8.641 -18.546 1.00 98.62 175 ILE A C 1
ATOM 1278 O O . ILE A 1 175 ? 16.613 -7.817 -17.628 1.00 98.62 175 ILE A O 1
ATOM 1282 N N . THR A 1 176 ? 17.719 -8.696 -19.373 1.00 98.75 176 THR A N 1
ATOM 1283 C CA . THR A 1 176 ? 18.852 -7.773 -19.297 1.00 98.75 176 THR A CA 1
ATOM 1284 C C . THR A 1 176 ? 18.522 -6.515 -20.076 1.00 98.75 176 THR A C 1
ATOM 1286 O O . THR A 1 176 ? 18.135 -6.599 -21.239 1.00 98.75 176 THR A O 1
ATOM 1289 N N . TYR A 1 177 ? 18.708 -5.350 -19.461 1.00 98.62 177 TYR A N 1
ATOM 1290 C CA . TYR A 1 177 ? 18.650 -4.071 -20.152 1.00 98.62 177 TYR A CA 1
ATOM 1291 C C . TYR A 1 177 ? 20.041 -3.458 -20.276 1.00 98.62 177 TYR A C 1
ATOM 1293 O O . TYR A 1 177 ? 20.830 -3.457 -19.330 1.00 98.62 177 TYR A O 1
ATOM 1301 N N . THR A 1 178 ? 20.311 -2.847 -21.423 1.00 98.38 178 THR A N 1
ATOM 1302 C CA . THR A 1 178 ? 21.456 -1.962 -21.637 1.00 98.38 178 THR A CA 1
ATOM 1303 C C . THR A 1 178 ? 20.948 -0.601 -22.090 1.00 98.38 178 THR A C 1
ATOM 1305 O O . THR A 1 178 ? 20.185 -0.502 -23.049 1.00 98.38 178 THR A O 1
ATOM 1308 N N . ILE A 1 179 ? 21.378 0.461 -21.409 1.00 98.56 179 ILE A N 1
ATOM 1309 C CA . ILE A 1 179 ? 21.016 1.843 -21.729 1.00 98.56 179 ILE A CA 1
ATOM 1310 C C . ILE A 1 179 ? 22.276 2.602 -22.100 1.00 98.56 179 ILE A C 1
ATOM 1312 O O . ILE A 1 179 ? 23.131 2.868 -21.252 1.00 98.56 179 ILE A O 1
ATOM 1316 N N . LYS A 1 180 ? 22.356 2.994 -23.370 1.00 98.38 180 LYS A N 1
ATOM 1317 C CA . LYS A 1 180 ? 23.328 3.967 -23.857 1.00 98.38 180 LYS A CA 1
ATOM 1318 C C . LYS A 1 180 ? 22.715 5.353 -23.910 1.00 98.38 180 LYS A C 1
ATOM 1320 O O . LYS A 1 180 ? 21.590 5.510 -24.375 1.00 98.38 180 LYS A O 1
ATOM 1325 N N . THR A 1 181 ? 23.469 6.375 -23.518 1.00 97.94 181 THR A N 1
ATOM 1326 C CA . THR A 1 181 ? 23.020 7.769 -23.623 1.00 97.94 181 THR A CA 1
ATOM 1327 C C . THR A 1 181 ? 24.107 8.705 -24.140 1.00 97.94 181 THR A C 1
ATOM 1329 O O . THR A 1 181 ? 25.291 8.496 -23.884 1.00 97.94 181 THR A O 1
ATOM 1332 N N . SER A 1 182 ? 23.702 9.729 -24.895 1.00 97.31 182 SER A N 1
ATOM 1333 C CA . SER A 1 182 ? 24.576 10.744 -25.490 1.00 97.31 182 SER A CA 1
ATOM 1334 C C . SER A 1 182 ? 23.853 12.094 -25.587 1.00 97.31 182 SER A C 1
ATOM 1336 O O . SER A 1 182 ? 22.627 12.161 -25.553 1.00 97.31 182 SER A O 1
ATOM 1338 N N . ASP A 1 183 ? 24.611 13.179 -25.748 1.00 95.81 183 ASP A N 1
ATOM 1339 C CA . ASP A 1 183 ? 24.100 14.497 -26.156 1.00 95.81 183 ASP A CA 1
ATOM 1340 C C . ASP A 1 183 ? 23.694 14.562 -27.649 1.00 95.81 183 ASP A C 1
ATOM 1342 O O . ASP A 1 183 ? 23.242 15.601 -28.132 1.00 95.81 183 ASP A O 1
ATOM 1346 N N . GLY A 1 184 ? 23.869 13.455 -28.382 1.00 93.12 184 GLY A N 1
ATOM 1347 C CA . GLY A 1 184 ? 23.577 13.314 -29.809 1.00 93.12 184 GLY A CA 1
ATOM 1348 C C . GLY A 1 184 ? 24.788 13.516 -30.720 1.00 93.12 184 GLY A C 1
ATOM 1349 O O . GLY A 1 184 ? 24.664 13.366 -31.933 1.00 93.12 184 GLY A O 1
ATOM 1350 N N . SER A 1 185 ? 25.955 13.837 -30.162 1.00 93.50 185 SER A N 1
ATOM 1351 C CA . SER A 1 185 ? 27.187 14.104 -30.915 1.00 93.50 185 SER A CA 1
ATOM 1352 C C . SER A 1 185 ? 28.426 13.416 -30.337 1.00 93.50 185 SER A C 1
ATOM 1354 O O . SER A 1 185 ? 29.333 13.042 -31.083 1.00 93.50 185 SER A O 1
ATOM 1356 N N . SER A 1 186 ? 28.455 13.224 -29.020 1.00 94.50 186 SER A N 1
ATOM 1357 C CA . SER A 1 186 ? 29.550 12.604 -28.278 1.00 94.50 186 SER A CA 1
ATOM 1358 C C . SER A 1 186 ? 29.377 11.087 -28.183 1.00 94.50 186 SER A C 1
ATOM 1360 O O . SER A 1 186 ? 28.252 10.588 -28.154 1.00 94.50 186 SER A O 1
ATOM 1362 N N . ALA A 1 187 ? 30.482 10.340 -28.080 1.00 96.00 187 ALA A N 1
ATOM 1363 C CA . ALA A 1 187 ? 30.424 8.897 -27.838 1.00 96.00 187 ALA A CA 1
ATOM 1364 C C . ALA A 1 187 ? 29.570 8.591 -26.588 1.00 96.00 187 ALA A C 1
ATOM 1366 O O . ALA A 1 187 ? 29.713 9.292 -25.580 1.00 96.00 187 ALA A O 1
ATOM 1367 N N . PRO A 1 188 ? 28.690 7.575 -26.630 1.00 97.88 188 PRO A N 1
ATOM 1368 C CA . PRO A 1 188 ? 27.727 7.347 -25.565 1.00 97.88 188 PRO A CA 1
ATOM 1369 C C . PRO A 1 188 ? 28.403 6.858 -24.280 1.00 97.88 188 PRO A C 1
ATOM 1371 O O . PRO A 1 188 ? 29.535 6.373 -24.295 1.00 97.88 188 PRO A O 1
ATOM 1374 N N . THR A 1 189 ? 27.695 6.949 -23.165 1.00 98.06 189 THR A N 1
ATOM 1375 C CA . THR A 1 189 ? 27.983 6.190 -21.941 1.00 98.06 189 THR A CA 1
ATOM 1376 C C . THR A 1 189 ? 26.969 5.061 -21.788 1.00 98.06 189 THR A C 1
ATOM 1378 O O . THR A 1 189 ? 25.910 5.131 -22.407 1.00 98.06 189 THR A O 1
ATOM 1381 N N . GLU A 1 190 ? 27.282 4.011 -21.024 1.00 97.88 190 GLU A N 1
ATOM 1382 C CA . GLU A 1 190 ? 26.455 2.792 -20.964 1.00 97.88 190 GLU A CA 1
ATOM 1383 C C . GLU A 1 190 ? 26.281 2.229 -19.552 1.00 97.88 190 GLU A C 1
ATOM 1385 O O . GLU A 1 190 ? 27.247 2.106 -18.796 1.00 97.88 190 GLU A O 1
ATOM 1390 N N . THR A 1 191 ? 25.046 1.850 -19.228 1.00 97.94 191 THR A N 1
ATOM 1391 C CA . THR A 1 191 ? 24.689 1.103 -18.017 1.00 97.94 191 THR A CA 1
ATOM 1392 C C . THR A 1 191 ? 23.992 -0.188 -18.411 1.00 97.94 191 THR A C 1
ATOM 1394 O O . THR A 1 191 ? 23.187 -0.193 -19.339 1.00 97.94 191 THR A O 1
ATOM 1397 N N . THR A 1 192 ? 24.282 -1.270 -17.693 1.00 98.00 192 THR A N 1
ATOM 1398 C CA . THR A 1 192 ? 23.581 -2.551 -17.820 1.00 98.00 192 THR A CA 1
ATOM 1399 C C . THR A 1 192 ? 23.005 -2.938 -16.468 1.00 98.00 192 THR A C 1
ATOM 1401 O O . THR A 1 192 ? 23.656 -2.727 -15.445 1.00 98.00 192 THR A O 1
ATOM 1404 N N . GLY A 1 193 ? 21.807 -3.506 -16.475 1.00 98.00 193 GLY A N 1
ATOM 1405 C CA . GLY A 1 193 ? 21.182 -4.125 -15.315 1.00 98.00 193 GLY A CA 1
ATOM 1406 C C . GLY A 1 193 ? 20.159 -5.158 -15.763 1.00 98.00 193 GLY A C 1
ATOM 1407 O O . GLY A 1 193 ? 20.054 -5.470 -16.952 1.00 98.00 193 GLY A O 1
ATOM 1408 N N . LYS A 1 194 ? 19.417 -5.707 -14.812 1.00 98.25 194 LYS A N 1
ATOM 1409 C CA . LYS A 1 194 ? 18.438 -6.757 -15.068 1.00 98.25 194 LYS A CA 1
ATOM 1410 C C . LYS A 1 194 ? 17.185 -6.612 -14.224 1.00 98.25 194 LYS A C 1
ATOM 1412 O O . LYS A 1 194 ? 17.218 -6.093 -13.112 1.00 98.25 194 LYS A O 1
ATOM 1417 N N . PHE A 1 195 ? 16.090 -7.146 -14.738 1.00 98.44 195 PHE A N 1
ATOM 1418 C CA . PHE A 1 195 ? 14.878 -7.402 -13.972 1.00 98.44 195 PHE A CA 1
ATOM 1419 C C . PHE A 1 195 ? 14.310 -8.770 -14.349 1.00 98.44 195 PHE A C 1
ATOM 1421 O O . PHE A 1 195 ? 14.720 -9.371 -15.338 1.00 98.44 195 PHE A O 1
ATOM 1428 N N . ARG A 1 196 ? 13.386 -9.279 -13.538 1.00 97.88 196 ARG A N 1
ATOM 1429 C CA . ARG A 1 196 ? 12.701 -10.559 -13.766 1.00 97.88 196 ARG A CA 1
ATOM 1430 C C . ARG A 1 196 ? 11.196 -10.368 -13.648 1.00 97.88 196 ARG A C 1
ATOM 1432 O O . ARG A 1 196 ? 10.751 -9.408 -13.020 1.00 97.88 196 ARG A O 1
ATOM 1439 N N . ILE A 1 197 ? 10.427 -11.304 -14.192 1.00 97.75 197 ILE A N 1
ATOM 1440 C CA . ILE A 1 197 ? 8.976 -11.392 -13.991 1.00 97.75 197 ILE A CA 1
ATOM 1441 C C . ILE A 1 197 ? 8.685 -12.695 -13.246 1.00 97.75 197 ILE A C 1
ATOM 1443 O O . ILE A 1 197 ? 9.206 -13.740 -13.625 1.00 97.75 197 ILE A O 1
ATOM 1447 N N . VAL A 1 198 ? 7.894 -12.663 -12.175 1.00 96.44 198 VAL A N 1
ATOM 1448 C CA . VAL A 1 198 ? 7.418 -13.889 -11.506 1.00 96.44 198 VAL A CA 1
ATOM 1449 C C . VAL A 1 198 ? 6.122 -14.379 -12.155 1.00 96.44 198 VAL A C 1
ATOM 1451 O O . VAL A 1 198 ? 5.336 -13.548 -12.610 1.00 96.44 198 VAL A O 1
ATOM 1454 N N . PRO A 1 199 ? 5.849 -15.698 -12.172 1.00 94.94 199 PRO A N 1
ATOM 1455 C CA . PRO A 1 199 ? 4.689 -16.292 -12.846 1.00 94.94 199 PRO A CA 1
ATOM 1456 C C . PRO A 1 199 ? 3.385 -16.099 -12.055 1.00 94.94 199 PRO A C 1
ATOM 1458 O O . PRO A 1 199 ? 2.562 -17.004 -11.965 1.00 94.94 199 PRO A O 1
ATOM 1461 N N . VAL A 1 200 ? 3.210 -14.949 -11.405 1.00 93.12 200 VAL A N 1
ATOM 1462 C CA . VAL A 1 200 ? 2.091 -14.683 -10.502 1.00 93.12 200 VAL A CA 1
ATOM 1463 C C . VAL A 1 200 ? 1.520 -13.308 -10.800 1.00 93.12 200 VAL A C 1
ATOM 1465 O O . VAL A 1 200 ? 2.239 -12.307 -10.763 1.00 93.12 200 VAL A O 1
ATOM 1468 N N . ALA A 1 201 ? 0.214 -13.274 -11.060 1.00 89.56 201 ALA A N 1
ATOM 1469 C CA . ALA A 1 201 ? -0.568 -12.050 -11.098 1.00 89.56 201 ALA A CA 1
ATOM 1470 C C . ALA A 1 201 ? -1.183 -11.810 -9.701 1.00 89.56 201 ALA A C 1
ATOM 1472 O O . ALA A 1 201 ? -1.938 -12.660 -9.225 1.00 89.56 201 ALA A O 1
ATOM 1473 N N . PRO A 1 202 ? 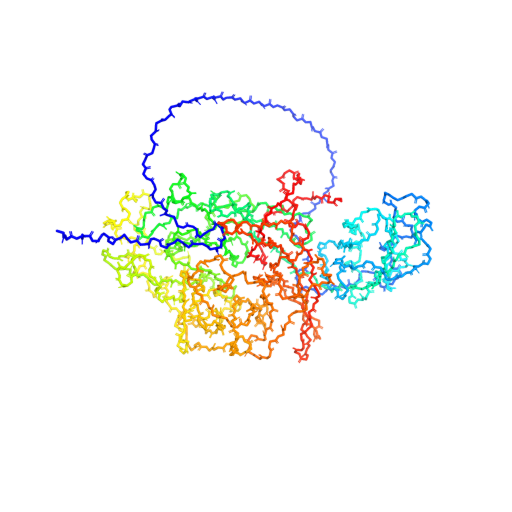-0.892 -10.679 -9.033 1.00 85.00 202 PRO A N 1
ATOM 1474 C CA . PRO A 1 202 ? -1.284 -10.443 -7.638 1.00 85.00 202 PRO A CA 1
ATOM 1475 C C . PRO A 1 202 ? -2.796 -10.316 -7.411 1.00 85.00 202 PRO A C 1
ATOM 1477 O O . PRO A 1 202 ? -3.267 -10.462 -6.282 1.00 85.00 202 PRO A O 1
ATOM 1480 N N . GLY A 1 203 ? -3.559 -10.049 -8.475 1.00 85.94 203 GLY A N 1
ATOM 1481 C CA . GLY A 1 203 ? -5.006 -9.894 -8.408 1.00 85.94 203 GLY A CA 1
ATOM 1482 C C . GLY A 1 203 ? -5.476 -8.702 -7.571 1.00 85.94 203 GLY A C 1
ATOM 1483 O O . GLY A 1 203 ? -4.692 -7.898 -7.064 1.00 85.94 203 GLY A O 1
ATOM 1484 N N . GLY A 1 204 ? -6.795 -8.598 -7.431 1.00 90.19 204 GLY A N 1
ATOM 1485 C CA . GLY A 1 204 ? -7.439 -7.529 -6.674 1.00 90.19 204 GLY A CA 1
ATOM 1486 C C . GLY A 1 204 ? -7.279 -6.141 -7.298 1.00 90.19 204 GLY A C 1
ATOM 1487 O O . GLY A 1 204 ? -6.879 -5.975 -8.453 1.00 90.19 204 GLY A O 1
ATOM 1488 N N . SER A 1 205 ? -7.608 -5.147 -6.490 1.00 93.31 205 SER A N 1
ATOM 1489 C CA . SER A 1 205 ? -7.600 -3.733 -6.826 1.00 93.31 205 SER A CA 1
ATOM 1490 C C . SER A 1 205 ? -7.018 -2.950 -5.655 1.00 93.31 205 SER A C 1
ATOM 1492 O O . SER A 1 205 ? -6.964 -3.411 -4.514 1.00 93.31 205 SER A O 1
ATOM 1494 N N . MET A 1 206 ? -6.550 -1.751 -5.940 1.00 94.31 206 MET A N 1
ATOM 1495 C CA . MET A 1 206 ? -5.895 -0.888 -4.975 1.00 94.31 206 MET A CA 1
ATOM 1496 C C . MET A 1 206 ? -6.741 0.356 -4.811 1.00 94.31 206 MET A C 1
ATOM 1498 O O . MET A 1 206 ? -7.165 0.949 -5.799 1.00 94.31 206 MET A O 1
ATOM 1502 N N . VAL A 1 207 ? -6.975 0.750 -3.565 1.00 96.62 207 VAL A N 1
ATOM 1503 C CA . VAL A 1 207 ? -7.646 2.000 -3.218 1.00 96.62 207 VAL A CA 1
ATOM 1504 C C . VAL A 1 207 ? -6.733 2.761 -2.279 1.00 96.62 207 VAL A C 1
ATOM 1506 O O . VAL A 1 207 ? -6.317 2.235 -1.248 1.00 96.62 207 VAL A O 1
ATOM 1509 N N . PHE A 1 208 ? -6.402 3.998 -2.618 1.00 95.75 208 PHE A N 1
ATOM 1510 C CA . PHE A 1 208 ? -5.494 4.826 -1.836 1.00 95.75 208 PHE A CA 1
ATOM 1511 C C . PHE A 1 208 ? -6.089 6.194 -1.559 1.00 95.75 208 PHE A C 1
ATOM 1513 O O . PHE A 1 208 ? -6.897 6.714 -2.327 1.00 95.75 208 PHE A O 1
ATOM 1520 N N . TRP A 1 209 ? -5.652 6.786 -0.454 1.00 93.81 209 TRP A N 1
ATOM 1521 C CA . TRP A 1 209 ? -6.063 8.120 -0.070 1.00 93.81 209 TRP A CA 1
ATOM 1522 C C . TRP A 1 209 ? -5.111 9.142 -0.692 1.00 93.81 209 TRP A C 1
ATOM 1524 O O . TRP A 1 209 ? -3.900 9.124 -0.453 1.00 93.81 209 TRP A O 1
ATOM 1534 N N . GLY A 1 210 ? -5.667 10.022 -1.521 1.00 92.12 210 GLY A N 1
ATOM 1535 C CA . GLY A 1 210 ? -4.949 11.127 -2.140 1.00 92.12 210 GLY A CA 1
ATOM 1536 C C . GLY A 1 210 ? -5.431 12.460 -1.579 1.00 92.12 210 GLY A C 1
ATOM 1537 O O . GLY A 1 210 ? -6.628 12.759 -1.608 1.00 92.12 210 GLY A O 1
ATOM 1538 N N . SER A 1 211 ? -4.501 13.293 -1.106 1.00 84.44 211 SER A N 1
ATOM 1539 C CA . SER A 1 211 ? -4.807 14.669 -0.700 1.00 84.44 211 SER A CA 1
ATOM 1540 C C . SER A 1 211 ? -4.153 15.691 -1.631 1.00 84.44 211 SER A C 1
ATOM 1542 O O . SER A 1 211 ? -2.988 15.558 -2.010 1.00 84.44 211 SER A O 1
ATOM 1544 N N . THR A 1 212 ? -4.905 16.734 -1.996 1.00 68.94 212 THR A N 1
ATOM 1545 C CA . THR A 1 212 ? -4.399 17.885 -2.774 1.00 68.94 212 THR A CA 1
ATOM 1546 C C . THR A 1 212 ? -3.924 19.030 -1.870 1.00 68.94 212 THR A C 1
ATOM 1548 O O . THR A 1 212 ? -3.422 20.049 -2.345 1.00 68.94 212 THR A O 1
ATOM 1551 N N . GLY A 1 213 ? -4.062 18.872 -0.549 1.00 65.50 213 GLY A N 1
ATOM 1552 C CA . GLY A 1 213 ? -3.724 19.887 0.436 1.00 65.50 213 GLY A CA 1
ATOM 1553 C C . GLY A 1 213 ? -3.716 19.374 1.875 1.00 65.50 213 GLY A C 1
ATOM 1554 O O . GLY A 1 213 ? -3.764 18.173 2.146 1.00 65.50 213 GLY A O 1
ATOM 1555 N N . THR A 1 214 ? -3.620 20.333 2.794 1.00 65.00 214 THR A N 1
ATOM 1556 C CA . THR A 1 214 ? -3.422 20.151 4.239 1.00 65.00 214 THR A CA 1
ATOM 1557 C C . THR A 1 214 ? -4.680 20.428 5.057 1.00 65.00 214 THR A C 1
ATOM 1559 O O . THR A 1 214 ? -4.576 20.753 6.232 1.00 65.00 214 THR A O 1
ATOM 1562 N N . LEU A 1 215 ? -5.843 20.479 4.418 1.00 72.94 215 LEU A N 1
ATOM 1563 C CA . LEU A 1 215 ? -7.089 20.873 5.062 1.00 72.94 215 LEU A CA 1
ATOM 1564 C C . LEU A 1 215 ? -8.135 19.814 4.774 1.00 72.94 215 LEU A C 1
ATOM 1566 O O . LEU A 1 215 ? -8.270 19.375 3.628 1.00 72.94 215 LEU A O 1
ATOM 1570 N N . GLU A 1 216 ? -8.870 19.431 5.807 1.00 80.44 216 GLU A N 1
ATOM 1571 C CA . GLU A 1 216 ? -10.076 18.632 5.657 1.00 80.44 216 GLU A CA 1
ATOM 1572 C C . GLU A 1 216 ? -11.137 19.367 4.844 1.00 80.44 216 GLU A C 1
ATOM 1574 O O . GLU A 1 216 ? -11.149 20.595 4.726 1.00 80.44 216 GLU A O 1
ATOM 1579 N N . GLY A 1 217 ? -12.047 18.592 4.275 1.00 85.12 217 GLY A N 1
ATOM 1580 C CA . GLY A 1 217 ? -13.162 19.123 3.519 1.00 85.12 217 GLY A CA 1
ATOM 1581 C C . GLY A 1 217 ? -13.817 18.033 2.687 1.00 85.12 217 GLY A C 1
ATOM 1582 O O . GLY A 1 217 ? -13.179 17.028 2.369 1.00 85.12 217 GLY A O 1
ATOM 1583 N N . PRO A 1 218 ? -15.085 18.226 2.298 1.00 83.56 218 PRO A N 1
ATOM 1584 C CA . PRO A 1 218 ? -15.856 17.189 1.619 1.00 83.56 218 PRO A CA 1
ATOM 1585 C C . PRO A 1 218 ? -15.251 16.757 0.275 1.00 83.56 218 PRO A C 1
ATOM 1587 O O . PRO A 1 218 ? -15.532 15.653 -0.173 1.00 83.56 218 PRO A O 1
ATOM 1590 N N . TYR A 1 219 ? -14.392 17.590 -0.334 1.00 86.31 219 TYR A N 1
ATOM 1591 C CA . TYR A 1 219 ? -13.759 17.341 -1.638 1.00 86.31 219 TYR A CA 1
ATOM 1592 C C . TYR A 1 219 ? -12.279 17.775 -1.699 1.00 86.31 219 TYR A C 1
ATOM 1594 O O . TYR A 1 219 ? -11.733 17.996 -2.777 1.00 86.31 219 TYR A O 1
ATOM 1602 N N . THR A 1 220 ? -11.612 17.955 -0.551 1.00 83.94 220 THR A N 1
ATOM 1603 C CA . THR A 1 220 ? -10.172 18.311 -0.503 1.00 83.94 220 THR A CA 1
ATOM 1604 C C . THR A 1 220 ? -9.257 17.083 -0.515 1.00 83.94 220 THR A C 1
ATOM 1606 O O . THR A 1 220 ? -8.044 17.182 -0.726 1.00 83.94 220 THR A O 1
ATOM 1609 N N . ASN A 1 221 ? -9.845 15.918 -0.270 1.00 90.94 221 ASN A N 1
ATOM 1610 C CA . ASN A 1 221 ? -9.208 14.618 -0.235 1.00 90.94 221 ASN A CA 1
ATOM 1611 C C . ASN A 1 221 ? -10.203 13.573 -0.742 1.00 90.94 221 ASN A C 1
ATOM 1613 O O . ASN A 1 221 ? -11.410 13.787 -0.648 1.00 90.94 221 ASN A O 1
ATOM 1617 N N . ALA A 1 222 ? -9.698 12.479 -1.298 1.00 94.25 222 ALA A N 1
ATOM 1618 C CA . ALA A 1 222 ? -10.536 11.427 -1.852 1.00 94.25 222 ALA A CA 1
ATOM 1619 C C . ALA A 1 222 ? -9.801 10.088 -1.858 1.00 94.25 222 ALA A C 1
ATOM 1621 O O . ALA A 1 222 ? -8.575 10.022 -1.722 1.00 94.25 222 ALA A O 1
ATOM 1622 N N . LEU A 1 223 ? -10.577 9.030 -2.043 1.00 95.81 223 LEU A N 1
ATOM 1623 C CA . LEU A 1 223 ? -10.091 7.718 -2.408 1.00 95.81 223 LEU A CA 1
ATOM 1624 C C . LEU A 1 223 ? -10.019 7.608 -3.928 1.00 95.81 223 LEU A C 1
ATOM 1626 O O . LEU A 1 223 ? -11.000 7.858 -4.637 1.00 95.81 223 LEU A O 1
ATOM 1630 N N . TYR A 1 224 ? -8.875 7.159 -4.418 1.00 96.19 224 TYR A N 1
ATOM 1631 C CA . TYR A 1 224 ? -8.648 6.820 -5.817 1.00 96.19 224 TYR A CA 1
ATOM 1632 C C . TYR A 1 224 ? -8.344 5.337 -5.921 1.00 96.19 224 TYR A C 1
ATOM 1634 O O . TYR A 1 224 ? -7.765 4.764 -4.997 1.00 96.19 224 TYR A O 1
ATOM 1642 N N . GLY A 1 225 ? -8.715 4.715 -7.034 1.00 95.44 225 GLY A N 1
ATOM 1643 C CA . GLY A 1 225 ? -8.514 3.283 -7.183 1.00 95.44 225 GLY A CA 1
ATOM 1644 C C . GLY A 1 225 ? -8.292 2.820 -8.606 1.00 95.44 225 GLY A C 1
ATOM 1645 O O . GLY A 1 225 ? -8.605 3.524 -9.564 1.00 95.44 225 GLY A O 1
ATOM 1646 N N . PHE A 1 226 ? -7.701 1.635 -8.707 1.00 94.75 226 PHE A N 1
ATOM 1647 C CA . PHE A 1 226 ? -7.386 0.950 -9.955 1.00 94.75 226 PHE A CA 1
ATOM 1648 C C . PHE A 1 226 ? -7.213 -0.550 -9.706 1.00 94.75 226 PHE A C 1
ATOM 1650 O O . PHE A 1 226 ? -6.944 -0.973 -8.581 1.00 94.75 226 PHE A O 1
ATOM 1657 N N . SER A 1 227 ? -7.371 -1.365 -10.740 1.00 92.00 227 SER A N 1
ATOM 1658 C CA . SER A 1 227 ? -7.096 -2.802 -10.703 1.00 92.00 227 SER A CA 1
ATOM 1659 C C . SER A 1 227 ? -5.689 -3.110 -11.203 1.00 92.00 227 SER A C 1
ATOM 1661 O O . SER A 1 227 ? -5.054 -2.310 -11.890 1.00 92.00 227 SER A O 1
ATOM 1663 N N . VAL A 1 228 ? -5.178 -4.292 -10.860 1.00 88.38 228 VAL A N 1
ATOM 1664 C CA . VAL A 1 228 ? -3.878 -4.754 -11.366 1.00 88.38 228 VAL A CA 1
ATOM 1665 C C . VAL A 1 228 ? -3.853 -4.721 -12.897 1.00 88.38 228 VAL A C 1
ATOM 1667 O O . VAL A 1 228 ? -4.675 -5.365 -13.543 1.00 88.38 228 VAL A O 1
ATOM 1670 N N . GLY A 1 229 ? -2.884 -3.989 -13.451 1.00 85.94 229 GLY A N 1
ATOM 1671 C CA . GLY A 1 229 ? -2.691 -3.822 -14.895 1.00 85.94 229 GLY A CA 1
ATOM 1672 C C . GLY A 1 229 ? -3.257 -2.518 -15.467 1.00 85.94 229 GLY A C 1
ATOM 1673 O O . GLY A 1 229 ? -2.835 -2.122 -16.551 1.00 85.94 229 GLY A O 1
ATOM 1674 N N . ASP A 1 230 ? -4.128 -1.811 -14.742 1.00 91.69 230 ASP A N 1
ATOM 1675 C CA . ASP A 1 230 ? -4.715 -0.556 -15.221 1.00 91.69 230 ASP A CA 1
ATOM 1676 C C . ASP A 1 230 ? -3.662 0.560 -15.338 1.00 91.69 230 ASP A C 1
ATOM 1678 O O . ASP A 1 230 ? -2.898 0.832 -14.411 1.00 91.69 230 ASP A O 1
ATOM 1682 N N . GLU A 1 231 ? -3.652 1.271 -16.468 1.00 92.19 231 GLU A N 1
ATOM 1683 C CA . GLU A 1 231 ? -2.710 2.372 -16.745 1.00 92.19 231 GLU A CA 1
ATOM 1684 C C . GLU A 1 231 ? -3.153 3.733 -16.181 1.00 92.19 231 GLU A C 1
ATOM 1686 O O . GLU A 1 231 ? -2.479 4.746 -16.376 1.00 92.19 231 GLU A O 1
ATOM 1691 N N . ALA A 1 232 ? -4.276 3.762 -15.466 1.00 95.06 232 ALA A N 1
ATOM 1692 C CA . ALA A 1 232 ? -4.858 4.955 -14.871 1.00 95.06 232 ALA A CA 1
ATOM 1693 C C . ALA A 1 232 ? -5.595 4.624 -13.567 1.00 95.06 232 ALA A C 1
ATOM 1695 O O . ALA A 1 232 ? -5.732 3.461 -13.192 1.00 95.06 232 ALA A O 1
ATOM 1696 N N . VAL A 1 233 ? -6.076 5.661 -12.885 1.00 96.00 233 VAL A N 1
ATOM 1697 C CA . VAL A 1 233 ? -6.913 5.563 -11.688 1.00 96.00 233 VAL A CA 1
ATOM 1698 C C . VAL A 1 233 ? -8.236 6.279 -11.900 1.00 96.00 233 VAL A C 1
ATOM 1700 O O . VAL A 1 233 ? -8.319 7.253 -12.648 1.00 96.00 233 VAL A O 1
ATOM 1703 N N . ILE A 1 234 ? -9.262 5.836 -11.184 1.00 95.06 234 ILE A N 1
ATOM 1704 C CA . ILE A 1 234 ? -10.552 6.520 -11.091 1.00 95.06 234 ILE A CA 1
ATOM 1705 C C . ILE A 1 234 ? -10.721 7.177 -9.724 1.00 95.06 234 ILE A C 1
ATOM 1707 O O . ILE A 1 234 ? -10.126 6.758 -8.726 1.00 95.06 234 ILE A O 1
ATOM 1711 N N . HIS A 1 235 ? -11.580 8.190 -9.668 1.00 93.94 235 HIS A N 1
ATOM 1712 C CA . HIS A 1 235 ? -12.111 8.691 -8.408 1.00 93.94 235 HIS A CA 1
ATOM 1713 C C . HIS A 1 235 ? -13.123 7.682 -7.856 1.00 93.94 235 HIS A C 1
ATOM 1715 O O . HIS A 1 235 ? -14.134 7.408 -8.500 1.00 93.94 235 HIS A O 1
ATOM 1721 N N . THR A 1 236 ? -12.856 7.127 -6.675 1.00 94.06 236 THR A N 1
ATOM 1722 C CA . THR A 1 236 ? -13.717 6.087 -6.089 1.00 94.06 236 THR A CA 1
ATOM 1723 C C . THR A 1 236 ? -14.701 6.644 -5.071 1.00 94.06 236 THR A C 1
ATOM 1725 O O . THR A 1 236 ? -15.867 6.261 -5.095 1.00 94.06 236 THR A O 1
ATOM 1728 N N . LEU A 1 237 ? -14.250 7.540 -4.187 1.00 94.00 237 LEU A N 1
ATOM 1729 C CA . LEU A 1 237 ? -15.085 8.090 -3.122 1.00 94.00 237 LEU A CA 1
ATOM 1730 C C . LEU A 1 237 ? -14.465 9.359 -2.526 1.00 94.00 237 LEU A C 1
ATOM 1732 O O . LEU A 1 237 ? -13.347 9.319 -2.012 1.00 94.00 237 LEU A O 1
ATOM 1736 N N . ALA A 1 238 ? -15.199 10.466 -2.523 1.00 94.25 238 ALA A N 1
ATOM 1737 C CA . ALA A 1 238 ? -14.889 11.635 -1.708 1.00 94.25 238 ALA A CA 1
ATOM 1738 C C . ALA A 1 238 ? -15.671 11.580 -0.382 1.00 94.25 238 ALA A C 1
ATOM 1740 O O . ALA A 1 238 ? -16.731 10.954 -0.310 1.00 94.25 238 ALA A O 1
ATOM 1741 N N . PRO A 1 239 ? -15.217 12.274 0.676 1.00 93.38 239 PRO A N 1
ATOM 1742 C CA . PRO A 1 239 ? -15.973 12.360 1.922 1.00 93.38 239 PRO A CA 1
ATOM 1743 C C . PRO A 1 239 ? -17.402 12.887 1.731 1.00 93.38 239 PRO A C 1
ATOM 1745 O O . PRO A 1 239 ? -18.326 12.394 2.375 1.00 93.38 239 PRO A O 1
ATOM 1748 N N . GLY A 1 240 ? -17.597 13.856 0.831 1.00 93.00 240 GLY A N 1
ATOM 1749 C CA . GLY A 1 240 ? -18.913 14.418 0.516 1.00 93.00 240 GLY A CA 1
ATOM 1750 C C . GLY A 1 240 ? -19.890 13.426 -0.125 1.00 93.00 240 GLY A C 1
ATOM 1751 O O . GLY A 1 240 ? -21.098 13.634 -0.023 1.00 93.00 240 GLY A O 1
ATOM 1752 N N . ASP A 1 241 ? -19.387 12.337 -0.714 1.00 94.12 241 ASP A N 1
ATOM 1753 C CA . ASP A 1 241 ? -20.198 11.309 -1.377 1.00 94.12 241 ASP A CA 1
ATOM 1754 C C . ASP A 1 241 ? -20.814 10.312 -0.377 1.00 94.12 241 ASP A C 1
ATOM 1756 O O . ASP A 1 241 ? -21.740 9.573 -0.715 1.00 94.12 241 ASP A O 1
ATOM 1760 N N . ILE A 1 242 ? -20.307 10.263 0.862 1.00 94.12 242 ILE A N 1
ATOM 1761 C CA . ILE A 1 242 ? -20.719 9.283 1.872 1.00 94.12 242 ILE A CA 1
ATOM 1762 C C . ILE A 1 242 ? -22.107 9.620 2.424 1.00 94.12 242 ILE A C 1
ATOM 1764 O O . ILE A 1 242 ? -22.304 10.610 3.134 1.00 94.12 242 ILE A O 1
ATOM 1768 N N . ALA A 1 243 ? -23.063 8.724 2.186 1.00 91.62 243 ALA A N 1
ATOM 1769 C CA . ALA A 1 243 ? -24.405 8.809 2.740 1.00 91.62 243 ALA A CA 1
ATOM 1770 C C . ALA A 1 243 ? -24.439 8.622 4.272 1.00 91.62 243 ALA A C 1
ATOM 1772 O O . ALA A 1 243 ? -23.528 8.085 4.910 1.00 91.62 243 ALA A O 1
ATOM 1773 N N . GLY A 1 244 ? -25.550 9.040 4.882 1.00 85.31 244 GLY A N 1
ATOM 1774 C CA . GLY A 1 244 ? -25.721 9.045 6.337 1.00 85.31 244 GLY A CA 1
ATOM 1775 C C . GLY A 1 244 ? -25.110 10.289 6.982 1.00 85.31 244 GLY A C 1
ATOM 1776 O O . GLY A 1 244 ? -24.777 11.254 6.299 1.00 85.31 244 GLY A O 1
ATOM 1777 N N . VAL A 1 245 ? -24.955 10.282 8.306 1.00 84.81 245 VAL A N 1
ATOM 1778 C CA . VAL A 1 245 ? -24.528 11.470 9.060 1.00 84.81 245 VAL A CA 1
ATOM 1779 C C . VAL A 1 245 ? -23.442 11.162 10.095 1.00 84.81 245 VAL A C 1
ATOM 1781 O O . VAL A 1 245 ? -23.453 10.101 10.709 1.00 84.81 245 VAL A O 1
ATOM 1784 N N . ALA A 1 246 ? -22.514 12.106 10.280 1.00 83.38 246 ALA A N 1
ATOM 1785 C CA . ALA A 1 246 ? -21.420 12.066 11.251 1.00 83.38 246 ALA A CA 1
ATOM 1786 C C . ALA A 1 246 ? -21.837 12.767 12.541 1.00 83.38 246 ALA A C 1
ATOM 1788 O O . ALA A 1 246 ? -22.552 13.779 12.512 1.00 83.38 246 ALA A O 1
ATOM 1789 N N . LEU A 1 247 ? -21.330 12.263 13.664 1.00 80.38 247 LEU A N 1
ATOM 1790 C CA . LEU A 1 247 ? -21.681 12.726 14.998 1.00 80.38 247 LEU A CA 1
ATOM 1791 C C . LEU A 1 247 ? -20.499 13.387 15.707 1.00 80.38 247 LEU A C 1
ATOM 1793 O O . LEU A 1 247 ? -19.371 12.917 15.663 1.00 80.38 247 LEU A O 1
ATOM 1797 N N . SER A 1 248 ? -20.788 14.470 16.420 1.00 76.94 248 SER A N 1
ATOM 1798 C CA . SER A 1 248 ? -19.867 15.114 17.358 1.00 76.94 248 SER A CA 1
ATOM 1799 C C . SER A 1 248 ? -19.975 14.490 18.759 1.00 76.94 248 SER A C 1
ATOM 1801 O O . SER A 1 248 ? -20.961 13.813 19.059 1.00 76.94 248 SER A O 1
ATOM 1803 N N . ASP A 1 249 ? -19.036 14.823 19.657 1.00 71.44 249 ASP A N 1
ATOM 1804 C CA . ASP A 1 249 ? -18.956 14.412 21.082 1.00 71.44 249 ASP A CA 1
ATOM 1805 C C . ASP A 1 249 ? -20.198 14.712 21.945 1.00 71.44 249 ASP A C 1
ATOM 1807 O O . ASP A 1 249 ? -20.206 14.536 23.149 1.00 71.44 249 ASP A O 1
ATOM 1811 N N . ASN A 1 250 ? -21.292 15.212 21.399 1.00 67.88 250 ASN A N 1
ATOM 1812 C CA . ASN A 1 250 ? -22.536 15.413 22.134 1.00 67.88 250 ASN A CA 1
ATOM 1813 C C . ASN A 1 250 ? -23.734 14.807 21.399 1.00 67.88 250 ASN A C 1
ATOM 1815 O O . ASN A 1 250 ? -24.870 15.203 21.658 1.00 67.88 250 ASN A O 1
ATOM 1819 N N . ALA A 1 251 ? -23.484 13.866 20.482 1.00 71.12 251 ALA A N 1
ATOM 1820 C CA . ALA A 1 251 ? -24.460 13.300 19.553 1.00 71.12 251 ALA A CA 1
ATOM 1821 C C . ALA A 1 251 ? -25.174 14.338 18.665 1.00 71.12 251 ALA A C 1
ATOM 1823 O O . ALA A 1 251 ? -26.254 14.060 18.143 1.00 71.12 251 ALA A O 1
ATOM 1824 N N . ASN A 1 252 ? -24.595 15.530 18.476 1.00 75.94 252 ASN A N 1
ATOM 1825 C CA . ASN A 1 252 ? -25.045 16.431 17.420 1.00 75.94 252 ASN A CA 1
ATOM 1826 C C . ASN A 1 252 ? -24.458 16.039 16.071 1.00 75.94 252 ASN A C 1
ATOM 1828 O O . ASN A 1 252 ? -23.396 15.426 16.004 1.00 75.94 252 ASN A O 1
ATOM 1832 N N . LEU A 1 253 ? -25.101 16.509 15.004 1.00 81.06 253 LEU A N 1
ATOM 1833 C CA . LEU A 1 253 ? -24.503 16.508 13.678 1.00 81.06 253 LEU A CA 1
ATOM 1834 C C . LEU A 1 253 ? -23.201 17.306 13.692 1.00 81.06 253 LEU A C 1
ATOM 1836 O O . LEU A 1 253 ? -23.150 18.446 14.165 1.00 81.06 253 LEU A O 1
ATOM 1840 N N . ARG A 1 254 ? -22.152 16.698 13.156 1.00 81.69 254 ARG A N 1
ATOM 1841 C CA . ARG A 1 254 ? -20.859 17.350 12.991 1.00 81.69 254 ARG A CA 1
ATOM 1842 C C . ARG A 1 254 ? -20.976 18.503 11.992 1.00 81.69 254 ARG A C 1
ATOM 1844 O O . ARG A 1 254 ? -21.615 18.357 10.961 1.00 81.69 254 ARG A O 1
ATOM 1851 N N . GLN A 1 255 ? -20.353 19.641 12.275 1.00 81.75 255 GLN A N 1
ATOM 1852 C CA . GLN A 1 255 ? -20.443 20.831 11.412 1.00 81.75 255 GLN A CA 1
ATOM 1853 C C . GLN A 1 255 ? -19.074 21.462 11.117 1.00 81.75 255 GLN A C 1
ATOM 1855 O O . GLN A 1 255 ? -18.984 22.534 10.529 1.00 81.75 255 GLN A O 1
ATOM 1860 N N . GLN A 1 256 ? -17.992 20.830 11.570 1.00 79.94 256 GLN A N 1
ATOM 1861 C CA . GLN A 1 256 ? -16.644 21.335 11.355 1.00 79.94 256 GLN A CA 1
ATOM 1862 C C . GLN A 1 256 ? -16.223 21.118 9.900 1.00 79.94 256 GLN A C 1
ATOM 1864 O O . GLN A 1 256 ? -16.331 20.010 9.376 1.00 79.94 256 GLN A O 1
ATOM 1869 N N . SER A 1 257 ? -15.733 22.189 9.273 1.00 83.56 257 SER A N 1
ATOM 1870 C CA . SER A 1 257 ? -15.137 22.174 7.929 1.00 83.56 257 SER A CA 1
ATOM 1871 C C . SER A 1 257 ? -16.079 21.701 6.811 1.00 83.56 257 SER A C 1
ATOM 1873 O O . SER A 1 257 ? -15.639 21.253 5.753 1.00 83.56 257 SER A O 1
ATOM 1875 N N . THR A 1 258 ? -17.386 21.844 7.038 1.00 84.44 258 THR A N 1
ATOM 1876 C CA . THR A 1 258 ? -18.452 21.674 6.047 1.00 84.44 258 THR A CA 1
ATOM 1877 C C . THR A 1 258 ? -19.602 22.642 6.341 1.00 84.44 258 THR A C 1
ATOM 1879 O O . THR A 1 258 ? -19.871 22.968 7.499 1.00 84.44 258 THR A O 1
ATOM 1882 N N . ASP A 1 259 ? -20.290 23.093 5.292 1.00 86.06 259 ASP A N 1
ATOM 1883 C CA . ASP A 1 259 ? -21.523 23.880 5.401 1.00 86.06 259 ASP A CA 1
ATOM 1884 C C . ASP A 1 259 ? -22.770 22.991 5.598 1.00 86.06 259 ASP A C 1
ATOM 1886 O O . ASP A 1 259 ? -23.836 23.491 5.967 1.00 86.06 259 ASP A O 1
ATOM 1890 N N . GLU A 1 260 ? -22.644 21.673 5.393 1.00 88.56 260 GLU A N 1
ATOM 1891 C CA . GLU A 1 260 ? -23.718 20.683 5.508 1.00 88.56 260 GLU A CA 1
ATOM 1892 C C . GLU A 1 260 ? -23.561 19.852 6.798 1.00 88.56 260 GLU A C 1
ATOM 1894 O O . GLU A 1 260 ? -22.690 18.981 6.881 1.00 88.56 260 GLU A O 1
ATOM 1899 N N . PRO A 1 261 ? -24.393 20.084 7.836 1.00 86.50 261 PRO A N 1
ATOM 1900 C CA . PRO A 1 261 ? -24.300 19.337 9.088 1.00 86.50 261 PRO A CA 1
ATOM 1901 C C . PRO A 1 261 ? -24.426 17.822 8.880 1.00 86.50 261 PRO A C 1
ATOM 1903 O O . PRO A 1 261 ? -25.382 17.344 8.275 1.00 86.50 261 PRO A O 1
ATOM 1906 N N . GLY A 1 262 ? -23.491 17.064 9.444 1.00 83.69 262 GLY A N 1
ATOM 1907 C CA . GLY A 1 262 ? -23.424 15.607 9.376 1.00 83.69 262 GLY A CA 1
ATOM 1908 C C . GLY A 1 262 ? -22.646 15.072 8.171 1.00 83.69 262 GLY A C 1
ATOM 1909 O O . GLY A 1 262 ? -22.367 13.873 8.132 1.00 83.69 262 GLY A O 1
ATOM 1910 N N . GLN A 1 263 ? -22.251 15.918 7.218 1.00 90.12 263 GLN A N 1
ATOM 1911 C CA . GLN A 1 263 ? -21.443 15.487 6.078 1.00 90.12 263 GLN A CA 1
ATOM 1912 C C . GLN A 1 263 ? -20.023 15.120 6.515 1.00 90.12 263 GLN A C 1
ATOM 1914 O O . GLN A 1 263 ? -19.459 15.754 7.414 1.00 90.12 263 GLN A O 1
ATOM 1919 N N . SER A 1 264 ? -19.446 14.105 5.870 1.00 91.88 264 SER A N 1
ATOM 1920 C CA . SER A 1 264 ? -18.058 13.690 6.073 1.00 91.88 264 SER A CA 1
ATOM 1921 C C . SER A 1 264 ? -17.060 14.625 5.390 1.00 91.88 264 SER A C 1
ATOM 1923 O O . SER A 1 264 ? -17.375 15.308 4.421 1.00 91.88 264 SER A O 1
ATOM 1925 N N . THR A 1 265 ? -15.842 14.702 5.925 1.00 91.94 265 THR A N 1
ATOM 1926 C CA . THR A 1 265 ? -14.787 15.620 5.438 1.00 91.94 265 THR A CA 1
ATOM 1927 C C . THR A 1 265 ? -13.422 14.947 5.339 1.00 91.94 265 THR A C 1
ATOM 1929 O O . THR A 1 265 ? -12.463 15.563 4.875 1.00 91.94 265 THR A O 1
ATOM 1932 N N . CYS A 1 266 ? -13.336 13.674 5.724 1.00 91.12 266 CYS A N 1
ATOM 1933 C CA . CYS A 1 266 ? -12.168 12.834 5.531 1.00 91.12 266 CYS A CA 1
ATOM 1934 C C . CYS A 1 266 ? -12.568 11.399 5.174 1.00 91.12 266 CYS A C 1
ATOM 1936 O O . CYS A 1 266 ? -13.588 10.896 5.644 1.00 91.12 266 CYS A O 1
ATOM 1938 N N . VAL A 1 267 ? -11.730 10.756 4.360 1.00 91.62 267 VAL A N 1
ATOM 1939 C CA . VAL A 1 267 ? -11.791 9.323 4.025 1.00 91.62 267 VAL A CA 1
ATOM 1940 C C . VAL A 1 267 ? -10.432 8.630 4.199 1.00 91.62 267 VAL A C 1
ATOM 1942 O O . VAL A 1 267 ? -10.152 7.627 3.558 1.00 91.62 267 VAL A O 1
ATOM 1945 N N . GLY A 1 268 ? -9.560 9.180 5.044 1.00 84.62 268 GLY A N 1
ATOM 1946 C CA . GLY A 1 268 ? -8.248 8.607 5.341 1.00 84.62 268 GLY A CA 1
ATOM 1947 C C . GLY A 1 268 ? -8.326 7.394 6.273 1.00 84.62 268 GLY A C 1
ATOM 1948 O O . GLY A 1 268 ? -9.380 7.080 6.833 1.00 84.62 268 GLY A O 1
ATOM 1949 N N . CYS A 1 269 ? -7.183 6.722 6.463 1.00 86.25 269 CYS A N 1
ATOM 1950 C CA . CYS A 1 269 ? -7.069 5.527 7.315 1.00 86.25 269 CYS A CA 1
ATOM 1951 C C . CYS A 1 269 ? -8.137 4.470 6.981 1.00 86.25 269 CYS A C 1
ATOM 1953 O O . CYS A 1 269 ? -8.754 3.895 7.879 1.00 86.25 269 CYS A O 1
ATOM 1955 N N . HIS A 1 270 ? -8.402 4.276 5.689 1.00 94.19 270 HIS A N 1
ATOM 1956 C CA . HIS A 1 270 ? -9.466 3.412 5.209 1.00 94.19 270 HIS A CA 1
ATOM 1957 C C . HIS A 1 270 ? -9.032 1.954 5.095 1.00 94.19 270 HIS A C 1
ATOM 1959 O O . HIS A 1 270 ? -7.850 1.632 4.983 1.00 94.19 270 HIS A O 1
ATOM 1965 N N . THR A 1 271 ? -10.019 1.068 5.072 1.00 94.25 271 THR A N 1
ATOM 1966 C CA . THR A 1 271 ? -9.834 -0.339 4.736 1.00 94.25 271 THR A CA 1
ATOM 1967 C C . THR A 1 271 ? -11.063 -0.893 4.018 1.00 94.25 271 THR A C 1
ATOM 1969 O O . THR A 1 271 ? -12.173 -0.362 4.123 1.00 94.25 271 THR A O 1
ATOM 1972 N N . SER A 1 272 ? -10.852 -1.970 3.273 1.00 95.19 272 SER A N 1
ATOM 1973 C CA . SER A 1 272 ? -11.914 -2.752 2.654 1.00 95.19 272 SER A CA 1
ATOM 1974 C C . SER A 1 272 ? -12.711 -3.518 3.707 1.00 95.19 272 SER A C 1
ATOM 1976 O O . SER A 1 27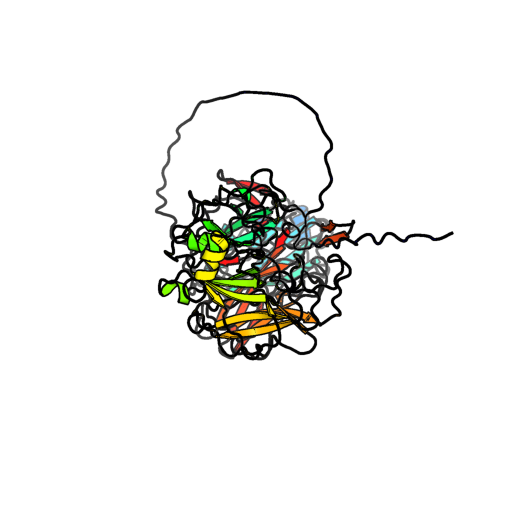2 ? -12.172 -4.000 4.704 1.00 95.19 272 SER A O 1
ATOM 1978 N N . THR A 1 273 ? -14.002 -3.682 3.459 1.00 96.31 273 THR A N 1
ATOM 1979 C CA . THR A 1 273 ? -14.800 -4.707 4.139 1.00 96.31 273 THR A CA 1
ATOM 1980 C C . THR A 1 273 ? -14.654 -6.052 3.418 1.00 96.31 273 THR A C 1
ATOM 1982 O O . THR A 1 273 ? -14.517 -6.062 2.191 1.00 96.31 273 THR A O 1
ATOM 1985 N N . PRO A 1 274 ? -14.735 -7.201 4.117 1.00 95.12 274 PRO A N 1
ATOM 1986 C CA . PRO A 1 274 ? -14.623 -8.508 3.480 1.00 95.12 274 PRO A CA 1
ATOM 1987 C C . PRO A 1 274 ? -15.598 -8.670 2.308 1.00 95.12 274 PRO A C 1
ATOM 1989 O O . PRO A 1 274 ? -16.800 -8.411 2.420 1.00 95.12 274 PRO A O 1
ATOM 1992 N N . GLY A 1 275 ? -15.059 -9.088 1.160 1.00 88.19 275 GLY A N 1
ATOM 1993 C CA . GLY A 1 275 ? -15.770 -9.150 -0.121 1.00 88.19 275 GLY A CA 1
ATOM 1994 C C . GLY A 1 275 ? -15.627 -7.904 -1.007 1.00 88.19 275 GLY A C 1
ATOM 1995 O O . GLY A 1 275 ? -16.104 -7.926 -2.144 1.00 88.19 275 GLY A O 1
ATOM 1996 N N . GLY A 1 276 ? -14.981 -6.838 -0.524 1.00 93.31 276 GLY A N 1
ATOM 1997 C CA . GLY A 1 276 ? -14.549 -5.692 -1.330 1.00 93.31 276 GLY A CA 1
ATOM 1998 C C . GLY A 1 276 ? -15.641 -4.699 -1.726 1.00 93.31 276 GLY A C 1
ATOM 1999 O O . GLY A 1 276 ? -15.380 -3.780 -2.496 1.00 93.31 276 GLY A O 1
ATOM 2000 N N . LYS A 1 277 ? -16.876 -4.874 -1.249 1.00 94.75 277 LYS A N 1
ATOM 2001 C CA . LYS A 1 277 ? -18.046 -4.091 -1.694 1.00 94.75 277 LYS A CA 1
ATOM 2002 C C . LYS A 1 277 ? -18.166 -2.717 -1.038 1.00 94.75 277 LYS A C 1
ATOM 2004 O O . LYS A 1 277 ? -18.785 -1.816 -1.592 1.00 94.75 277 LYS A O 1
ATOM 2009 N N . ALA A 1 278 ? -17.599 -2.557 0.149 1.00 96.69 278 ALA A N 1
ATOM 2010 C CA . ALA A 1 278 ? -17.657 -1.314 0.901 1.00 96.69 278 ALA A CA 1
ATOM 2011 C C . ALA A 1 278 ? -16.297 -0.974 1.500 1.00 96.69 278 ALA A C 1
ATOM 2013 O O . ALA A 1 278 ? -15.489 -1.864 1.779 1.00 96.69 278 ALA A O 1
ATOM 2014 N N . VAL A 1 279 ? -16.091 0.315 1.740 1.00 96.50 279 VAL A N 1
ATOM 2015 C CA . VAL A 1 279 ? -14.951 0.864 2.469 1.00 96.50 279 VAL A CA 1
ATOM 2016 C C . VAL A 1 279 ? -15.422 1.354 3.830 1.00 96.50 279 VAL A C 1
ATOM 2018 O O . VAL A 1 279 ? -16.478 1.980 3.930 1.00 96.50 279 VAL A O 1
ATOM 2021 N N . ALA A 1 280 ? -14.623 1.097 4.864 1.00 96.69 280 ALA A N 1
ATOM 2022 C CA . ALA A 1 280 ? -14.681 1.825 6.124 1.00 96.69 280 ALA A CA 1
ATOM 2023 C C . ALA A 1 280 ? -13.525 2.829 6.168 1.00 96.69 280 ALA A C 1
ATOM 2025 O O . ALA A 1 280 ? -12.396 2.468 5.848 1.00 96.69 280 ALA A O 1
ATOM 2026 N N . ALA A 1 281 ? -13.792 4.070 6.558 1.00 94.88 281 ALA A N 1
ATOM 2027 C CA . ALA A 1 281 ? -12.790 5.125 6.659 1.00 94.88 281 ALA A CA 1
ATOM 2028 C C . ALA A 1 281 ? -12.965 5.931 7.945 1.00 94.88 281 ALA A C 1
ATOM 2030 O O . ALA A 1 281 ? -14.079 6.048 8.464 1.00 94.88 281 ALA A O 1
ATOM 2031 N N . VAL A 1 282 ? -11.866 6.486 8.456 1.00 91.06 282 VAL A N 1
ATOM 2032 C CA . VAL A 1 282 ? -11.908 7.391 9.607 1.00 91.06 282 VAL A CA 1
ATOM 2033 C C . VAL A 1 282 ? -12.221 8.794 9.094 1.00 91.06 282 VAL A C 1
ATOM 2035 O O . VAL A 1 282 ? -11.498 9.347 8.266 1.00 91.06 282 VAL A O 1
ATOM 2038 N N . ASP A 1 283 ? -13.312 9.374 9.582 1.00 90.19 283 ASP A N 1
ATOM 2039 C CA . ASP A 1 283 ? -13.671 10.757 9.292 1.00 90.19 283 ASP A CA 1
ATOM 2040 C C . ASP A 1 283 ? -12.825 11.722 10.138 1.00 90.19 283 ASP A C 1
ATOM 2042 O O . ASP A 1 283 ? -12.158 11.344 11.100 1.00 90.19 283 ASP A O 1
ATOM 2046 N N . HIS A 1 284 ? -12.862 13.004 9.797 1.00 84.94 284 HIS A N 1
ATOM 2047 C CA . HIS A 1 284 ? -12.200 14.035 10.578 1.00 84.94 284 HIS A CA 1
ATOM 2048 C C . HIS A 1 284 ? -12.811 14.128 11.986 1.00 84.94 284 HIS A C 1
ATOM 2050 O O . HIS A 1 284 ? -13.938 13.675 12.219 1.00 84.94 284 HIS A O 1
ATOM 2056 N N . TRP A 1 285 ? -12.048 14.726 12.905 1.00 78.19 285 TRP A N 1
ATOM 2057 C CA . TRP A 1 285 ? -12.383 14.941 14.307 1.00 78.19 285 TRP A CA 1
ATOM 2058 C C . TRP A 1 285 ? -13.897 15.168 14.529 1.00 78.19 285 TRP A C 1
ATOM 2060 O O . TRP A 1 285 ? -14.508 15.988 13.830 1.00 78.19 285 TRP A O 1
ATOM 2070 N N . PRO A 1 286 ? -14.528 14.430 15.460 1.00 79.75 286 PRO A N 1
ATOM 2071 C CA . PRO A 1 286 ? -13.911 13.591 16.491 1.00 79.75 286 PRO A CA 1
ATOM 2072 C C . PRO A 1 286 ? -13.752 12.109 16.089 1.00 79.75 286 PRO A C 1
ATOM 2074 O O . PRO A 1 286 ? -13.985 11.229 16.910 1.00 79.75 286 PRO A O 1
ATOM 2077 N N . TRP A 1 287 ? -13.338 11.806 14.852 1.00 85.56 287 TRP A N 1
ATOM 2078 C CA . TRP A 1 287 ? -12.855 10.469 14.454 1.00 85.56 287 TRP A CA 1
ATOM 2079 C C . TRP A 1 287 ? -13.926 9.372 14.456 1.00 85.56 287 TRP A C 1
ATOM 2081 O O . TRP A 1 287 ? -13.747 8.299 15.029 1.00 85.56 287 TRP A O 1
ATOM 2091 N N . ASN A 1 288 ? -15.071 9.635 13.825 1.00 88.31 288 ASN A N 1
ATOM 2092 C CA . ASN A 1 288 ? -16.037 8.570 13.551 1.00 88.31 288 ASN A CA 1
ATOM 2093 C C . ASN A 1 288 ? -15.498 7.617 12.483 1.00 88.31 288 ASN A C 1
ATOM 2095 O O . ASN A 1 288 ? -14.745 8.028 11.602 1.00 88.31 288 ASN A O 1
ATOM 2099 N N . VAL A 1 289 ? -15.982 6.378 12.485 1.00 93.81 289 VAL A N 1
ATOM 2100 C CA . VAL A 1 289 ? -15.837 5.487 11.336 1.00 93.81 289 VAL A CA 1
ATOM 2101 C C . VAL A 1 289 ? -17.064 5.618 10.445 1.00 93.81 289 VAL A C 1
ATOM 2103 O O . VAL A 1 289 ? -18.209 5.496 10.883 1.00 93.81 289 VAL A O 1
ATOM 2106 N N . ARG A 1 290 ? -16.826 5.855 9.161 1.00 93.75 290 ARG A N 1
ATOM 2107 C CA . ARG A 1 290 ? -17.864 5.952 8.139 1.00 93.75 290 ARG A CA 1
ATOM 2108 C C . ARG A 1 290 ? -17.719 4.803 7.165 1.00 93.75 290 ARG A C 1
ATOM 2110 O O . ARG A 1 290 ? -16.610 4.472 6.762 1.00 93.75 290 ARG A O 1
ATOM 2117 N N . LEU A 1 291 ? -18.847 4.197 6.807 1.00 96.25 291 LEU A N 1
ATOM 2118 C CA . LEU A 1 291 ? -18.892 3.100 5.854 1.00 96.25 291 LEU A CA 1
ATOM 2119 C C . LEU A 1 291 ? -19.750 3.485 4.659 1.00 96.25 291 LEU A C 1
ATOM 2121 O O . LEU A 1 291 ? -20.860 3.991 4.829 1.00 96.25 291 LEU A O 1
ATOM 2125 N N . ALA A 1 292 ? -19.243 3.201 3.467 1.00 97.12 292 ALA A N 1
ATOM 2126 C CA . ALA A 1 292 ? -19.934 3.448 2.213 1.00 97.12 292 ALA A CA 1
ATOM 2127 C C . ALA A 1 292 ? -19.656 2.320 1.225 1.00 97.12 292 ALA A C 1
ATOM 2129 O O . ALA A 1 292 ? -18.569 1.735 1.222 1.00 97.12 292 ALA A O 1
ATOM 2130 N N . SER A 1 293 ? -20.637 2.024 0.376 1.00 96.94 293 SER A N 1
ATOM 2131 C CA . SER A 1 293 ? -20.416 1.179 -0.791 1.00 96.94 293 SER A CA 1
ATOM 2132 C C . SER A 1 293 ? -19.397 1.838 -1.719 1.00 96.94 293 SER A C 1
ATOM 2134 O O . SER A 1 293 ? -19.366 3.063 -1.849 1.00 96.94 293 SER A O 1
ATOM 2136 N N . ILE A 1 294 ? -18.573 1.017 -2.362 1.00 94.38 294 ILE A N 1
ATOM 2137 C CA . ILE A 1 294 ? -17.654 1.433 -3.429 1.00 94.38 294 ILE A CA 1
ATOM 2138 C C . ILE A 1 294 ? -18.022 0.773 -4.769 1.00 94.38 294 ILE A C 1
ATOM 2140 O O . ILE A 1 294 ? -17.306 0.924 -5.753 1.00 94.38 294 ILE A O 1
ATOM 2144 N N . GLU A 1 295 ? -19.147 0.045 -4.798 1.00 92.88 295 GLU A N 1
ATOM 2145 C CA . GLU A 1 295 ? -19.650 -0.649 -5.983 1.00 92.88 295 GLU A CA 1
ATOM 2146 C C . GLU A 1 295 ? -20.122 0.328 -7.065 1.00 92.88 295 GLU A C 1
ATOM 2148 O O . GLU A 1 295 ? -20.721 1.375 -6.792 1.00 92.88 295 GLU A O 1
ATOM 2153 N N . GLU A 1 296 ? -19.898 -0.048 -8.323 1.00 85.81 296 GLU A N 1
ATOM 2154 C CA . GLU A 1 296 ? -20.381 0.710 -9.474 1.00 85.81 296 GLU A CA 1
ATOM 2155 C C . GLU A 1 296 ? -21.897 0.960 -9.396 1.00 85.81 296 GLU A C 1
ATOM 2157 O O . GLU A 1 296 ? -22.696 0.075 -9.087 1.00 85.81 296 GLU A O 1
ATOM 2162 N N . GLY A 1 297 ? -22.301 2.204 -9.665 1.00 87.81 297 GLY A N 1
ATOM 2163 C CA . GLY A 1 297 ? -23.700 2.637 -9.661 1.00 87.81 297 GLY A CA 1
ATOM 2164 C C . GLY A 1 297 ? -24.298 2.927 -8.279 1.00 87.81 297 GLY A C 1
ATOM 2165 O O . GLY A 1 297 ? -25.349 3.565 -8.217 1.00 87.81 297 GLY A O 1
ATOM 2166 N N . VAL A 1 298 ? -23.645 2.514 -7.187 1.00 93.31 298 VAL A N 1
ATOM 2167 C CA . VAL A 1 298 ? -24.101 2.766 -5.805 1.00 93.31 298 VAL A CA 1
ATOM 2168 C C . VAL A 1 298 ? -22.997 3.298 -4.881 1.00 93.31 298 VAL A C 1
ATOM 2170 O O . VAL A 1 298 ? -23.198 3.371 -3.671 1.00 93.31 298 VAL A O 1
ATOM 2173 N N . ALA A 1 299 ? -21.842 3.692 -5.424 1.00 93.50 299 ALA A N 1
ATOM 2174 C CA . ALA A 1 299 ? -20.751 4.280 -4.651 1.00 93.50 299 ALA A CA 1
ATOM 2175 C C . ALA A 1 299 ? -21.249 5.436 -3.759 1.00 93.50 299 ALA A C 1
ATOM 2177 O O . ALA A 1 299 ? -22.048 6.270 -4.188 1.00 93.50 299 ALA A O 1
ATOM 2178 N N . GLY A 1 300 ? -20.818 5.447 -2.496 1.00 95.38 300 GLY A N 1
ATOM 2179 C CA . GLY A 1 300 ? -21.274 6.400 -1.479 1.00 95.38 300 GLY A CA 1
ATOM 2180 C C . GLY A 1 300 ? -22.527 5.974 -0.704 1.00 95.38 300 GLY A C 1
ATOM 2181 O O . GLY A 1 300 ? -22.779 6.501 0.381 1.00 95.38 300 GLY A O 1
ATOM 2182 N N . SER A 1 301 ? -23.305 4.994 -1.185 1.00 96.69 301 SER A N 1
ATOM 2183 C CA . SER A 1 301 ? -24.515 4.541 -0.486 1.00 96.69 301 SER A CA 1
ATOM 2184 C C . SER A 1 301 ? -24.202 3.791 0.811 1.00 96.69 301 SER A C 1
ATOM 2186 O O . SER A 1 301 ? -23.130 3.210 0.981 1.00 96.69 301 SER A O 1
ATOM 2188 N N . VAL A 1 302 ? -25.180 3.735 1.719 1.00 95.19 302 VAL A N 1
ATOM 2189 C CA . VAL A 1 302 ? -25.094 2.892 2.921 1.00 95.19 302 VAL A CA 1
ATOM 2190 C C . VAL A 1 302 ? -25.003 1.415 2.498 1.00 95.19 302 VAL A C 1
ATOM 2192 O O . VAL A 1 302 ? -25.852 0.985 1.715 1.00 95.19 302 VAL A O 1
ATOM 2195 N N . PRO A 1 303 ? -24.013 0.636 2.974 1.00 95.69 303 PRO A N 1
ATOM 2196 C CA . PRO A 1 303 ? -23.923 -0.790 2.661 1.00 95.69 303 PRO A CA 1
ATOM 2197 C C . PRO A 1 303 ? -25.099 -1.593 3.233 1.00 95.69 303 PRO A C 1
ATOM 2199 O O . PRO A 1 303 ? -25.510 -1.356 4.366 1.00 95.69 303 PRO A O 1
ATOM 2202 N N . ASP A 1 304 ? -25.572 -2.612 2.511 1.00 93.31 304 ASP A N 1
ATOM 2203 C CA . ASP A 1 304 ? -26.754 -3.411 2.896 1.00 93.31 304 ASP A CA 1
ATOM 2204 C C . ASP A 1 304 ? -26.633 -4.124 4.255 1.00 93.31 304 ASP A C 1
ATOM 2206 O O . ASP A 1 304 ? -27.639 -4.438 4.891 1.00 93.31 304 ASP A O 1
ATOM 2210 N N . PHE A 1 305 ? -25.408 -4.413 4.705 1.00 94.69 305 PHE A N 1
ATOM 2211 C CA . PHE A 1 305 ? -25.166 -5.041 6.006 1.00 94.69 305 PHE A CA 1
ATOM 2212 C C . PHE A 1 305 ? -25.189 -4.040 7.169 1.00 94.69 305 PHE A C 1
ATOM 2214 O O . PHE A 1 305 ? -25.246 -4.471 8.320 1.00 94.69 305 PHE A O 1
ATOM 2221 N N . LEU A 1 306 ? -25.085 -2.734 6.896 1.00 95.62 306 LEU A N 1
ATOM 2222 C CA . LEU A 1 306 ? -24.966 -1.713 7.928 1.00 95.62 306 LEU A CA 1
ATOM 2223 C C . LEU A 1 306 ? -26.352 -1.332 8.446 1.00 95.62 306 LEU A C 1
ATOM 2225 O O . LEU A 1 306 ? -27.106 -0.582 7.828 1.00 95.62 306 LEU A O 1
ATOM 2229 N N . THR A 1 307 ? -26.675 -1.846 9.623 1.00 94.25 307 THR A N 1
ATOM 2230 C CA . THR A 1 307 ? -27.915 -1.522 10.334 1.00 94.25 307 THR A CA 1
ATOM 2231 C C . THR A 1 307 ? -27.847 -0.134 10.985 1.00 94.25 307 THR A C 1
ATOM 2233 O O . THR A 1 307 ? -26.755 0.404 11.190 1.00 94.25 307 THR A O 1
ATOM 2236 N N . PRO A 1 308 ? -28.986 0.453 11.402 1.00 90.25 308 PRO A N 1
ATOM 2237 C CA . PRO A 1 308 ? -28.980 1.680 12.200 1.00 90.25 308 PRO A CA 1
ATOM 2238 C C . PRO A 1 308 ? -28.164 1.574 13.500 1.00 90.25 308 PRO A C 1
ATOM 2240 O O . PRO A 1 308 ? -27.496 2.537 13.871 1.00 90.25 308 PRO A O 1
ATOM 2243 N N . ALA A 1 309 ? -28.175 0.417 14.175 1.00 91.56 309 ALA A N 1
ATOM 2244 C CA . ALA A 1 309 ? -27.343 0.175 15.358 1.00 91.56 309 ALA A CA 1
ATOM 2245 C C . ALA A 1 309 ? -25.854 0.117 15.010 1.00 91.56 309 ALA A C 1
ATOM 2247 O O . ALA A 1 309 ? -25.047 0.773 15.668 1.00 91.56 309 ALA A O 1
ATOM 2248 N N . GLY A 1 310 ? -25.495 -0.591 13.938 1.00 94.12 310 GLY A N 1
ATOM 2249 C CA . GLY A 1 310 ? -24.130 -0.619 13.421 1.00 94.12 310 GLY A CA 1
ATOM 2250 C C . GLY A 1 310 ? -23.608 0.773 13.063 1.00 94.12 310 GLY A C 1
ATOM 2251 O O . GLY A 1 310 ? -22.517 1.149 13.484 1.00 94.12 310 GLY A O 1
ATOM 2252 N N . ALA A 1 311 ? -24.410 1.571 12.352 1.00 91.06 311 ALA A N 1
ATOM 2253 C CA . ALA A 1 311 ? -24.066 2.946 11.992 1.00 91.06 311 ALA A CA 1
ATOM 2254 C C . ALA A 1 311 ? -23.899 3.847 13.228 1.00 91.06 311 ALA A C 1
ATOM 2256 O O . ALA A 1 311 ? -22.985 4.671 13.268 1.00 91.06 311 ALA A O 1
ATOM 2257 N N . ALA A 1 312 ? -24.742 3.675 14.251 1.00 87.69 312 ALA A N 1
ATOM 2258 C CA . ALA A 1 312 ? -24.626 4.396 15.516 1.00 87.69 312 ALA A CA 1
ATOM 2259 C C . ALA A 1 312 ? -23.334 4.044 16.274 1.00 87.69 312 ALA A C 1
ATOM 2261 O O . ALA A 1 312 ? -22.665 4.947 16.773 1.00 87.69 312 ALA A O 1
ATOM 2262 N N . MET A 1 313 ? -22.955 2.761 16.321 1.00 91.12 313 MET A N 1
ATOM 2263 C CA . MET A 1 313 ? -21.697 2.314 16.937 1.00 91.12 313 MET A CA 1
ATOM 2264 C C . MET A 1 313 ? -20.470 2.791 16.150 1.00 91.12 313 MET A C 1
ATOM 2266 O O . MET A 1 313 ? -19.532 3.313 16.740 1.00 91.12 313 MET A O 1
ATOM 2270 N N . ALA A 1 314 ? -20.493 2.712 14.817 1.00 92.12 314 ALA A N 1
ATOM 2271 C CA . ALA A 1 314 ? -19.427 3.261 13.972 1.00 92.12 314 ALA A CA 1
ATOM 2272 C C . ALA A 1 314 ? -19.323 4.797 14.077 1.00 92.12 314 ALA A C 1
ATOM 2274 O O . ALA A 1 314 ? -18.257 5.372 13.873 1.00 92.12 314 ALA A O 1
ATOM 2275 N N . SER A 1 315 ? -20.409 5.464 14.473 1.00 86.75 315 SER A N 1
ATOM 2276 C CA . SER A 1 315 ? -20.435 6.898 14.783 1.00 86.75 315 SER A CA 1
ATOM 2277 C C . SER A 1 315 ? -20.071 7.213 16.235 1.00 86.75 315 SER A C 1
ATOM 2279 O O . SER A 1 315 ? -20.231 8.358 16.665 1.00 86.75 315 SER A O 1
ATOM 2281 N N . MET A 1 316 ? -19.574 6.236 17.004 1.00 84.12 316 MET A N 1
ATOM 2282 C CA . MET A 1 316 ? -18.897 6.548 18.256 1.00 84.12 316 MET A CA 1
ATOM 2283 C C . MET A 1 316 ? -17.739 7.501 17.969 1.00 84.12 316 MET A C 1
ATOM 2285 O O . MET A 1 316 ? -17.038 7.389 16.965 1.00 84.12 316 MET A O 1
ATOM 2289 N N . THR A 1 317 ? -17.592 8.510 18.812 1.00 81.62 317 THR A N 1
ATOM 2290 C CA . THR A 1 317 ? -16.483 9.455 18.711 1.00 81.62 317 THR A CA 1
ATOM 2291 C C . THR A 1 317 ? -15.229 8.840 19.317 1.00 81.62 317 THR A C 1
ATOM 2293 O O . THR A 1 317 ? -15.325 8.026 20.241 1.00 81.62 317 THR A O 1
ATOM 2296 N N . TRP A 1 318 ? -14.069 9.292 18.851 1.00 82.94 318 TRP A N 1
ATOM 2297 C CA . TRP A 1 318 ? -12.742 8.852 19.272 1.00 82.94 318 TRP A CA 1
ATOM 2298 C C . TRP A 1 318 ? -12.432 7.398 18.914 1.00 82.94 318 TRP A C 1
ATOM 2300 O O . TRP A 1 318 ? -11.811 6.667 19.693 1.00 82.94 318 TRP A O 1
ATOM 2310 N N . LEU A 1 319 ? -12.877 6.979 17.729 1.00 89.38 319 LEU A N 1
ATOM 2311 C CA . LEU A 1 319 ? -12.410 5.746 17.113 1.00 89.38 319 LEU A CA 1
ATOM 2312 C C . LEU A 1 319 ? -11.079 5.992 16.396 1.00 89.38 319 LEU A C 1
ATOM 2314 O O . LEU A 1 319 ? -10.740 7.117 16.044 1.00 89.38 319 LEU A O 1
ATOM 2318 N N . GLY A 1 320 ? -10.310 4.927 16.201 1.00 88.94 320 GLY A N 1
ATOM 2319 C CA . GLY A 1 320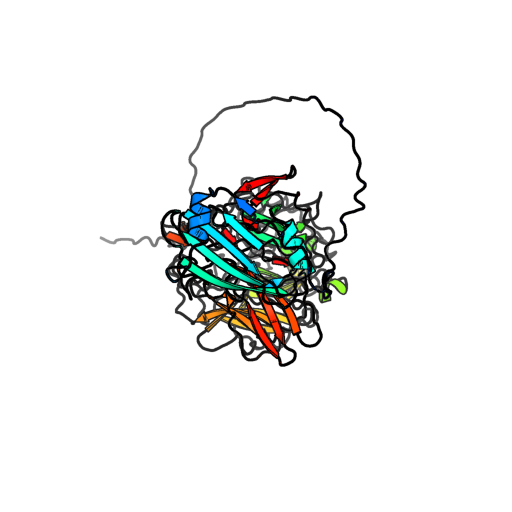 ? -9.092 4.949 15.395 1.00 88.94 320 GLY A CA 1
ATOM 2320 C C . GLY A 1 320 ? -9.242 4.151 14.106 1.00 88.94 320 GLY A C 1
ATOM 2321 O O . GLY A 1 320 ? -10.348 3.875 13.638 1.00 88.94 320 GLY A O 1
ATOM 2322 N N . ALA A 1 321 ? -8.101 3.750 13.545 1.00 88.81 321 ALA A N 1
ATOM 2323 C CA . ALA A 1 321 ? -8.085 2.835 12.413 1.00 88.81 321 ALA A CA 1
ATOM 2324 C C . ALA A 1 321 ? -8.777 1.510 12.773 1.00 88.81 321 ALA A C 1
ATOM 2326 O O . ALA A 1 321 ? -8.727 1.037 13.914 1.00 88.81 321 ALA A O 1
ATOM 2327 N N . MET A 1 322 ? -9.428 0.927 11.775 1.00 95.44 322 MET A N 1
ATOM 2328 C CA . MET A 1 322 ? -10.232 -0.278 11.902 1.00 95.44 322 MET A CA 1
ATOM 2329 C C . MET A 1 322 ? -9.686 -1.402 11.026 1.00 95.44 322 MET A C 1
ATOM 2331 O O . MET A 1 322 ? -8.904 -1.189 10.101 1.00 95.44 322 MET A O 1
ATOM 2335 N N . THR A 1 323 ? -10.135 -2.615 11.313 1.00 97.81 323 THR A N 1
ATOM 2336 C CA . THR A 1 323 ? -9.783 -3.815 10.568 1.00 97.81 323 THR A CA 1
ATOM 2337 C C . THR A 1 323 ? -10.941 -4.812 10.579 1.00 97.81 323 THR A C 1
ATOM 2339 O O . THR A 1 323 ? -11.842 -4.761 11.425 1.00 97.81 323 THR A O 1
ATOM 2342 N N . PHE A 1 324 ? -10.908 -5.726 9.620 1.00 98.25 324 PHE A N 1
ATOM 2343 C CA . PHE A 1 324 ? -11.895 -6.772 9.416 1.00 98.25 324 PHE A CA 1
ATOM 2344 C C . PHE A 1 324 ? -11.180 -8.092 9.146 1.00 98.25 324 PHE A C 1
ATOM 2346 O O . PHE A 1 324 ? -10.037 -8.097 8.704 1.00 98.25 324 PHE A O 1
ATOM 2353 N N . SER A 1 325 ? -11.881 -9.200 9.369 1.00 98.00 325 SER A N 1
ATOM 2354 C CA . SER A 1 325 ? -11.388 -10.535 9.044 1.00 98.00 325 SER A CA 1
ATOM 2355 C C . SER A 1 325 ? -12.362 -11.259 8.124 1.00 98.00 325 SER A C 1
ATOM 2357 O O . SER A 1 325 ? -13.564 -11.333 8.403 1.00 98.00 325 SER A O 1
ATOM 2359 N N . GLU A 1 326 ? -11.832 -11.830 7.042 1.00 96.44 326 GLU A N 1
ATOM 2360 C CA . GLU A 1 326 ? -12.596 -12.676 6.127 1.00 96.44 326 GLU A CA 1
ATOM 2361 C C . GLU A 1 326 ? -13.133 -13.927 6.827 1.00 96.44 326 GLU A C 1
ATOM 2363 O O . GLU A 1 326 ? -14.306 -14.268 6.672 1.00 96.44 326 GLU A O 1
ATOM 2368 N N . GLY A 1 327 ? -12.305 -14.577 7.645 1.00 97.31 327 GLY A N 1
ATOM 2369 C CA . GLY A 1 327 ? -12.654 -15.762 8.419 1.00 97.31 327 GLY A CA 1
ATOM 2370 C C . GLY A 1 327 ? -13.776 -15.486 9.412 1.00 97.31 327 GLY A C 1
ATOM 2371 O O . GLY A 1 327 ? -14.693 -16.300 9.544 1.00 97.31 327 GLY A O 1
ATOM 2372 N N . ASP A 1 328 ? -13.776 -14.308 10.042 1.00 97.75 328 ASP A N 1
ATOM 2373 C CA . ASP A 1 328 ? -14.881 -13.888 10.904 1.00 97.75 328 ASP A CA 1
ATOM 2374 C C . ASP A 1 328 ? -16.173 -13.672 10.106 1.00 97.75 328 ASP A C 1
ATOM 2376 O O . ASP A 1 328 ? -17.226 -14.217 10.449 1.00 97.75 328 ASP A O 1
ATOM 2380 N N . TRP A 1 329 ? -16.103 -12.934 8.998 1.00 97.31 329 TRP A N 1
ATOM 2381 C CA . TRP A 1 329 ? -17.271 -12.613 8.173 1.00 97.31 329 TRP A CA 1
ATOM 2382 C C . TRP A 1 329 ? -17.862 -13.827 7.454 1.00 97.31 329 TRP A C 1
ATOM 2384 O O . TRP A 1 329 ? -19.080 -13.886 7.235 1.00 97.31 329 TRP A O 1
ATOM 2394 N N . ALA A 1 330 ? -17.032 -14.829 7.155 1.00 96.50 330 ALA A N 1
ATOM 2395 C CA . ALA A 1 330 ? -17.448 -16.115 6.607 1.00 96.50 330 ALA A CA 1
ATOM 2396 C C . ALA A 1 330 ? -18.380 -16.892 7.555 1.00 96.50 330 ALA A C 1
ATOM 2398 O O . ALA A 1 330 ? -19.173 -17.715 7.098 1.00 96.50 330 ALA A O 1
ATOM 2399 N N . THR A 1 331 ? -18.360 -16.598 8.863 1.00 96.31 331 THR A N 1
ATOM 2400 C CA . THR A 1 331 ? -19.319 -17.168 9.830 1.00 96.31 331 THR A CA 1
ATOM 2401 C C . THR A 1 331 ? -20.721 -16.554 9.740 1.00 96.31 331 THR A C 1
ATOM 2403 O O . THR A 1 331 ? -21.657 -17.060 10.358 1.00 96.31 331 THR A O 1
ATOM 2406 N N . GLY A 1 332 ? -20.881 -15.467 8.978 1.00 95.06 332 GLY A N 1
ATOM 2407 C CA . GLY A 1 332 ? -22.095 -14.650 8.934 1.00 95.06 332 GLY A CA 1
ATOM 2408 C C . GLY A 1 332 ? -22.052 -13.429 9.856 1.00 95.06 332 GLY A C 1
ATOM 2409 O O . GLY A 1 332 ? -22.927 -12.573 9.743 1.00 95.06 332 GLY A O 1
ATOM 2410 N N . ALA A 1 333 ? -21.034 -13.306 10.714 1.00 95.31 333 ALA A N 1
ATOM 2411 C CA . ALA A 1 333 ? -20.804 -12.103 11.507 1.00 95.31 333 ALA A CA 1
ATOM 2412 C C . ALA A 1 333 ? -20.518 -10.882 10.613 1.00 95.31 333 ALA A C 1
ATOM 2414 O O . ALA A 1 333 ? -20.034 -11.009 9.486 1.00 95.31 333 ALA A O 1
ATOM 2415 N N . ARG A 1 334 ? -20.817 -9.680 11.109 1.00 97.31 334 ARG A N 1
ATOM 2416 C CA . ARG A 1 334 ? -20.499 -8.406 10.440 1.00 97.31 334 ARG A CA 1
ATOM 2417 C C . ARG A 1 334 ? -19.701 -7.516 11.377 1.00 97.31 334 ARG A C 1
ATOM 2419 O O . ARG A 1 334 ? -20.034 -6.357 11.600 1.00 97.31 334 ARG A O 1
ATOM 2426 N N . ARG A 1 335 ? -18.663 -8.097 11.980 1.00 98.06 335 ARG A N 1
ATOM 2427 C CA . ARG A 1 335 ? -17.879 -7.422 13.010 1.00 98.06 335 ARG A CA 1
ATOM 2428 C C . ARG A 1 335 ? -16.757 -6.590 12.417 1.00 98.06 335 ARG A C 1
ATOM 2430 O O . ARG A 1 335 ? -16.043 -7.041 11.525 1.00 98.06 335 ARG A O 1
ATOM 2437 N N . MET A 1 336 ? -16.600 -5.399 12.970 1.00 98.56 336 MET A N 1
ATOM 2438 C CA . MET A 1 336 ? -15.445 -4.530 12.804 1.00 98.56 336 MET A CA 1
ATOM 2439 C C . MET A 1 336 ? -14.626 -4.569 14.088 1.00 98.56 336 MET A C 1
ATOM 2441 O O . MET A 1 336 ? -15.205 -4.476 15.170 1.00 98.56 336 MET A O 1
ATOM 2445 N N . VAL A 1 337 ? -13.305 -4.669 13.981 1.00 98.56 337 VAL A N 1
ATOM 2446 C CA . VAL A 1 337 ? -12.397 -4.414 15.104 1.00 98.56 337 VAL A CA 1
ATOM 2447 C C . VAL A 1 337 ? -11.806 -3.027 14.931 1.00 98.56 337 VAL A C 1
ATOM 2449 O O . VAL A 1 337 ? -11.348 -2.669 13.850 1.00 98.56 337 VAL A O 1
ATOM 2452 N N . VAL A 1 338 ? -11.835 -2.229 15.989 1.00 97.12 338 VAL A N 1
ATOM 2453 C CA . VAL A 1 338 ? -11.390 -0.836 15.965 1.00 97.12 338 VAL A CA 1
ATOM 2454 C C . VAL A 1 338 ? -10.819 -0.462 17.322 1.00 97.12 338 VAL A C 1
ATOM 2456 O O . VAL A 1 338 ? -11.123 -1.087 18.341 1.00 97.12 338 VAL A O 1
ATOM 2459 N N . THR A 1 339 ? -9.969 0.553 17.353 1.00 93.62 339 THR A N 1
ATOM 2460 C CA . THR A 1 339 ? -9.519 1.141 18.614 1.00 93.62 339 THR A CA 1
ATOM 2461 C C . THR A 1 339 ? -10.464 2.245 19.046 1.00 93.62 339 THR A C 1
ATOM 2463 O O . THR A 1 339 ? -10.926 3.018 18.213 1.00 93.62 339 THR A O 1
ATOM 2466 N N . TRP A 1 340 ? -10.733 2.345 20.339 1.00 90.69 340 TRP A N 1
ATOM 2467 C CA . TRP A 1 340 ? -11.636 3.342 20.899 1.00 90.69 340 TRP A CA 1
ATOM 2468 C C . TRP A 1 340 ? -11.001 3.978 22.131 1.00 90.69 340 TRP A C 1
ATOM 2470 O O . TRP A 1 340 ? -10.636 3.272 23.073 1.00 90.69 340 TRP A O 1
ATOM 2480 N N . SER A 1 341 ? -10.840 5.302 22.125 1.00 85.31 341 SER A N 1
ATOM 2481 C CA . SER A 1 341 ? -10.474 6.032 23.340 1.00 85.31 341 SER A CA 1
ATOM 2482 C C . SER A 1 341 ? -11.706 6.099 24.229 1.00 85.31 341 SER A C 1
ATOM 2484 O O . SER A 1 341 ? -12.709 6.711 23.861 1.00 85.31 341 SER A O 1
ATOM 2486 N N . GLU A 1 342 ? -11.642 5.427 25.376 1.00 79.06 342 GLU A N 1
ATOM 2487 C CA . GLU A 1 342 ? -12.806 5.235 26.232 1.00 79.06 342 GLU A CA 1
ATOM 2488 C C . GLU A 1 342 ? -13.429 6.582 26.628 1.00 79.06 342 GLU A C 1
ATOM 2490 O O . GLU A 1 342 ? -12.739 7.557 26.944 1.00 79.06 342 GLU A O 1
ATOM 2495 N N . ARG A 1 343 ? -14.759 6.650 26.589 1.00 76.62 343 ARG A N 1
ATOM 2496 C CA . ARG A 1 343 ? -15.531 7.808 27.039 1.00 76.62 343 ARG A CA 1
ATOM 2497 C C . ARG A 1 343 ? -16.538 7.373 28.083 1.00 76.62 343 ARG A C 1
ATOM 2499 O O . ARG A 1 343 ? -17.005 6.233 28.072 1.00 76.62 343 ARG A O 1
ATOM 2506 N N . SER A 1 344 ? -16.927 8.2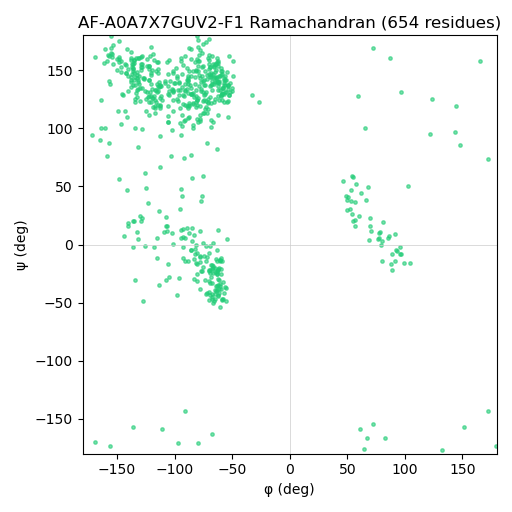96 28.959 1.00 72.50 344 SER A N 1
ATOM 2507 C CA . SER A 1 344 ? -18.093 8.060 29.802 1.00 72.50 344 SER A CA 1
ATOM 2508 C C . SER A 1 344 ? -19.294 7.818 28.890 1.00 72.50 344 SER A C 1
ATOM 2510 O O . SER A 1 344 ? -19.602 8.630 28.024 1.00 72.50 344 SER A O 1
ATOM 2512 N N . MET A 1 345 ? -19.969 6.687 29.069 1.00 71.50 345 MET A N 1
ATOM 2513 C CA . MET A 1 345 ? -21.190 6.334 28.338 1.00 71.50 345 MET A CA 1
ATOM 2514 C C . MET A 1 345 ? -22.424 6.431 29.249 1.00 71.50 345 MET A C 1
ATOM 2516 O O . MET A 1 345 ? -23.436 5.773 29.019 1.00 71.50 345 MET A O 1
ATOM 2520 N N . SER A 1 346 ? -22.341 7.233 30.321 1.00 66.25 346 SER A N 1
ATOM 2521 C CA . SER A 1 346 ? -23.397 7.341 31.331 1.00 66.25 346 SER A CA 1
ATOM 2522 C C . SER A 1 346 ? -23.665 8.780 31.780 1.00 66.25 346 SER A C 1
ATOM 2524 O O . SER A 1 346 ? -22.747 9.571 32.004 1.00 66.25 346 SER A O 1
ATOM 2526 N N . GLY A 1 347 ? -24.947 9.104 31.969 1.00 64.25 347 GLY A N 1
ATOM 2527 C CA . GLY A 1 347 ? -25.391 10.374 32.544 1.00 64.25 347 GLY A CA 1
ATOM 2528 C C . GLY A 1 347 ? -24.976 11.618 31.745 1.00 64.25 347 GLY A C 1
ATOM 2529 O O . GLY A 1 347 ? -24.663 11.562 30.559 1.00 64.25 347 GLY A O 1
ATOM 2530 N N . ASN A 1 348 ? -24.959 12.775 32.415 1.00 61.38 348 ASN A N 1
ATOM 2531 C CA . ASN A 1 348 ? -24.682 14.085 31.798 1.00 61.38 348 ASN A CA 1
ATOM 2532 C C . ASN A 1 348 ? -23.232 14.293 31.331 1.00 61.38 348 ASN A C 1
ATOM 2534 O O . ASN A 1 348 ? -22.916 15.357 30.798 1.00 61.38 348 ASN A O 1
ATOM 2538 N N . ASP A 1 349 ? -22.371 13.300 31.537 1.00 60.53 349 ASP A N 1
ATOM 2539 C CA . ASP A 1 349 ? -20.977 13.302 31.105 1.00 60.53 349 ASP A CA 1
ATOM 2540 C C . ASP A 1 349 ? -20.748 12.362 29.915 1.00 60.53 349 ASP A C 1
ATOM 2542 O O . ASP A 1 349 ? -19.602 12.102 29.570 1.00 60.53 349 ASP A O 1
ATOM 2546 N N . ALA A 1 350 ? -21.818 11.863 29.279 1.00 61.19 350 ALA A N 1
ATOM 2547 C CA . ALA A 1 350 ? -21.713 11.025 28.092 1.00 61.19 350 ALA A CA 1
ATOM 2548 C C . ALA A 1 350 ? -20.825 11.692 27.019 1.00 61.19 350 ALA A C 1
ATOM 2550 O O . ALA A 1 350 ? -21.033 12.870 26.723 1.00 61.19 350 ALA A O 1
ATOM 2551 N N . TRP A 1 351 ? -19.862 10.936 26.474 1.00 63.34 351 TRP A N 1
ATOM 2552 C CA . TRP A 1 351 ? -18.787 11.354 25.555 1.00 63.34 351 TRP A CA 1
ATOM 2553 C C . TRP A 1 351 ? -17.689 12.268 26.126 1.00 63.34 351 TRP A C 1
ATOM 2555 O O . TRP A 1 351 ? -16.795 12.667 25.384 1.00 63.34 351 TRP A O 1
ATOM 2565 N N . LYS A 1 352 ? -17.692 12.582 27.427 1.00 63.91 352 LYS A N 1
ATOM 2566 C CA . LYS A 1 352 ? -16.516 13.186 28.074 1.00 63.91 352 LYS A CA 1
ATOM 2567 C C . LYS A 1 352 ? -15.479 12.122 28.403 1.00 63.91 352 LYS A C 1
ATOM 2569 O O . LYS A 1 352 ? -15.802 10.941 28.563 1.00 63.91 352 LYS A O 1
ATOM 2574 N N . THR A 1 353 ? -14.238 12.563 28.547 1.00 62.47 353 THR A N 1
ATOM 2575 C CA . THR A 1 353 ? -13.170 11.773 29.162 1.00 62.47 353 THR A CA 1
ATOM 2576 C C . THR A 1 353 ? -13.518 11.493 30.635 1.00 62.47 353 THR A C 1
ATOM 2578 O O . THR A 1 353 ? -14.333 12.199 31.244 1.00 62.47 353 THR A O 1
ATOM 2581 N N . HIS A 1 354 ? -12.942 10.445 31.228 1.00 57.91 354 HIS A N 1
ATOM 2582 C CA . HIS A 1 354 ? -13.256 10.013 32.599 1.00 57.91 354 HIS A CA 1
ATOM 2583 C C . HIS A 1 354 ? -12.804 11.028 33.658 1.00 57.91 354 HIS A C 1
ATOM 2585 O O . HIS A 1 354 ? -13.348 11.061 34.764 1.00 57.91 354 HIS A O 1
ATOM 2591 N N . ASP A 1 355 ? -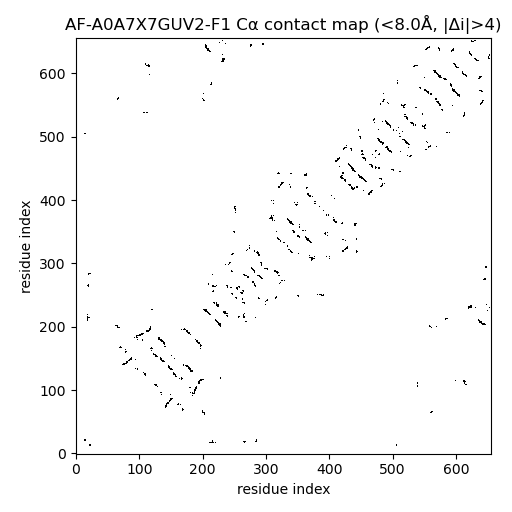11.857 11.904 33.313 1.00 58.03 355 ASP A N 1
ATOM 2592 C CA . ASP A 1 355 ? -11.445 13.055 34.129 1.00 58.03 355 ASP A CA 1
ATOM 2593 C C . ASP A 1 355 ? -12.364 14.294 34.006 1.00 58.03 355 ASP A C 1
ATOM 2595 O O . ASP A 1 355 ? -12.143 15.307 34.679 1.00 58.03 355 ASP A O 1
ATOM 2599 N N . GLY A 1 356 ? -13.414 14.221 33.180 1.00 55.56 356 GLY A N 1
ATOM 2600 C CA . GLY A 1 356 ? -14.372 15.301 32.939 1.00 55.56 356 GLY A CA 1
ATOM 2601 C C . GLY A 1 356 ? -13.868 16.411 32.009 1.00 55.56 356 GLY A C 1
ATOM 2602 O O . GLY A 1 356 ? -14.565 17.421 31.851 1.00 55.56 356 GLY A O 1
ATOM 2603 N N . SER A 1 357 ? -12.683 16.253 31.411 1.00 56.59 357 SER A N 1
ATOM 2604 C CA . SER A 1 357 ? -12.198 17.101 30.323 1.00 56.59 357 SER A CA 1
ATOM 2605 C C . SER A 1 357 ? -12.804 16.681 28.966 1.00 56.59 357 SER A C 1
ATOM 2607 O O . SER A 1 357 ? -13.671 15.812 28.878 1.00 56.59 357 SER A O 1
ATOM 2609 N N . VAL A 1 358 ? -12.445 17.394 27.899 1.00 50.03 358 VAL A N 1
ATOM 2610 C CA . VAL A 1 358 ? -12.854 17.075 26.513 1.00 50.03 358 VAL A CA 1
ATOM 2611 C C . VAL A 1 358 ? -11.613 16.770 25.653 1.00 50.03 358 VAL A C 1
ATOM 2613 O O . VAL A 1 358 ? -11.730 16.466 24.479 1.00 50.03 358 VAL A O 1
ATOM 2616 N N . LEU A 1 359 ? -10.404 16.875 26.227 1.00 50.94 359 LEU A N 1
ATOM 2617 C CA . LEU A 1 359 ? -9.137 16.960 25.485 1.00 50.94 359 LEU A CA 1
ATOM 2618 C C . LEU A 1 359 ? -8.018 16.073 26.073 1.00 50.94 359 LEU A C 1
ATOM 2620 O O . LEU A 1 359 ? -6.846 16.367 25.847 1.00 50.94 359 LEU A O 1
ATOM 2624 N N . SER A 1 360 ? -8.323 15.047 26.879 1.00 52.22 360 SER A N 1
ATOM 2625 C CA . SER A 1 360 ? -7.283 14.246 27.550 1.00 52.22 360 SER A CA 1
ATOM 2626 C C . SER A 1 360 ? -6.990 12.886 26.902 1.00 52.22 360 SER A C 1
ATOM 2628 O O . SER A 1 360 ? -7.858 12.237 26.311 1.00 52.22 360 SER A O 1
ATOM 2630 N N . ASN A 1 361 ? -5.720 12.478 27.045 1.00 55.16 361 ASN A N 1
ATOM 2631 C CA . ASN A 1 361 ? -5.157 11.164 26.725 1.00 55.16 361 ASN A CA 1
ATOM 2632 C C . ASN A 1 361 ? -5.803 10.085 27.611 1.00 55.16 361 ASN A C 1
ATOM 2634 O O . ASN A 1 361 ? -5.262 9.715 28.652 1.00 55.16 361 ASN A O 1
ATOM 2638 N N . GLU A 1 362 ? -6.981 9.612 27.221 1.00 62.62 362 GLU A N 1
ATOM 2639 C CA . GLU A 1 362 ? -7.630 8.463 27.853 1.00 62.62 362 GLU A CA 1
ATOM 2640 C C . GLU A 1 362 ? -7.053 7.147 27.302 1.00 62.62 362 GLU A C 1
ATOM 2642 O O . GLU A 1 362 ? -6.643 7.087 26.131 1.00 62.62 362 GLU A O 1
ATOM 2647 N N . PRO A 1 363 ? -7.030 6.072 28.114 1.00 75.06 363 PRO A N 1
ATOM 2648 C CA . PRO A 1 363 ? -6.551 4.775 27.679 1.00 75.06 363 PRO A CA 1
ATOM 2649 C C . PRO A 1 363 ? -7.356 4.326 26.460 1.00 75.06 363 PRO A C 1
ATOM 2651 O O . PRO A 1 363 ? -8.584 4.230 26.486 1.00 75.06 363 PRO A O 1
ATOM 2654 N N . THR A 1 364 ? -6.650 4.064 25.364 1.00 87.81 364 THR A N 1
ATOM 2655 C CA . THR A 1 364 ? -7.280 3.470 24.186 1.00 87.81 364 THR A CA 1
ATOM 2656 C C . THR A 1 364 ? -7.524 1.988 24.459 1.00 87.81 364 THR A C 1
ATOM 2658 O O . THR A 1 364 ? -6.712 1.320 25.107 1.00 87.81 364 THR A O 1
ATOM 2661 N N . GLN A 1 365 ? -8.668 1.488 24.004 1.00 92.38 365 GLN A N 1
ATOM 2662 C CA . GLN A 1 365 ? -9.085 0.094 24.086 1.00 92.38 365 GLN A CA 1
ATOM 2663 C C . GLN A 1 365 ? -9.197 -0.495 22.684 1.00 92.38 365 GLN A C 1
ATOM 2665 O O . GLN A 1 365 ? -9.401 0.227 21.711 1.00 92.38 365 GLN A O 1
ATOM 2670 N N . LEU A 1 366 ? -9.100 -1.819 22.590 1.00 96.25 366 LEU A N 1
ATOM 2671 C CA . LEU A 1 366 ? -9.436 -2.555 21.378 1.00 96.25 366 LEU A CA 1
ATOM 2672 C C . LEU A 1 366 ? -10.860 -3.089 21.539 1.00 96.25 366 LEU A C 1
ATOM 2674 O O . LEU A 1 366 ? -11.145 -3.764 22.527 1.00 96.25 366 LEU A O 1
ATOM 2678 N N . VAL A 1 367 ? -11.754 -2.784 20.602 1.00 97.38 367 VAL A N 1
ATOM 2679 C CA . VAL A 1 367 ? -13.165 -3.186 20.666 1.00 97.38 367 VAL A CA 1
ATOM 2680 C C . VAL A 1 367 ? -13.590 -3.884 19.382 1.00 97.38 367 VAL A C 1
ATOM 2682 O O . VAL A 1 367 ? -13.046 -3.618 18.310 1.00 97.38 367 VAL A O 1
ATOM 2685 N N . TRP A 1 368 ? -14.584 -4.763 19.485 1.00 98.44 368 TRP A N 1
ATOM 2686 C CA . TRP A 1 368 ? -15.336 -5.241 18.326 1.00 98.44 368 TRP A CA 1
ATOM 2687 C C . TRP A 1 368 ? -16.724 -4.599 18.306 1.00 98.44 368 TRP A C 1
ATOM 2689 O O . TRP A 1 368 ? -17.300 -4.359 19.362 1.00 98.44 368 TRP A O 1
ATOM 2699 N N . MET A 1 369 ? -17.266 -4.347 17.115 1.00 98.25 369 MET A N 1
ATOM 2700 C CA . MET A 1 369 ? -18.611 -3.805 16.893 1.00 98.25 369 MET A CA 1
ATOM 2701 C C . MET A 1 369 ? -19.330 -4.628 15.824 1.00 98.25 369 MET A C 1
ATOM 2703 O O . MET A 1 369 ? -18.795 -4.809 14.733 1.00 98.25 369 MET A O 1
ATOM 2707 N N . ASP A 1 370 ? -20.533 -5.118 16.112 1.00 98.12 370 ASP A N 1
ATOM 2708 C CA . ASP A 1 370 ? -21.388 -5.826 15.158 1.00 98.12 370 ASP A CA 1
ATOM 2709 C C . ASP A 1 370 ? -22.201 -4.838 14.314 1.00 98.12 370 ASP A C 1
ATOM 2711 O O . ASP A 1 370 ? -23.237 -4.314 14.727 1.00 98.12 370 ASP A O 1
ATOM 2715 N N . LEU A 1 371 ? -21.737 -4.597 13.090 1.00 97.88 371 LEU A N 1
ATOM 2716 C CA . LEU A 1 371 ? -22.370 -3.673 12.151 1.00 97.88 371 LEU A CA 1
ATOM 2717 C C . LEU A 1 371 ? -23.750 -4.167 11.681 1.00 97.88 371 LEU A C 1
ATOM 2719 O O . LEU A 1 371 ? -24.578 -3.371 11.230 1.00 97.88 371 LEU A O 1
ATOM 2723 N N . GLY A 1 372 ? -24.007 -5.471 11.819 1.00 96.88 372 GLY A N 1
ATOM 2724 C CA . GLY A 1 372 ? -25.253 -6.135 11.449 1.00 96.88 372 GLY A CA 1
ATOM 2725 C C . GLY A 1 372 ? -26.294 -6.214 12.568 1.00 96.88 372 GLY A C 1
ATOM 2726 O O . GLY A 1 372 ? -27.318 -6.865 12.368 1.00 96.88 372 GLY A O 1
ATOM 2727 N N . SER A 1 373 ? -26.050 -5.594 13.729 1.00 96.31 373 SER A N 1
ATOM 2728 C CA . SER A 1 373 ? -26.937 -5.707 14.892 1.00 96.31 373 SER A CA 1
ATOM 2729 C C . SER A 1 373 ? -28.363 -5.217 14.607 1.00 96.31 373 SER A C 1
ATOM 2731 O O . SER A 1 373 ? -28.583 -4.086 14.182 1.00 96.31 373 SER A O 1
ATOM 2733 N N . ASP A 1 374 ? -29.362 -6.043 14.908 1.00 93.69 374 ASP A N 1
ATOM 2734 C CA . ASP A 1 374 ? -30.784 -5.713 14.749 1.00 93.69 374 ASP A CA 1
ATOM 2735 C C . ASP A 1 374 ? -31.366 -4.918 15.929 1.00 93.69 374 ASP A C 1
ATOM 2737 O O . ASP A 1 374 ? -32.578 -4.689 15.993 1.00 93.69 374 ASP A O 1
ATOM 2741 N N . ALA A 1 375 ? -30.514 -4.478 16.860 1.00 91.94 375 ALA A N 1
ATOM 2742 C CA . ALA A 1 375 ? -30.931 -3.699 18.009 1.00 91.94 375 ALA A CA 1
ATOM 2743 C C . ALA A 1 375 ? -31.656 -2.411 17.591 1.00 91.94 375 ALA A C 1
ATOM 2745 O O . ALA A 1 375 ? -31.209 -1.651 16.729 1.00 91.94 375 ALA A O 1
ATOM 2746 N N . GLU A 1 376 ? -32.776 -2.124 18.253 1.00 86.69 376 GLU A N 1
ATOM 2747 C CA . GLU A 1 376 ? -33.506 -0.883 18.017 1.00 86.69 376 GLU A CA 1
ATOM 2748 C C . GLU A 1 376 ? -32.694 0.317 18.514 1.00 86.69 376 GLU A C 1
ATOM 2750 O O . GLU A 1 376 ? -32.389 0.421 19.702 1.00 86.69 376 GLU A O 1
ATOM 2755 N N . MET A 1 377 ? -32.399 1.260 17.617 1.00 83.31 377 MET A N 1
ATOM 2756 C CA . MET A 1 377 ? -31.828 2.556 17.982 1.00 83.31 377 MET A CA 1
ATOM 2757 C C . MET A 1 377 ? -32.944 3.589 18.160 1.00 83.31 377 MET A C 1
ATOM 2759 O O . MET A 1 377 ? -33.582 3.976 17.180 1.00 83.31 377 MET A O 1
ATOM 2763 N N . PRO A 1 378 ? -33.199 4.068 19.391 1.00 64.94 378 PRO A N 1
ATOM 2764 C CA . PRO A 1 378 ? -34.381 4.869 19.704 1.00 64.94 378 PRO A CA 1
ATOM 2765 C C . PRO A 1 378 ? -34.290 6.343 19.266 1.00 64.94 378 PRO A C 1
ATOM 2767 O O . PRO A 1 378 ? -35.112 7.150 19.701 1.00 64.94 378 PRO A O 1
ATOM 2770 N N . VAL A 1 379 ? -33.301 6.736 18.451 1.00 61.12 379 VAL A N 1
ATOM 2771 C CA . VAL A 1 379 ? -32.985 8.153 18.199 1.00 61.12 379 VAL A CA 1
ATOM 2772 C C . VAL A 1 379 ? -33.093 8.531 16.728 1.00 61.12 379 VAL A C 1
ATOM 2774 O O . VAL A 1 379 ? -32.448 7.940 15.868 1.00 61.12 379 VAL A O 1
ATOM 2777 N N . ASP A 1 380 ? -33.860 9.594 16.469 1.00 61.00 380 ASP A N 1
ATOM 2778 C CA . ASP A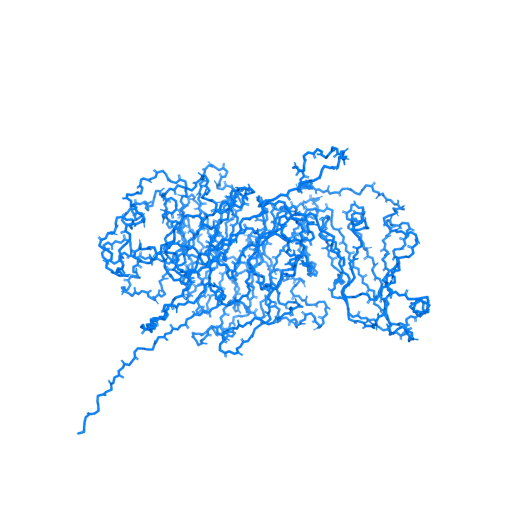 1 380 ? -33.776 10.366 15.231 1.00 61.00 380 ASP A CA 1
ATOM 2779 C C . ASP A 1 380 ? -32.563 11.298 15.303 1.00 61.00 380 ASP A C 1
ATOM 2781 O O . ASP A 1 380 ? -32.563 12.316 16.008 1.00 61.00 380 ASP A O 1
ATOM 2785 N N . ILE A 1 381 ? -31.525 10.930 14.559 1.00 55.56 381 ILE A N 1
ATOM 2786 C CA . ILE A 1 381 ? -30.253 11.645 14.466 1.00 55.56 381 ILE A CA 1
ATOM 2787 C C . ILE A 1 381 ? -30.400 13.086 13.932 1.00 55.56 381 ILE A C 1
ATOM 2789 O O . ILE A 1 381 ? -29.510 13.912 14.122 1.00 55.56 381 ILE A O 1
ATOM 2793 N N . ASN A 1 382 ? -31.559 13.429 13.351 1.00 50.81 382 ASN A N 1
ATOM 2794 C CA . ASN A 1 382 ? -31.885 14.772 12.862 1.00 50.81 382 ASN A CA 1
ATOM 2795 C C . ASN A 1 382 ? -32.392 15.733 13.956 1.00 50.81 382 ASN A C 1
ATOM 2797 O O . ASN A 1 382 ? -32.633 16.906 13.677 1.00 50.81 382 ASN A O 1
ATOM 2801 N N . THR A 1 383 ? -32.574 15.270 15.200 1.00 51.25 383 THR A N 1
ATOM 2802 C CA . THR A 1 383 ? -33.107 16.093 16.311 1.00 51.25 383 THR A CA 1
ATOM 2803 C C . THR A 1 383 ? -32.033 16.754 17.189 1.00 51.25 383 THR A C 1
ATOM 2805 O O . THR A 1 383 ? -32.345 17.295 18.252 1.00 51.25 383 THR A O 1
ATOM 2808 N N . ALA A 1 384 ? -30.776 16.749 16.735 1.00 51.47 384 ALA A N 1
ATOM 2809 C CA . ALA A 1 384 ? -29.636 17.410 17.371 1.00 51.47 384 ALA A CA 1
ATOM 2810 C C . ALA A 1 384 ? -29.914 18.892 17.714 1.00 51.47 384 ALA A C 1
ATOM 2812 O O . ALA A 1 384 ? -30.387 19.667 16.881 1.00 51.47 384 ALA A O 1
ATOM 2813 N N . THR A 1 385 ? -29.603 19.313 18.945 1.00 48.91 385 THR A N 1
ATOM 2814 C CA . THR A 1 385 ? -29.807 20.699 19.415 1.00 48.91 385 THR A CA 1
ATOM 2815 C C . THR A 1 385 ? -28.518 21.509 19.326 1.00 48.91 385 THR A C 1
ATOM 2817 O O . THR A 1 385 ? -27.462 20.997 19.664 1.00 48.91 385 THR A O 1
ATOM 2820 N N . ALA A 1 386 ? -28.581 22.795 18.975 1.00 50.25 386 ALA A N 1
ATOM 2821 C CA . ALA A 1 386 ? -27.403 23.640 18.716 1.00 50.25 386 ALA A CA 1
ATOM 2822 C C . ALA A 1 386 ? -26.387 23.818 19.879 1.00 50.25 386 ALA A C 1
ATOM 2824 O O . ALA A 1 386 ? -25.295 24.332 19.640 1.00 50.25 386 ALA A O 1
ATOM 2825 N N . ASP A 1 387 ? -26.693 23.412 21.119 1.00 53.56 387 ASP A N 1
ATOM 2826 C CA . ASP A 1 387 ? -25.779 23.578 22.259 1.00 53.56 387 ASP A CA 1
ATOM 2827 C C . ASP A 1 387 ? -24.786 22.407 22.407 1.00 53.56 387 ASP A C 1
ATOM 2829 O O . ASP A 1 387 ? -25.126 21.298 22.826 1.00 53.56 387 ASP A O 1
ATOM 2833 N N . THR A 1 388 ? -23.512 22.698 22.122 1.00 50.97 388 THR A N 1
ATOM 2834 C CA . THR A 1 388 ? -22.379 21.761 21.961 1.00 50.97 388 THR A CA 1
ATOM 2835 C C . THR A 1 388 ? -22.015 20.881 23.167 1.00 50.97 388 THR A C 1
ATOM 2837 O O . THR A 1 388 ? -21.272 19.929 22.996 1.00 50.97 388 THR A O 1
ATOM 2840 N N . TYR A 1 389 ? -22.524 21.144 24.375 1.00 51.22 389 TYR A N 1
ATOM 2841 C CA . TYR A 1 389 ? -22.174 20.360 25.581 1.00 51.22 389 TYR A CA 1
ATOM 2842 C C . TYR A 1 389 ? -23.340 20.158 26.558 1.00 51.22 389 TYR A C 1
ATOM 2844 O O . TYR A 1 389 ? -23.154 19.661 27.666 1.00 51.22 389 TYR A O 1
ATOM 2852 N N . ALA A 1 390 ? -24.548 20.564 26.164 1.00 50.88 390 ALA A N 1
ATOM 2853 C CA . ALA A 1 390 ? -25.752 20.468 26.984 1.00 50.88 390 ALA A CA 1
ATOM 2854 C C . ALA A 1 390 ? -26.838 19.661 26.267 1.00 50.88 390 ALA A C 1
ATOM 2856 O O . ALA A 1 390 ? -28.021 19.986 26.382 1.00 50.88 390 ALA A O 1
ATOM 2857 N N . ASN A 1 391 ? -26.453 18.622 25.513 1.00 54.41 391 ASN A N 1
ATOM 2858 C CA . ASN A 1 391 ? -27.448 17.738 24.926 1.00 54.41 391 ASN A CA 1
ATOM 2859 C C . ASN A 1 391 ? -28.163 16.988 26.063 1.00 54.41 391 ASN A C 1
ATOM 2861 O O . ASN A 1 391 ? -27.606 16.103 26.712 1.00 54.41 391 ASN A O 1
ATOM 2865 N N . GLN A 1 392 ? -29.399 17.400 26.347 1.00 53.91 392 GLN A N 1
ATOM 2866 C CA . GLN A 1 392 ? -30.249 16.765 27.356 1.00 53.91 392 GLN A CA 1
ATOM 2867 C C . GLN A 1 392 ? -30.769 15.400 26.882 1.00 53.91 392 GLN A C 1
ATOM 2869 O O . GLN A 1 392 ? -31.278 14.628 27.693 1.00 53.91 392 GLN A O 1
ATOM 2874 N N . ASN A 1 393 ? -30.650 15.095 25.585 1.00 63.25 393 ASN A N 1
ATOM 2875 C CA . ASN A 1 393 ? -31.050 13.825 25.004 1.00 63.25 393 ASN A CA 1
ATOM 2876 C C . ASN A 1 393 ? -29.851 12.866 24.922 1.00 63.25 393 ASN A C 1
ATOM 2878 O O . ASN A 1 393 ? -29.097 12.867 23.954 1.00 63.25 393 ASN A O 1
ATOM 2882 N N . GLN A 1 394 ? -29.708 12.031 25.953 1.00 71.38 394 GLN A N 1
ATOM 2883 C CA . GLN A 1 394 ? -28.685 10.978 26.041 1.00 71.38 394 GLN A CA 1
ATOM 2884 C C . GLN A 1 394 ? -29.174 9.616 25.526 1.00 71.38 394 GLN A C 1
ATOM 2886 O O . GLN A 1 394 ? -28.584 8.580 25.834 1.00 71.38 394 GLN A O 1
ATOM 2891 N N . ALA A 1 395 ? -30.308 9.569 24.820 1.00 76.19 395 ALA A N 1
ATOM 2892 C CA . ALA A 1 395 ? -30.924 8.301 24.440 1.00 76.19 395 ALA A CA 1
ATOM 2893 C C . ALA A 1 395 ? -30.019 7.462 23.525 1.00 76.19 395 ALA A C 1
ATOM 2895 O O . ALA A 1 395 ? -29.994 6.245 23.676 1.00 76.19 395 ALA A O 1
ATOM 2896 N N . LEU A 1 396 ? -29.242 8.099 22.638 1.00 79.31 396 LEU A N 1
ATOM 2897 C CA . LEU A 1 396 ? -28.333 7.401 21.724 1.00 79.31 396 LEU A CA 1
ATOM 2898 C C . LEU A 1 396 ? -27.189 6.748 22.501 1.00 79.31 396 LEU A C 1
ATOM 2900 O O . LEU A 1 396 ? -26.904 5.572 22.325 1.00 79.31 396 LEU A O 1
ATOM 2904 N N . GLN A 1 397 ? -26.579 7.502 23.407 1.00 78.94 397 GLN A N 1
ATOM 2905 C CA . GLN A 1 397 ? -25.453 7.067 24.224 1.00 78.94 397 GLN A CA 1
ATOM 2906 C C . GLN A 1 397 ? -25.861 5.946 25.162 1.00 78.94 397 GLN A C 1
ATOM 2908 O O . GLN A 1 397 ? -25.195 4.921 25.212 1.00 78.94 397 GLN A O 1
ATOM 2913 N N . ASN A 1 398 ? -26.990 6.112 25.855 1.00 81.19 398 ASN A N 1
ATOM 2914 C CA . ASN A 1 398 ? -27.523 5.079 26.734 1.00 81.19 398 ASN A CA 1
ATOM 2915 C C . ASN A 1 398 ? -27.900 3.815 25.948 1.00 81.19 398 ASN A C 1
ATOM 2917 O O . ASN A 1 398 ? -27.721 2.715 26.464 1.00 81.19 398 ASN A O 1
ATOM 2921 N N . ALA A 1 399 ? -28.400 3.956 24.713 1.00 85.00 399 ALA A N 1
ATOM 2922 C CA . ALA A 1 399 ? -28.685 2.818 23.846 1.00 85.00 399 ALA A CA 1
ATOM 2923 C C . ALA A 1 399 ? -27.397 2.095 23.434 1.00 85.00 399 ALA A C 1
ATOM 2925 O O . ALA A 1 399 ? -27.307 0.893 23.650 1.00 85.00 399 ALA A O 1
ATOM 2926 N N . ILE A 1 400 ? -26.381 2.812 22.938 1.00 87.25 400 ILE A N 1
ATOM 2927 C CA . ILE A 1 400 ? -25.075 2.224 22.598 1.00 87.25 400 ILE A CA 1
ATOM 2928 C C . ILE A 1 400 ? -24.453 1.563 23.836 1.00 87.25 400 ILE A C 1
ATOM 2930 O O . ILE A 1 400 ? -24.045 0.410 23.765 1.00 87.25 400 ILE A O 1
ATOM 2934 N N . ALA A 1 401 ? -24.444 2.227 24.995 1.00 87.62 401 ALA A N 1
ATOM 2935 C CA . ALA A 1 401 ? -23.924 1.671 26.246 1.00 87.62 401 ALA A CA 1
ATOM 2936 C C . ALA A 1 401 ? -24.626 0.363 26.641 1.00 87.62 401 ALA A C 1
ATOM 2938 O O . ALA A 1 401 ? -23.981 -0.595 27.056 1.00 87.62 401 ALA A O 1
ATOM 2939 N N . ALA A 1 402 ? -25.952 0.306 26.483 1.00 90.12 402 ALA A N 1
ATOM 2940 C CA . ALA A 1 402 ? -26.743 -0.883 26.783 1.00 90.12 402 ALA A CA 1
ATOM 2941 C C . ALA A 1 402 ? -26.462 -2.062 25.834 1.00 90.12 402 ALA A C 1
ATOM 2943 O O . ALA A 1 402 ? -26.801 -3.193 26.176 1.00 90.12 402 ALA A O 1
ATOM 2944 N N . LEU A 1 403 ? -25.843 -1.814 24.673 1.00 93.06 403 LEU A N 1
ATOM 2945 C CA . LEU A 1 403 ? -25.415 -2.858 23.742 1.00 93.06 403 LEU A CA 1
ATOM 2946 C C . LEU A 1 403 ? -24.069 -3.496 24.100 1.00 93.06 403 LEU A C 1
ATOM 2948 O O . LEU A 1 403 ? -23.706 -4.502 23.480 1.00 93.06 403 LEU A O 1
ATOM 2952 N N . GLN A 1 404 ? -23.341 -2.968 25.088 1.00 93.75 404 GLN A N 1
ATOM 2953 C CA . GLN A 1 404 ? -22.073 -3.562 25.498 1.00 93.75 404 GLN A CA 1
ATOM 2954 C C . GLN A 1 404 ? -22.267 -5.020 25.954 1.00 93.75 404 GLN A C 1
ATOM 2956 O O . GLN A 1 404 ? -23.211 -5.345 26.676 1.00 93.75 404 GLN A O 1
ATOM 2961 N N . GLY A 1 405 ? -21.386 -5.912 25.503 1.00 94.94 405 GLY A N 1
ATOM 2962 C CA . GLY A 1 405 ? -21.451 -7.357 25.727 1.00 94.94 405 GLY A CA 1
ATOM 2963 C C . GLY A 1 405 ? -22.433 -8.099 24.812 1.00 94.94 405 GLY A C 1
ATOM 2964 O O . GLY A 1 405 ? -22.556 -9.319 24.923 1.00 94.94 405 GLY A O 1
ATOM 2965 N N . THR A 1 406 ? -23.142 -7.399 23.915 1.00 95.06 406 THR A N 1
ATOM 2966 C CA . THR A 1 406 ? -24.086 -8.018 22.962 1.00 95.06 406 THR A CA 1
ATOM 2967 C C . THR A 1 406 ? -23.842 -7.613 21.513 1.00 95.06 406 THR A C 1
ATOM 2969 O O . THR A 1 406 ? -23.750 -8.498 20.668 1.00 95.06 406 THR A O 1
ATOM 2972 N N . ALA A 1 407 ? -23.694 -6.317 21.222 1.00 96.38 407 ALA A N 1
ATOM 2973 C CA . ALA A 1 407 ? -23.402 -5.811 19.876 1.00 96.38 407 ALA A CA 1
ATOM 2974 C C . ALA A 1 407 ? -22.035 -5.121 19.769 1.00 96.38 407 ALA A C 1
ATOM 2976 O O . ALA A 1 407 ? -21.564 -4.874 18.665 1.00 96.38 407 ALA A O 1
ATOM 2977 N N . TRP A 1 408 ? -21.379 -4.839 20.891 1.00 96.62 408 TRP A N 1
ATOM 2978 C CA . TRP A 1 408 ? -19.970 -4.459 20.933 1.00 96.62 408 TRP A CA 1
ATOM 2979 C C . TRP A 1 408 ? -19.371 -4.838 22.286 1.00 96.62 408 TRP A C 1
ATOM 2981 O O . TRP A 1 408 ? -20.106 -4.944 23.267 1.00 96.62 408 TRP A O 1
ATOM 2991 N N . ASP A 1 409 ? -18.059 -5.043 22.367 1.00 97.06 409 ASP A N 1
ATOM 2992 C CA . ASP A 1 409 ? -17.367 -5.181 23.655 1.00 97.06 409 ASP A CA 1
ATOM 2993 C C . ASP A 1 409 ? -15.859 -4.924 23.531 1.00 97.06 409 ASP A C 1
ATOM 2995 O O . ASP A 1 409 ? -15.305 -4.862 22.429 1.00 97.06 409 ASP A O 1
ATOM 2999 N N . VAL A 1 410 ? -15.193 -4.795 24.679 1.00 96.19 410 VAL A N 1
ATOM 3000 C CA . VAL A 1 410 ? -13.739 -4.650 24.792 1.00 96.19 410 VAL A CA 1
ATOM 3001 C C . VAL A 1 410 ? -13.053 -6.010 24.683 1.00 96.19 410 VAL A C 1
ATOM 3003 O O . VAL A 1 410 ? -13.281 -6.913 25.491 1.00 96.19 410 VAL A O 1
ATOM 3006 N N . ILE A 1 411 ? -12.127 -6.115 23.734 1.00 98.38 411 ILE A N 1
ATOM 3007 C CA . ILE A 1 411 ? -11.225 -7.254 23.573 1.00 98.38 411 ILE A CA 1
ATOM 3008 C C . ILE A 1 411 ? -10.146 -7.157 24.655 1.00 98.38 411 ILE A C 1
ATOM 3010 O O . ILE A 1 411 ? -9.321 -6.243 24.645 1.00 98.38 411 ILE A O 1
ATOM 3014 N N . GLN A 1 412 ? -10.137 -8.099 25.599 1.00 97.56 412 GLN A N 1
ATOM 3015 C CA . GLN A 1 412 ? -9.175 -8.087 26.702 1.00 97.56 412 GLN A CA 1
ATOM 3016 C C . GLN A 1 412 ? -7.753 -8.384 26.209 1.00 97.56 412 GLN A C 1
ATOM 3018 O O . GLN A 1 412 ? -7.540 -9.312 25.432 1.00 97.56 412 GLN A O 1
ATOM 3023 N N . ARG A 1 413 ? -6.764 -7.627 26.695 1.00 96.94 413 ARG A N 1
ATOM 3024 C CA . ARG A 1 413 ? -5.343 -7.740 26.309 1.00 96.94 413 ARG A CA 1
ATOM 3025 C C . ARG A 1 413 ? -4.464 -7.930 27.546 1.00 96.94 413 ARG A C 1
ATOM 3027 O O . ARG A 1 413 ? -3.652 -7.084 27.902 1.00 96.94 413 ARG A O 1
ATOM 3034 N N . THR A 1 414 ? -4.688 -9.019 28.272 1.00 97.12 414 THR A N 1
ATOM 3035 C CA . THR A 1 414 ? -3.984 -9.277 29.536 1.00 97.12 414 THR A CA 1
ATOM 3036 C C . THR A 1 414 ? -2.492 -9.463 29.273 1.00 97.12 414 THR A C 1
ATOM 3038 O O . THR A 1 414 ? -2.130 -10.331 28.492 1.00 97.12 414 THR A O 1
ATOM 3041 N N . GLY A 1 415 ? -1.631 -8.700 29.947 1.00 94.31 415 GLY A N 1
ATOM 3042 C CA . GLY A 1 415 ? -0.172 -8.819 29.815 1.00 94.31 415 GLY A CA 1
ATOM 3043 C C . GLY A 1 415 ? 0.486 -7.713 28.991 1.00 94.31 415 GLY A C 1
ATOM 3044 O O . GLY A 1 415 ? 1.686 -7.510 29.139 1.00 94.31 415 GLY A O 1
ATOM 3045 N N . ASP A 1 416 ? -0.286 -6.949 28.217 1.00 96.50 416 ASP A N 1
ATOM 3046 C CA . ASP A 1 416 ? 0.205 -5.749 27.544 1.00 96.50 416 ASP A CA 1
ATOM 3047 C C . ASP A 1 416 ? 0.056 -4.519 28.464 1.00 96.50 416 ASP A C 1
ATOM 3049 O O . ASP A 1 416 ? -1.070 -4.191 28.854 1.00 96.50 416 ASP A O 1
ATOM 3053 N N . PRO A 1 417 ? 1.158 -3.855 28.861 1.00 92.94 417 PRO A N 1
ATOM 3054 C CA . PRO A 1 417 ? 1.108 -2.675 29.720 1.00 92.94 417 PRO A CA 1
ATOM 3055 C C . PRO A 1 417 ? 0.707 -1.389 28.978 1.00 92.94 417 PRO A C 1
ATOM 3057 O O . PRO A 1 417 ? 0.388 -0.403 29.642 1.00 92.94 417 PRO A O 1
ATOM 3060 N N . GLY A 1 418 ? 0.746 -1.386 27.643 1.00 93.88 418 GLY A N 1
ATOM 3061 C CA . GLY A 1 418 ? 0.438 -0.233 26.806 1.00 93.88 418 GLY A CA 1
ATOM 3062 C C . GLY A 1 418 ? -0.995 -0.222 26.270 1.00 93.88 418 GLY A C 1
ATOM 3063 O O . GLY A 1 418 ? -1.871 -1.014 26.644 1.00 93.88 418 GLY A O 1
ATOM 3064 N N . HIS A 1 419 ? -1.239 0.710 25.357 1.00 94.00 419 HIS A N 1
ATOM 3065 C CA . HIS A 1 419 ? -2.529 0.976 24.736 1.00 94.00 419 HIS A CA 1
ATOM 3066 C C . HIS A 1 419 ? -2.509 0.596 23.252 1.00 94.00 419 HIS A C 1
ATOM 3068 O O . HIS A 1 419 ? -1.545 0.918 22.560 1.00 94.00 419 HIS A O 1
ATOM 3074 N N . PRO A 1 420 ? -3.561 -0.067 22.739 1.00 95.50 420 PRO A N 1
ATOM 3075 C CA . PRO A 1 420 ? -3.601 -0.544 21.375 1.00 95.50 420 PRO A CA 1
ATOM 3076 C C . PRO A 1 420 ? -3.986 0.599 20.433 1.00 95.50 420 PRO A C 1
ATOM 3078 O O . PRO A 1 420 ? -4.971 1.304 20.652 1.00 95.50 420 PRO A O 1
ATOM 3081 N N . VAL A 1 421 ? -3.243 0.737 19.348 1.00 93.25 421 VAL A N 1
ATOM 3082 C CA . VAL A 1 421 ? -3.539 1.612 18.215 1.00 93.25 421 VAL A CA 1
ATOM 3083 C C . VAL A 1 421 ? -3.293 0.834 16.922 1.00 93.25 421 VAL A C 1
ATOM 3085 O O . VAL A 1 421 ? -2.527 -0.130 16.913 1.00 93.25 421 VAL A O 1
ATOM 3088 N N . LEU A 1 422 ? -3.937 1.241 15.825 1.00 92.62 422 LEU A N 1
ATOM 3089 C CA . LEU A 1 422 ? -3.645 0.727 14.475 1.00 92.62 422 LEU A CA 1
ATOM 3090 C C . LEU A 1 422 ? -3.710 -0.821 14.358 1.00 92.62 422 LEU A C 1
ATOM 3092 O O . LEU A 1 422 ? -2.704 -1.453 14.022 1.00 92.62 422 LEU A O 1
ATOM 3096 N N . PRO A 1 423 ? -4.857 -1.455 14.668 1.00 97.25 423 PRO A N 1
ATOM 3097 C CA . PRO A 1 423 ? -4.984 -2.907 14.647 1.00 97.25 423 PRO A CA 1
ATOM 3098 C C . PRO A 1 423 ? -5.067 -3.469 13.221 1.00 97.25 423 PRO A C 1
ATOM 3100 O O . PRO A 1 423 ? -5.588 -2.823 12.313 1.00 97.25 423 PRO A O 1
ATOM 3103 N N . THR A 1 424 ? -4.652 -4.723 13.056 1.00 97.56 424 THR A N 1
ATOM 3104 C CA . THR A 1 424 ? -4.955 -5.566 11.894 1.00 97.56 424 THR A CA 1
ATOM 3105 C C . THR A 1 424 ? -5.348 -6.975 12.353 1.00 97.56 424 THR A C 1
ATOM 3107 O O . THR A 1 424 ? -4.777 -7.533 13.296 1.00 97.56 424 THR A O 1
ATOM 3110 N N . TRP A 1 425 ? -6.385 -7.532 11.736 1.00 98.38 425 TRP A N 1
ATOM 3111 C CA . TRP A 1 425 ? -6.977 -8.817 12.095 1.00 98.38 425 TRP A CA 1
ATOM 3112 C C . TRP A 1 425 ? -6.559 -9.865 11.068 1.00 98.38 425 TRP A C 1
ATOM 3114 O O . TRP A 1 425 ? -6.653 -9.616 9.871 1.00 98.38 425 TRP A O 1
ATOM 3124 N N . SER A 1 426 ? -6.098 -11.026 11.536 1.00 98.50 426 SER A N 1
ATOM 3125 C CA . SER A 1 426 ? -5.738 -12.140 10.662 1.00 98.50 426 SER A CA 1
ATOM 3126 C C . SER A 1 426 ? -6.904 -12.541 9.760 1.00 98.50 426 SER A C 1
ATOM 3128 O O . SER A 1 426 ? -8.080 -12.500 10.157 1.00 98.50 426 SER A O 1
ATOM 3130 N N . HIS A 1 427 ? -6.577 -12.959 8.543 1.00 97.81 427 HIS A N 1
ATOM 3131 C CA . HIS A 1 427 ? -7.557 -13.386 7.554 1.00 97.81 427 HIS A CA 1
ATOM 3132 C C . HIS A 1 427 ? -8.363 -14.580 8.070 1.00 97.81 427 HIS A C 1
ATOM 3134 O O . HIS A 1 427 ? -9.574 -14.616 7.875 1.00 97.81 427 HIS A O 1
ATOM 3140 N N . ASP A 1 428 ? -7.753 -15.492 8.832 1.00 97.69 428 ASP A N 1
ATOM 3141 C CA . ASP A 1 428 ? -8.440 -16.614 9.485 1.00 97.69 428 ASP A CA 1
ATOM 3142 C C . ASP A 1 428 ? -9.343 -16.224 10.680 1.00 97.69 428 ASP A C 1
ATOM 3144 O O . ASP A 1 428 ? -10.121 -17.045 11.175 1.00 97.69 428 ASP A O 1
ATOM 3148 N N . GLY A 1 429 ? -9.254 -14.979 11.156 1.00 98.00 429 GLY A N 1
ATOM 3149 C CA . GLY A 1 429 ? -10.051 -14.426 12.254 1.00 98.00 429 GLY A CA 1
ATOM 3150 C C . GLY A 1 429 ? -9.581 -14.801 13.657 1.00 98.00 429 GLY A C 1
ATOM 3151 O O . GLY A 1 429 ? -10.214 -14.416 14.646 1.00 98.00 429 GLY A O 1
ATOM 3152 N N . SER A 1 430 ? -8.474 -15.528 13.787 1.00 98.12 430 SER A N 1
ATOM 3153 C CA . SER A 1 430 ? -8.013 -16.073 15.061 1.00 98.12 430 SER A CA 1
ATOM 3154 C C . SER A 1 430 ? -7.274 -15.063 15.946 1.00 98.12 430 SER A C 1
ATOM 3156 O O . SER A 1 430 ? -7.370 -15.155 17.178 1.00 98.12 430 SER A O 1
ATOM 3158 N N . LYS A 1 431 ? -6.559 -14.093 15.362 1.00 98.31 431 LYS A N 1
ATOM 3159 C CA . LYS A 1 431 ? -5.664 -13.176 16.083 1.00 98.31 431 LYS A CA 1
ATOM 3160 C C . LYS A 1 431 ? -5.729 -11.752 15.555 1.00 98.31 431 LYS A C 1
ATOM 3162 O O . LYS A 1 431 ? -5.911 -11.514 14.371 1.00 98.31 431 LYS A O 1
ATOM 3167 N N . ILE A 1 432 ? -5.470 -10.800 16.439 1.00 98.81 432 ILE A N 1
ATOM 3168 C CA . ILE A 1 432 ? -5.298 -9.393 16.088 1.00 98.81 432 ILE A CA 1
ATOM 3169 C C . ILE A 1 432 ? -3.881 -9.000 16.485 1.00 98.81 432 ILE A C 1
ATOM 3171 O O . ILE A 1 432 ? -3.489 -9.233 17.630 1.00 98.81 432 ILE A O 1
ATOM 3175 N N . VAL A 1 433 ? -3.122 -8.423 15.554 1.00 98.69 433 VAL A N 1
ATOM 3176 C CA . VAL A 1 433 ? -1.888 -7.697 15.887 1.00 98.69 433 VAL A CA 1
ATOM 3177 C C . VAL A 1 433 ? -2.171 -6.204 15.852 1.00 98.69 433 VAL A C 1
ATOM 3179 O O . VAL A 1 433 ? -3.033 -5.735 15.114 1.00 98.69 433 VAL A O 1
ATOM 3182 N N . TYR A 1 434 ? -1.490 -5.449 16.695 1.00 98.44 434 TYR A N 1
ATOM 3183 C CA . TYR A 1 434 ? -1.703 -4.015 16.836 1.00 98.44 434 TYR A CA 1
ATOM 3184 C C . TYR A 1 434 ? -0.427 -3.361 17.360 1.00 98.44 434 TYR A C 1
ATOM 3186 O O . TYR A 1 434 ? 0.439 -4.025 17.932 1.00 98.44 434 TYR A O 1
ATOM 3194 N N . THR A 1 435 ? -0.315 -2.051 17.182 1.00 97.88 435 THR A N 1
ATOM 3195 C CA . THR A 1 435 ? 0.746 -1.269 17.814 1.00 97.88 435 THR A CA 1
ATOM 3196 C C . THR A 1 435 ? 0.355 -0.981 19.262 1.00 97.88 435 THR A C 1
ATOM 3198 O O . THR A 1 435 ? -0.683 -0.373 19.508 1.00 97.88 435 THR A O 1
ATOM 3201 N N . SER A 1 436 ? 1.157 -1.426 20.224 1.00 97.19 436 SER A N 1
ATOM 3202 C CA . SER A 1 436 ? 1.049 -1.043 21.631 1.00 97.19 436 SER A CA 1
ATOM 3203 C C . SER A 1 436 ? 1.922 0.175 21.905 1.00 97.19 436 SER A C 1
ATOM 3205 O O . SER A 1 436 ? 3.078 0.220 21.486 1.00 97.19 436 SER A O 1
ATOM 3207 N N . THR A 1 437 ? 1.376 1.169 22.601 1.00 93.56 437 THR A N 1
ATOM 3208 C CA . THR A 1 437 ? 2.112 2.371 22.998 1.00 93.56 437 THR A CA 1
ATOM 3209 C C . THR A 1 437 ? 1.793 2.799 24.424 1.00 93.56 437 THR A C 1
ATOM 3211 O O . THR A 1 437 ? 0.654 2.697 24.879 1.00 93.56 437 THR A O 1
ATOM 3214 N N . ASP A 1 438 ? 2.796 3.311 25.131 1.00 91.75 438 ASP A N 1
ATOM 3215 C CA . ASP A 1 438 ? 2.642 3.878 26.473 1.00 91.75 438 ASP A CA 1
ATOM 3216 C C . ASP A 1 438 ? 1.849 5.197 26.485 1.00 91.75 438 ASP A C 1
ATOM 3218 O O . ASP A 1 438 ? 1.216 5.529 27.487 1.00 91.75 438 ASP A O 1
ATOM 3222 N N . MET A 1 439 ? 1.838 5.927 25.367 1.00 87.69 439 MET A N 1
ATOM 3223 C CA . MET A 1 439 ? 1.146 7.209 25.225 1.00 87.69 439 MET A CA 1
ATOM 3224 C C . MET A 1 439 ? 0.306 7.233 23.945 1.00 87.69 439 MET A C 1
ATOM 3226 O O . MET A 1 439 ? 0.753 7.761 22.923 1.00 87.69 439 MET A O 1
ATOM 3230 N N . PRO A 1 440 ? -0.925 6.694 23.963 1.00 85.19 440 PRO A N 1
ATOM 3231 C CA . PRO A 1 440 ? -1.838 6.844 22.850 1.00 85.19 440 PRO A CA 1
ATOM 3232 C C . PRO A 1 440 ? -2.332 8.286 22.776 1.00 85.19 440 PRO A C 1
ATOM 3234 O O . PRO A 1 440 ? -2.343 9.040 23.751 1.00 85.19 440 PRO A O 1
ATOM 3237 N N . GLN A 1 441 ? -2.820 8.631 21.605 1.00 78.88 441 GLN A N 1
ATOM 3238 C CA . GLN A 1 441 ? -3.474 9.885 21.322 1.00 78.88 441 GLN A CA 1
ATOM 3239 C C . GLN A 1 441 ? -4.600 9.567 20.352 1.00 78.88 441 GLN A C 1
ATOM 3241 O O . GLN A 1 441 ? -4.306 9.136 19.262 1.00 78.88 441 GLN A O 1
ATOM 3246 N N . ASP A 1 442 ? -5.873 9.722 20.692 1.00 73.69 442 ASP A N 1
ATOM 3247 C CA . ASP A 1 442 ? -6.977 9.628 19.714 1.00 73.69 442 ASP A CA 1
ATOM 3248 C C . ASP A 1 442 ? -6.990 8.342 18.837 1.00 73.69 442 ASP A C 1
ATOM 3250 O O . ASP A 1 442 ? -7.376 8.384 17.672 1.00 73.69 442 ASP A O 1
ATOM 3254 N N . GLY A 1 443 ? -6.510 7.194 19.339 1.00 73.25 443 GLY A N 1
ATOM 3255 C CA . GLY A 1 443 ? -6.360 5.968 18.529 1.00 73.25 443 GLY A CA 1
ATOM 3256 C C . GLY A 1 443 ? -5.135 5.931 17.592 1.00 73.25 443 GLY A C 1
ATOM 3257 O O . GLY A 1 443 ? -5.022 5.033 16.756 1.00 73.25 443 GLY A O 1
ATOM 3258 N N . ARG A 1 444 ? -4.210 6.882 17.749 1.00 79.94 444 ARG A N 1
ATOM 3259 C CA . ARG A 1 444 ? -2.880 7.000 17.128 1.00 79.94 444 ARG A CA 1
ATOM 3260 C C . ARG A 1 444 ? -1.769 7.022 18.194 1.00 79.94 444 ARG A C 1
ATOM 3262 O O . ARG A 1 444 ? -2.029 7.104 19.391 1.00 79.94 444 ARG A O 1
ATOM 3269 N N . ILE A 1 445 ? -0.518 6.922 17.757 1.00 86.12 445 ILE A N 1
ATOM 3270 C CA . ILE A 1 445 ? 0.673 7.005 18.618 1.00 86.12 445 ILE A CA 1
ATOM 3271 C C . ILE A 1 445 ? 0.902 8.474 19.015 1.00 86.12 445 ILE A C 1
ATOM 3273 O O . ILE A 1 445 ? 1.016 9.343 18.152 1.00 86.12 445 ILE A O 1
ATOM 3277 N N . GLY A 1 446 ? 0.954 8.765 20.310 1.00 82.06 446 GLY A N 1
ATOM 3278 C CA . GLY A 1 446 ? 1.226 10.105 20.826 1.00 82.06 446 GLY A CA 1
ATOM 3279 C C . GLY A 1 446 ? 2.716 10.352 21.068 1.00 82.06 446 GLY A C 1
ATOM 3280 O O . GLY A 1 446 ? 3.590 9.880 20.338 1.00 82.06 446 GLY A O 1
ATOM 3281 N N . GLU A 1 447 ? 3.013 11.085 22.142 1.00 84.75 447 GLU A N 1
ATOM 3282 C CA . GLU A 1 447 ? 4.369 11.347 22.648 1.00 84.75 447 GLU A CA 1
ATOM 3283 C C . GLU A 1 447 ? 4.940 10.117 23.374 1.00 84.75 447 GLU A C 1
ATOM 3285 O O . GLU A 1 447 ? 5.235 10.147 24.568 1.00 84.75 447 GLU A O 1
ATOM 3290 N N . ALA A 1 448 ? 5.025 9.010 22.644 1.00 87.69 448 ALA A N 1
ATOM 3291 C CA . ALA A 1 448 ? 5.393 7.705 23.164 1.00 87.69 448 ALA A CA 1
ATOM 3292 C C . ALA A 1 448 ? 6.873 7.603 23.530 1.00 87.69 448 ALA A C 1
ATOM 3294 O O . ALA A 1 448 ? 7.733 8.177 22.859 1.00 87.69 448 ALA A O 1
ATOM 3295 N N . SER A 1 449 ? 7.177 6.842 24.576 1.00 90.19 449 SER A N 1
ATOM 3296 C CA . SER A 1 449 ? 8.537 6.385 24.860 1.00 90.19 449 SER A CA 1
ATOM 3297 C C . SER A 1 449 ? 8.736 4.905 24.533 1.00 90.19 449 SER A C 1
ATOM 3299 O O . SER A 1 449 ? 9.880 4.499 24.326 1.00 90.19 449 SER A O 1
ATOM 3301 N N . GLU A 1 450 ? 7.641 4.151 24.384 1.00 93.62 450 GLU A N 1
ATOM 3302 C CA . GLU A 1 450 ? 7.603 2.745 23.976 1.00 93.62 450 GLU A CA 1
ATOM 3303 C C . GLU A 1 450 ? 6.537 2.546 22.885 1.00 93.62 450 GLU A C 1
ATOM 3305 O O . GLU A 1 450 ? 5.400 3.016 23.007 1.00 93.62 450 GLU A O 1
ATOM 3310 N N . VAL A 1 451 ? 6.920 1.878 21.793 1.00 96.19 451 VAL A N 1
ATOM 3311 C CA . VAL A 1 451 ? 6.054 1.588 20.642 1.00 96.19 451 VAL A CA 1
ATOM 3312 C C . VAL A 1 451 ? 6.460 0.235 20.073 1.00 96.19 451 VAL A C 1
ATOM 3314 O O . VAL A 1 451 ? 7.471 0.140 19.386 1.00 96.19 451 VAL A O 1
ATOM 3317 N N . ASP A 1 452 ? 5.668 -0.791 20.348 1.00 97.94 452 ASP A N 1
ATOM 3318 C CA . ASP A 1 452 ? 5.958 -2.176 19.971 1.00 97.94 452 ASP A CA 1
ATOM 3319 C C . ASP A 1 452 ? 4.745 -2.809 19.286 1.00 97.94 452 ASP A C 1
ATOM 3321 O O . ASP A 1 452 ? 3.608 -2.381 19.486 1.00 97.94 452 ASP A O 1
ATOM 3325 N N . ILE A 1 453 ? 4.940 -3.893 18.536 1.00 98.69 453 ILE A N 1
ATOM 3326 C CA . ILE A 1 453 ? 3.827 -4.696 18.021 1.00 98.69 453 ILE A CA 1
ATOM 3327 C C . ILE A 1 453 ? 3.501 -5.824 18.998 1.00 98.69 453 ILE A C 1
ATOM 3329 O O . ILE A 1 453 ? 4.363 -6.610 19.394 1.00 98.69 453 ILE A O 1
ATOM 3333 N N . TYR A 1 454 ? 2.225 -5.920 19.361 1.00 98.69 454 TYR A N 1
ATOM 3334 C CA . TYR A 1 454 ? 1.666 -6.985 20.191 1.00 98.69 454 TYR A CA 1
ATOM 3335 C C . TYR A 1 454 ? 0.619 -7.772 19.408 1.00 98.69 454 TYR A C 1
ATOM 3337 O O . TYR A 1 454 ? 0.032 -7.279 18.445 1.00 98.69 454 TYR A O 1
ATOM 3345 N N . GLN A 1 455 ? 0.359 -8.999 19.855 1.00 98.44 455 GLN A N 1
ATOM 3346 C CA . GLN A 1 455 ? -0.697 -9.857 19.329 1.00 98.44 455 GLN A CA 1
ATOM 3347 C C . GLN A 1 455 ? -1.602 -10.374 20.446 1.00 98.44 455 GLN A C 1
ATOM 3349 O O . GLN A 1 455 ? -1.133 -10.723 21.529 1.00 98.44 455 GLN A O 1
ATOM 3354 N N . VAL A 1 456 ? -2.898 -10.483 20.162 1.00 98.75 456 VAL A N 1
ATOM 3355 C CA . VAL A 1 456 ? -3.921 -11.008 21.076 1.00 98.75 456 VAL A CA 1
ATOM 3356 C C . VAL A 1 456 ? -4.850 -11.969 20.319 1.00 98.75 456 VAL A C 1
ATOM 3358 O O . VAL A 1 456 ? -5.170 -11.716 19.154 1.00 98.75 456 VAL A O 1
ATOM 3361 N N . PRO A 1 457 ? -5.296 -13.091 20.916 1.00 98.56 457 PRO A N 1
ATOM 3362 C CA . PRO A 1 457 ? -6.334 -13.916 20.303 1.00 98.56 457 PRO A CA 1
ATOM 3363 C C . PRO A 1 457 ? -7.660 -13.152 20.245 1.00 98.56 457 PRO A C 1
ATOM 3365 O O . PRO A 1 457 ? -8.016 -12.466 21.197 1.00 98.56 457 PRO A O 1
ATOM 3368 N N . PHE A 1 458 ? -8.443 -13.321 19.180 1.00 98.44 458 PHE A N 1
ATOM 3369 C CA . PHE A 1 458 ? -9.782 -12.728 19.129 1.00 98.44 458 PHE A CA 1
ATOM 3370 C C . PHE A 1 458 ? -10.751 -13.424 20.100 1.00 98.44 458 PHE A C 1
ATOM 3372 O O . PHE A 1 458 ? -11.540 -12.769 20.781 1.00 98.44 458 PHE A O 1
ATOM 3379 N N . ALA A 1 459 ? -10.681 -14.760 20.190 1.00 97.75 459 ALA A N 1
ATOM 3380 C CA . ALA A 1 459 ? -11.441 -15.591 21.136 1.00 97.75 459 ALA A CA 1
ATOM 3381 C C . ALA A 1 459 ? -12.955 -15.275 21.191 1.00 97.75 459 ALA A C 1
ATOM 3383 O O . ALA A 1 459 ? -13.565 -15.212 22.265 1.00 97.75 459 ALA A O 1
ATOM 3384 N N . GLY A 1 460 ? -13.561 -15.054 20.019 1.00 95.81 460 GLY A N 1
ATOM 3385 C CA . GLY A 1 460 ? -14.975 -14.695 19.892 1.00 95.81 460 GLY A CA 1
ATOM 3386 C C . GLY A 1 460 ? -15.312 -13.292 20.405 1.00 95.81 460 GLY A C 1
ATOM 3387 O O . GLY A 1 460 ? -16.457 -13.054 20.770 1.00 95.81 460 GLY A O 1
ATOM 3388 N N . GLY A 1 461 ? -14.331 -12.391 20.461 1.00 97.00 461 GLY A N 1
ATOM 3389 C CA . GLY A 1 461 ? -14.463 -11.029 20.977 1.00 97.00 461 GLY A CA 1
ATOM 3390 C C . GLY A 1 461 ? -14.021 -10.856 22.431 1.00 97.00 461 GLY A C 1
ATOM 3391 O O . GLY A 1 461 ? -13.926 -9.726 22.894 1.00 97.00 461 GLY A O 1
ATOM 3392 N N . ASN A 1 462 ? -13.712 -11.941 23.151 1.00 97.81 462 ASN A N 1
ATOM 3393 C CA . ASN A 1 462 ? -13.295 -11.856 24.556 1.00 97.81 462 ASN A CA 1
ATOM 3394 C C . ASN A 1 462 ? -11.839 -11.402 24.729 1.00 97.81 462 ASN A C 1
ATOM 3396 O O . ASN A 1 462 ? -11.475 -10.915 25.799 1.00 97.81 462 ASN A O 1
ATOM 3400 N N . GLY A 1 463 ? -10.991 -11.578 23.713 1.00 98.25 463 GLY A N 1
ATOM 3401 C CA . GLY A 1 463 ? -9.555 -11.369 23.866 1.00 98.25 463 GLY A CA 1
ATOM 3402 C C . GLY A 1 463 ? -8.870 -12.464 24.690 1.00 98.25 463 GLY A C 1
ATOM 3403 O O . GLY A 1 463 ? -9.339 -13.602 24.776 1.00 98.25 463 GLY A O 1
ATOM 3404 N N . GLY A 1 464 ? -7.744 -12.132 25.316 1.00 98.12 464 GLY A N 1
ATOM 3405 C CA . GLY A 1 464 ? -6.989 -13.062 26.148 1.00 98.12 464 GLY A CA 1
ATOM 3406 C C . GLY A 1 464 ? -5.643 -12.507 26.593 1.00 98.12 464 GLY A C 1
ATOM 3407 O O . GLY A 1 464 ? -5.517 -11.323 26.902 1.00 98.12 464 GLY A O 1
ATOM 3408 N N . GLU A 1 465 ? -4.646 -13.386 26.659 1.00 98.31 465 GLU A N 1
ATOM 3409 C CA . GLU A 1 465 ? -3.253 -13.001 26.880 1.00 98.31 465 GLU A CA 1
ATOM 3410 C C . GLU A 1 465 ? -2.709 -12.311 25.622 1.00 98.31 465 GLU A C 1
ATOM 3412 O O . GLU A 1 465 ? -2.743 -12.886 24.532 1.00 98.31 465 GLU A O 1
ATOM 3417 N N . ALA A 1 466 ? -2.247 -11.073 25.780 1.00 98.50 466 ALA A N 1
ATOM 3418 C CA . ALA A 1 466 ? -1.546 -10.328 24.752 1.00 98.50 466 ALA A CA 1
ATOM 3419 C C . ALA A 1 466 ? -0.039 -10.497 24.950 1.00 98.50 466 ALA A C 1
ATOM 3421 O O . ALA A 1 466 ? 0.464 -10.362 26.067 1.00 98.50 466 ALA A O 1
ATOM 3422 N N . VAL A 1 467 ? 0.674 -10.794 23.867 1.00 98.06 467 VAL A N 1
ATOM 3423 C CA . VAL A 1 467 ? 2.122 -11.031 23.891 1.00 98.06 467 VAL A CA 1
ATOM 3424 C C . VAL A 1 467 ? 2.824 -10.133 22.874 1.00 98.06 467 VAL A C 1
ATOM 3426 O O . VAL A 1 467 ? 2.269 -9.918 21.793 1.00 98.06 467 VAL A O 1
ATOM 3429 N N . PRO A 1 468 ? 4.027 -9.618 23.184 1.00 98.38 468 PRO A N 1
ATOM 3430 C CA . PRO A 1 468 ? 4.829 -8.898 22.203 1.00 98.38 468 PRO A CA 1
ATOM 3431 C C . PRO A 1 468 ? 5.198 -9.830 21.041 1.00 98.38 468 PRO A C 1
ATOM 3433 O O . PRO A 1 468 ? 5.506 -11.009 21.252 1.00 98.38 468 PRO A O 1
ATOM 3436 N N . LEU A 1 469 ? 5.155 -9.317 19.812 1.00 98.56 469 LEU A N 1
ATOM 3437 C CA . LEU A 1 469 ? 5.563 -10.056 18.622 1.00 98.56 469 LEU A CA 1
ATOM 3438 C C . LEU A 1 469 ? 7.091 -10.030 18.517 1.00 98.56 469 LEU A C 1
ATOM 3440 O O . LEU A 1 469 ? 7.680 -9.016 18.147 1.00 98.56 469 LEU A O 1
ATOM 3444 N N . GLU A 1 470 ? 7.739 -11.155 18.831 1.00 98.12 470 GLU A N 1
ATOM 3445 C CA . GLU A 1 470 ? 9.197 -11.291 18.729 1.00 98.12 470 GLU A CA 1
ATOM 3446 C C . GLU A 1 470 ? 9.688 -10.876 17.332 1.00 98.12 470 GLU A C 1
ATOM 3448 O O . GLU A 1 470 ? 9.168 -11.343 16.320 1.00 98.12 470 GLU A O 1
ATOM 3453 N N . GLY A 1 471 ? 10.683 -9.987 17.284 1.00 97.38 471 GLY A N 1
ATOM 3454 C CA . GLY A 1 471 ? 11.183 -9.382 16.046 1.00 97.38 471 GLY A CA 1
ATOM 3455 C C . GLY A 1 471 ? 10.513 -8.067 15.660 1.00 97.38 471 GLY A C 1
ATOM 3456 O O . GLY A 1 471 ? 11.082 -7.328 14.862 1.00 97.38 471 GLY A O 1
ATOM 3457 N N . ALA A 1 472 ? 9.377 -7.727 16.267 1.00 98.00 472 ALA A N 1
ATOM 3458 C CA . ALA A 1 472 ? 8.653 -6.468 16.085 1.00 98.00 472 ALA A CA 1
ATOM 3459 C C . ALA A 1 472 ? 8.333 -5.769 17.426 1.00 98.00 472 ALA A C 1
ATOM 3461 O O . ALA A 1 472 ? 7.406 -4.970 17.520 1.00 98.00 472 ALA A O 1
ATOM 3462 N N . SER A 1 473 ? 9.104 -6.092 18.464 1.00 97.56 473 SER A N 1
ATOM 3463 C CA . SER A 1 473 ? 9.030 -5.497 19.803 1.00 97.56 473 SER A CA 1
ATOM 3464 C C . SER A 1 473 ? 10.441 -5.318 20.392 1.00 97.56 473 SER A C 1
ATOM 3466 O O . SER A 1 473 ? 10.776 -5.868 21.451 1.00 97.56 473 SER A O 1
ATOM 3468 N N . SER A 1 474 ? 11.359 -4.764 19.594 1.00 95.69 474 SER A N 1
ATOM 3469 C CA . SER A 1 474 ? 12.792 -4.837 19.887 1.00 95.69 474 SER A CA 1
ATOM 3470 C C . SER A 1 474 ? 13.257 -3.637 20.711 1.00 95.69 474 SER A C 1
ATOM 3472 O O . SER A 1 474 ? 13.013 -2.497 20.325 1.00 95.69 474 SER A O 1
ATOM 3474 N N . PRO A 1 475 ? 14.020 -3.847 21.801 1.00 94.19 475 PRO A N 1
ATOM 3475 C CA . PRO A 1 475 ? 14.509 -2.741 22.613 1.00 94.19 475 PRO A CA 1
ATOM 3476 C C . PRO A 1 475 ? 15.296 -1.713 21.794 1.00 94.19 475 PRO A C 1
ATOM 3478 O O . PRO A 1 475 ? 16.240 -2.066 21.088 1.00 94.19 475 PRO A O 1
ATOM 3481 N N . GLY A 1 476 ? 14.956 -0.435 21.963 1.00 95.31 476 GLY A N 1
ATOM 3482 C CA . GLY A 1 476 ? 15.628 0.671 21.277 1.00 95.31 476 GLY A CA 1
ATOM 3483 C C . GLY A 1 476 ? 15.072 0.993 19.891 1.00 95.31 476 GLY A C 1
ATOM 3484 O O . GLY A 1 476 ? 15.646 1.845 19.215 1.00 95.31 476 GLY A O 1
ATOM 3485 N N . HIS A 1 477 ? 13.963 0.375 19.492 1.00 97.00 477 HIS A N 1
ATOM 3486 C CA . HIS A 1 477 ? 13.240 0.685 18.266 1.00 97.00 477 HIS A CA 1
ATOM 3487 C C . HIS A 1 477 ? 11.793 1.095 18.568 1.00 97.00 477 HIS A C 1
ATOM 3489 O O . HIS A 1 477 ? 11.308 0.902 19.682 1.00 97.00 477 HIS A O 1
ATOM 3495 N N . TYR A 1 478 ? 11.159 1.748 17.592 1.00 97.25 478 TYR A N 1
ATOM 3496 C CA . TYR A 1 478 ? 9.708 1.898 17.524 1.00 97.25 478 TYR A CA 1
ATOM 3497 C C . TYR A 1 478 ? 9.176 1.108 16.335 1.00 97.25 478 TYR A C 1
ATOM 3499 O O . TYR A 1 478 ? 9.607 1.342 15.199 1.00 97.25 478 TYR A O 1
ATOM 3507 N N . GLU A 1 479 ? 8.207 0.232 16.591 1.00 97.94 479 GLU A N 1
ATOM 3508 C CA . GLU A 1 479 ? 7.607 -0.689 15.630 1.00 97.94 479 GLU A CA 1
ATOM 3509 C C . GLU A 1 479 ? 6.094 -0.485 15.520 1.00 97.94 479 GLU A C 1
ATOM 3511 O O . GLU A 1 479 ? 5.359 -0.560 16.503 1.00 97.94 479 GLU A O 1
ATOM 3516 N N . TYR A 1 480 ? 5.602 -0.209 14.311 1.00 96.62 480 TYR A N 1
ATOM 3517 C CA . TYR A 1 480 ? 4.223 0.239 14.113 1.00 96.62 480 TYR A CA 1
ATOM 3518 C C . TYR A 1 480 ? 3.661 -0.102 12.727 1.00 96.62 480 TYR A C 1
ATOM 3520 O O . TYR A 1 480 ? 4.386 -0.559 11.849 1.00 96.62 480 TYR A O 1
ATOM 3528 N N . TYR A 1 481 ? 2.354 0.114 12.533 1.00 95.19 481 TYR A N 1
ATOM 3529 C CA . TYR A 1 481 ? 1.610 -0.223 11.305 1.00 95.19 481 TYR A CA 1
ATOM 3530 C C . TYR A 1 481 ? 1.736 -1.693 10.867 1.00 95.19 481 TYR A C 1
ATOM 3532 O O . TYR A 1 481 ? 2.182 -1.954 9.747 1.00 95.19 481 TYR A O 1
ATOM 3540 N N . PRO A 1 482 ? 1.354 -2.660 11.720 1.00 97.94 482 PRO A N 1
ATOM 3541 C CA . PRO A 1 482 ? 1.371 -4.056 11.315 1.00 97.94 482 PRO A CA 1
ATOM 3542 C C . PRO A 1 482 ? 0.341 -4.347 10.208 1.00 97.94 482 PRO A C 1
ATOM 3544 O O . PRO A 1 482 ? -0.753 -3.776 10.194 1.00 97.94 482 PRO A O 1
ATOM 3547 N N . ASP A 1 483 ? 0.670 -5.281 9.315 1.00 98.25 483 ASP A N 1
ATOM 3548 C CA . ASP A 1 483 ? -0.234 -5.831 8.297 1.00 98.25 483 ASP A CA 1
ATOM 3549 C C . ASP A 1 483 ? 0.065 -7.314 8.029 1.00 98.25 483 ASP A C 1
ATOM 3551 O O . ASP A 1 483 ? 1.224 -7.677 7.804 1.00 98.25 483 ASP A O 1
ATOM 3555 N N . TYR A 1 484 ? -0.960 -8.171 8.062 1.00 98.44 484 TYR A N 1
ATOM 3556 C CA . TYR A 1 484 ? -0.820 -9.607 7.795 1.00 98.44 484 TYR A CA 1
ATOM 3557 C C . TYR A 1 484 ? -0.686 -9.897 6.301 1.00 98.44 484 TYR A C 1
ATOM 3559 O O . TYR A 1 484 ? -1.386 -9.301 5.488 1.00 98.44 484 TYR A O 1
ATOM 3567 N N . SER A 1 485 ? 0.189 -10.842 5.947 1.00 98.25 485 SER A N 1
ATOM 3568 C CA . SER A 1 485 ? 0.203 -11.423 4.603 1.00 98.25 485 SER A CA 1
ATOM 3569 C C . SER A 1 485 ? -1.102 -12.184 4.333 1.00 98.25 485 SER A C 1
ATOM 3571 O O . SER A 1 485 ? -1.708 -12.690 5.275 1.00 98.25 485 SER A O 1
ATOM 3573 N N . PRO A 1 486 ? -1.510 -12.357 3.062 1.00 95.75 486 PRO A N 1
ATOM 3574 C CA . PRO A 1 486 ? -2.791 -12.981 2.691 1.00 95.75 486 PRO A CA 1
ATOM 3575 C C . PRO A 1 486 ? -2.980 -14.434 3.162 1.00 95.75 486 PRO A C 1
ATOM 3577 O O . PRO A 1 486 ? -4.077 -14.975 3.090 1.00 95.75 486 PRO A O 1
ATOM 3580 N N . ASP A 1 487 ? -1.914 -15.095 3.612 1.00 96.62 487 ASP A N 1
ATOM 3581 C CA . ASP A 1 487 ? -1.912 -16.447 4.179 1.00 96.62 487 ASP A CA 1
ATOM 3582 C C . ASP A 1 487 ? -1.656 -16.472 5.701 1.00 96.62 487 ASP A C 1
ATOM 3584 O O . ASP A 1 487 ? -1.378 -17.536 6.258 1.00 96.62 487 ASP A O 1
ATOM 3588 N N . ASP A 1 488 ? -1.693 -15.311 6.364 1.00 98.38 488 ASP A N 1
ATOM 3589 C CA . ASP A 1 488 ? -1.389 -15.097 7.787 1.00 98.38 488 ASP A CA 1
ATOM 3590 C C . ASP A 1 488 ? 0.021 -15.562 8.226 1.00 98.38 488 ASP A C 1
ATOM 3592 O O . ASP A 1 488 ? 0.300 -15.709 9.420 1.00 98.38 488 ASP A O 1
ATOM 3596 N N . ALA A 1 489 ? 0.943 -15.806 7.286 1.00 98.06 489 ALA A N 1
ATOM 3597 C CA . ALA A 1 489 ? 2.271 -16.342 7.590 1.00 98.06 489 ALA A CA 1
ATOM 3598 C C . ALA A 1 489 ? 3.286 -15.275 8.031 1.00 98.06 489 ALA A C 1
ATOM 3600 O O . ALA A 1 489 ? 4.213 -15.580 8.792 1.00 98.06 489 ALA A O 1
ATOM 3601 N N . LEU A 1 490 ? 3.138 -14.041 7.550 1.00 98.75 490 LEU A N 1
ATOM 3602 C CA . LEU A 1 490 ? 4.046 -12.920 7.780 1.00 98.75 490 LEU A CA 1
ATOM 3603 C C . LEU A 1 490 ? 3.279 -11.695 8.291 1.00 98.75 490 LEU A C 1
ATOM 3605 O O . LEU A 1 490 ? 2.097 -11.519 8.010 1.00 98.75 490 LEU A O 1
ATOM 3609 N N . VAL A 1 491 ? 3.988 -10.820 8.999 1.00 98.81 491 VAL A N 1
ATOM 3610 C CA . VAL A 1 491 ? 3.538 -9.472 9.356 1.00 98.81 491 VAL A CA 1
ATOM 3611 C C . VAL A 1 491 ? 4.533 -8.471 8.777 1.00 98.81 491 VAL A C 1
ATOM 3613 O O . VAL A 1 491 ? 5.726 -8.542 9.079 1.00 98.81 491 VAL A O 1
ATOM 3616 N N . ALA A 1 492 ? 4.055 -7.549 7.941 1.00 98.81 492 ALA A N 1
ATOM 3617 C CA . ALA A 1 492 ? 4.806 -6.369 7.523 1.00 98.81 492 ALA A CA 1
ATOM 3618 C C . ALA A 1 492 ? 4.609 -5.250 8.545 1.00 98.81 492 ALA A C 1
ATOM 3620 O O . ALA A 1 492 ? 3.530 -5.131 9.117 1.00 98.81 492 ALA A O 1
ATOM 3621 N N . PHE A 1 493 ? 5.636 -4.441 8.785 1.00 98.62 493 PHE A N 1
ATOM 3622 C CA . PHE A 1 493 ? 5.559 -3.319 9.717 1.00 98.62 493 PHE A CA 1
ATOM 3623 C C . PHE A 1 493 ? 6.623 -2.265 9.429 1.00 98.62 493 PHE A C 1
ATOM 3625 O O . PHE A 1 493 ? 7.618 -2.514 8.747 1.00 98.62 493 PHE A O 1
ATOM 3632 N N . ASN A 1 494 ? 6.421 -1.076 9.983 1.00 97.88 494 ASN A N 1
ATOM 3633 C CA . ASN A 1 494 ? 7.412 -0.019 10.008 1.00 97.88 494 ASN A CA 1
ATOM 3634 C C . ASN A 1 494 ? 8.299 -0.107 11.246 1.00 97.88 494 ASN A C 1
ATOM 3636 O O . ASN A 1 494 ? 7.806 -0.360 12.342 1.00 97.88 494 ASN A O 1
ATOM 3640 N N . ARG A 1 495 ? 9.591 0.186 11.081 1.00 97.38 495 ARG A N 1
ATOM 3641 C CA . ARG A 1 495 ? 10.549 0.338 12.179 1.00 97.38 495 ARG A CA 1
ATOM 3642 C C . ARG A 1 495 ? 11.367 1.616 12.022 1.00 97.38 495 ARG A C 1
ATOM 3644 O O . ARG A 1 495 ? 11.784 1.962 10.917 1.00 97.38 495 ARG A O 1
ATOM 3651 N N . VAL A 1 496 ? 11.633 2.273 13.148 1.00 95.75 496 VAL A N 1
ATOM 3652 C CA . VAL A 1 496 ? 12.637 3.340 13.307 1.00 95.75 496 VAL A CA 1
ATOM 3653 C C . VAL A 1 496 ? 13.444 3.105 14.583 1.00 95.75 496 VAL A C 1
ATOM 3655 O O . VAL A 1 496 ? 12.971 2.427 15.492 1.00 95.75 496 VAL A O 1
ATOM 3658 N N . ASP A 1 497 ? 14.645 3.673 14.682 1.00 95.19 497 ASP A N 1
ATOM 3659 C CA . ASP A 1 497 ? 15.340 3.771 15.971 1.00 95.19 497 ASP A CA 1
ATOM 3660 C C . ASP A 1 497 ? 14.505 4.609 16.943 1.00 95.19 497 ASP A C 1
ATOM 3662 O O . ASP A 1 497 ? 13.945 5.637 16.557 1.00 95.19 497 ASP A O 1
ATOM 3666 N N . ALA A 1 498 ? 14.426 4.191 18.205 1.00 92.75 498 ALA A N 1
ATOM 3667 C CA . ALA A 1 498 ? 13.730 4.950 19.232 1.00 92.75 498 ALA A CA 1
ATOM 3668 C C . ALA A 1 498 ? 14.412 6.311 19.431 1.00 92.75 498 ALA A C 1
ATOM 3670 O O . ALA A 1 498 ? 15.639 6.433 19.514 1.00 92.75 498 ALA A O 1
ATOM 3671 N N . PHE A 1 499 ? 13.602 7.356 19.539 1.00 90.62 499 PHE A N 1
ATOM 3672 C CA . PHE A 1 499 ? 14.049 8.734 19.706 1.00 90.62 499 PHE A CA 1
ATOM 3673 C C . PHE A 1 499 ? 13.177 9.426 20.751 1.00 90.62 499 PHE A C 1
ATOM 3675 O O . PHE A 1 499 ? 12.073 8.989 21.049 1.00 90.62 499 PHE A O 1
ATOM 3682 N N . THR A 1 500 ? 13.659 10.529 21.323 1.00 87.50 500 THR A N 1
ATOM 3683 C CA . THR A 1 500 ? 12.843 11.311 22.257 1.00 87.50 500 THR A CA 1
ATOM 3684 C C . THR A 1 500 ? 11.693 11.968 21.504 1.00 87.50 500 THR A C 1
ATOM 3686 O O . THR A 1 500 ? 11.904 12.936 20.769 1.00 87.50 500 THR A O 1
ATOM 3689 N N . THR A 1 501 ? 10.485 11.452 21.704 1.00 82.94 501 THR A N 1
ATOM 3690 C CA . THR A 1 501 ? 9.265 12.125 21.272 1.00 82.94 501 THR A CA 1
ATOM 3691 C C . THR A 1 501 ? 9.029 13.374 22.123 1.00 82.94 501 THR A C 1
ATOM 3693 O O . THR A 1 501 ? 9.521 13.497 23.250 1.00 82.94 501 THR A O 1
ATOM 3696 N N . SER A 1 502 ? 8.342 14.369 21.569 1.00 71.12 502 SER A N 1
ATOM 3697 C CA . SER A 1 502 ? 8.023 15.583 22.322 1.00 71.12 502 SER A CA 1
ATOM 3698 C C . SER A 1 502 ? 6.801 16.287 21.757 1.00 71.12 502 SER A C 1
ATOM 3700 O O . SER A 1 502 ? 6.745 16.533 20.555 1.00 71.12 502 SER A O 1
ATOM 3702 N N . GLY A 1 503 ? 5.920 16.770 22.631 1.00 56.25 503 GLY A N 1
ATOM 3703 C CA . GLY A 1 503 ? 4.739 17.580 22.295 1.00 56.25 503 GLY A CA 1
ATOM 3704 C C . GLY A 1 503 ? 5.030 18.957 21.723 1.00 56.25 503 GLY A C 1
ATOM 3705 O O . GLY A 1 503 ? 4.128 19.749 21.445 1.00 56.25 503 GLY A O 1
ATOM 3706 N N . GLY A 1 504 ? 6.311 19.284 21.551 1.00 51.78 504 GLY A N 1
ATOM 3707 C CA . GLY A 1 504 ? 6.755 20.480 20.863 1.00 51.78 504 GLY A CA 1
ATOM 3708 C C . GLY A 1 504 ? 6.521 20.358 19.362 1.00 51.78 504 GLY A C 1
ATOM 3709 O O . GLY A 1 504 ? 7.447 20.007 18.645 1.00 51.78 504 GLY A O 1
ATOM 3710 N N . ARG A 1 505 ? 5.316 20.733 18.913 1.00 46.41 505 ARG A N 1
ATOM 3711 C CA . ARG A 1 505 ? 4.859 20.809 17.511 1.00 46.41 505 ARG A CA 1
ATOM 3712 C C . ARG A 1 505 ? 4.918 19.478 16.736 1.00 46.41 505 ARG A C 1
ATOM 3714 O O . ARG A 1 505 ? 5.981 18.882 16.579 1.00 46.41 505 ARG A O 1
ATOM 3721 N N . GLU A 1 506 ? 3.806 19.092 16.113 1.00 48.50 506 GLU A N 1
ATOM 3722 C CA . GLU A 1 506 ? 3.750 18.008 15.102 1.00 48.50 506 GLU A CA 1
ATOM 3723 C C . GLU A 1 506 ? 4.560 18.295 13.830 1.00 48.50 506 GLU A C 1
ATOM 3725 O O . GLU A 1 506 ? 4.695 17.443 12.960 1.00 48.50 506 GLU A O 1
ATOM 3730 N N . ASP A 1 507 ? 5.139 19.493 13.720 1.00 47.00 507 ASP A N 1
ATOM 3731 C CA . ASP A 1 507 ? 6.035 19.882 12.635 1.00 47.00 507 ASP A CA 1
ATOM 3732 C C . ASP A 1 507 ? 7.503 19.478 12.887 1.00 47.00 507 ASP A C 1
ATOM 3734 O O . ASP A 1 507 ? 8.365 19.713 12.030 1.00 47.00 507 ASP A O 1
ATOM 3738 N N . SER A 1 508 ? 7.806 18.929 14.071 1.00 51.72 508 SER A N 1
ATOM 3739 C CA . SER A 1 508 ? 9.105 18.353 14.400 1.00 51.72 508 SER A CA 1
ATOM 3740 C C . SER A 1 508 ? 9.127 16.881 14.004 1.00 51.72 508 SER A C 1
ATOM 3742 O O . SER A 1 508 ? 8.165 16.147 14.192 1.00 51.72 508 SER A O 1
ATOM 3744 N N . PHE A 1 509 ? 10.272 16.419 13.516 1.00 60.78 509 PHE A N 1
ATOM 3745 C CA . PHE A 1 509 ? 10.565 15.004 13.310 1.00 60.78 509 PHE A CA 1
ATOM 3746 C C . PHE A 1 509 ? 10.550 14.183 14.627 1.00 60.78 509 PHE A C 1
ATOM 3748 O O . PHE A 1 509 ? 10.981 13.041 14.633 1.00 60.78 509 PHE A O 1
ATOM 3755 N N . ASN A 1 510 ? 10.047 14.729 15.738 1.00 68.38 510 ASN A N 1
ATOM 3756 C CA . ASN A 1 510 ? 9.993 14.099 17.055 1.00 68.38 510 ASN A CA 1
ATOM 3757 C C . ASN A 1 510 ? 8.629 13.421 17.318 1.00 68.38 510 ASN A C 1
ATOM 3759 O O . ASN A 1 510 ? 8.204 13.340 18.468 1.00 68.38 510 ASN A O 1
ATOM 3763 N N . HIS A 1 511 ? 7.963 12.923 16.272 1.00 77.12 511 HIS A N 1
ATOM 3764 C CA . HIS A 1 511 ? 6.732 12.119 16.336 1.00 77.12 511 HIS A CA 1
ATOM 3765 C C . HIS A 1 511 ? 6.866 10.895 15.438 1.00 77.12 511 HIS A C 1
ATOM 3767 O O . HIS A 1 511 ? 7.535 10.974 14.414 1.00 77.12 511 HIS A O 1
ATOM 3773 N N . VAL A 1 512 ? 6.233 9.775 15.794 1.00 83.56 512 VAL A N 1
ATOM 3774 C CA . VAL A 1 512 ? 6.409 8.479 15.099 1.00 83.56 512 VAL A CA 1
ATOM 3775 C C . VAL A 1 512 ? 5.792 8.462 13.691 1.00 83.56 512 VAL A C 1
ATOM 3777 O O . VAL A 1 512 ? 6.214 7.700 12.825 1.00 83.56 512 VAL A O 1
ATOM 3780 N N . TYR A 1 513 ? 4.837 9.351 13.418 1.00 78.75 513 TYR A N 1
ATOM 3781 C CA . TYR A 1 513 ? 4.190 9.473 12.113 1.00 78.75 513 TYR A CA 1
ATOM 3782 C C . TYR A 1 513 ? 5.098 10.131 11.070 1.00 78.75 513 TYR A C 1
ATOM 3784 O O . TYR A 1 513 ? 5.707 11.166 11.326 1.00 78.75 513 TYR A O 1
ATOM 3792 N N . TYR A 1 514 ? 5.102 9.580 9.850 1.00 79.69 514 TYR A N 1
ATOM 3793 C CA . TYR A 1 514 ? 5.768 10.172 8.681 1.00 79.69 514 TYR A CA 1
ATOM 3794 C C . TYR A 1 514 ? 7.254 10.496 8.946 1.00 79.69 514 TYR A C 1
ATOM 3796 O O . TYR A 1 514 ? 7.739 11.597 8.671 1.00 79.69 514 TYR A O 1
ATOM 3804 N N . ARG A 1 515 ? 7.974 9.533 9.527 1.00 86.81 515 ARG A N 1
ATOM 3805 C CA . ARG A 1 515 ? 9.403 9.639 9.836 1.00 86.81 515 ARG A CA 1
ATOM 3806 C C . ARG A 1 515 ? 10.236 9.493 8.558 1.00 86.81 515 ARG A C 1
ATOM 3808 O O . ARG A 1 515 ? 10.003 8.549 7.820 1.00 86.81 515 ARG A O 1
ATOM 3815 N N . PRO A 1 516 ? 11.213 10.372 8.275 1.00 89.38 516 PRO A N 1
ATOM 3816 C CA . PRO A 1 516 ? 12.061 10.241 7.088 1.00 89.38 516 PRO A CA 1
ATOM 3817 C C . PRO A 1 516 ? 12.838 8.920 7.077 1.00 89.38 516 PRO A C 1
ATOM 3819 O O . PRO A 1 516 ? 12.978 8.289 6.034 1.00 89.38 516 PRO A O 1
ATOM 3822 N N . ASP A 1 517 ? 13.304 8.500 8.243 1.00 92.69 517 ASP A N 1
ATOM 3823 C CA . ASP A 1 517 ? 14.133 7.329 8.509 1.00 92.69 517 ASP A CA 1
ATOM 3824 C C . ASP A 1 517 ? 13.334 6.051 8.792 1.00 92.69 517 ASP A C 1
ATOM 3826 O O . ASP A 1 517 ? 13.903 5.078 9.280 1.00 92.69 517 ASP A O 1
ATOM 3830 N N . SER A 1 518 ? 12.029 6.028 8.496 1.00 94.44 518 SER A N 1
ATOM 3831 C CA . SER A 1 518 ? 11.248 4.797 8.594 1.00 94.44 518 SER A CA 1
ATOM 3832 C C . SER A 1 518 ? 11.583 3.822 7.480 1.00 94.44 518 SER A C 1
ATOM 3834 O O . SER A 1 518 ? 11.557 4.156 6.295 1.00 94.44 518 SER A O 1
ATOM 3836 N N . ASP A 1 519 ? 11.820 2.585 7.896 1.00 97.25 519 ASP A N 1
ATOM 3837 C CA . ASP A 1 519 ? 11.999 1.436 7.025 1.00 97.25 519 ASP A CA 1
ATOM 3838 C C . ASP A 1 519 ? 10.860 0.438 7.238 1.00 97.25 519 ASP A C 1
ATOM 3840 O O . ASP A 1 519 ? 10.204 0.417 8.283 1.00 97.25 519 ASP A O 1
ATOM 3844 N N . ILE A 1 520 ? 10.624 -0.389 6.227 1.00 98.38 520 ILE A N 1
ATOM 3845 C CA . ILE A 1 520 ? 9.652 -1.477 6.237 1.00 98.38 520 ILE A CA 1
ATOM 3846 C C . ILE A 1 520 ? 10.387 -2.800 6.452 1.00 98.38 520 ILE A C 1
ATOM 3848 O O . ILE A 1 520 ? 11.396 -3.093 5.798 1.00 98.38 520 ILE A O 1
ATOM 3852 N N . TYR A 1 521 ? 9.854 -3.599 7.365 1.00 98.69 521 TYR A N 1
ATOM 3853 C CA . TYR A 1 521 ? 10.329 -4.927 7.718 1.00 98.69 521 TYR A CA 1
ATOM 3854 C C . TYR A 1 521 ? 9.205 -5.942 7.550 1.00 98.69 521 TYR A C 1
ATOM 3856 O O . TYR A 1 521 ? 8.025 -5.592 7.573 1.00 98.69 521 TYR A O 1
ATOM 3864 N N . VAL A 1 522 ? 9.584 -7.209 7.420 1.00 98.75 522 VAL A N 1
ATOM 3865 C CA . VAL A 1 522 ? 8.668 -8.349 7.523 1.00 98.75 522 VAL A CA 1
ATOM 3866 C C . VAL A 1 522 ? 9.183 -9.342 8.554 1.00 98.75 522 VAL A C 1
ATOM 3868 O O . VAL A 1 522 ? 10.386 -9.560 8.661 1.00 98.75 522 VAL A O 1
ATOM 3871 N N . VAL A 1 523 ? 8.286 -9.955 9.316 1.00 98.50 523 VAL A N 1
ATOM 3872 C CA . VAL A 1 523 ? 8.611 -10.978 10.322 1.00 98.50 523 VAL A CA 1
ATOM 3873 C C . VAL A 1 523 ? 7.615 -12.133 10.209 1.00 98.50 523 VAL A C 1
ATOM 3875 O O . VAL A 1 523 ? 6.468 -11.893 9.826 1.00 98.50 523 VAL A O 1
ATOM 3878 N N . PRO A 1 524 ? 7.988 -13.388 10.520 1.00 98.12 524 PRO A N 1
ATOM 3879 C CA . PRO A 1 524 ? 6.999 -14.447 10.683 1.00 98.12 524 PRO A CA 1
ATOM 3880 C C . PRO A 1 524 ? 5.917 -14.044 11.690 1.00 98.12 524 PRO A C 1
ATOM 3882 O O . PRO A 1 524 ? 6.232 -13.540 12.765 1.00 98.12 524 PRO A O 1
ATOM 3885 N N . ALA A 1 525 ? 4.650 -14.332 11.395 1.00 97.69 525 ALA A N 1
ATOM 3886 C CA . ALA A 1 525 ? 3.535 -14.053 12.308 1.00 97.69 525 ALA A CA 1
ATOM 3887 C C . ALA A 1 525 ? 3.622 -14.838 13.636 1.00 97.69 525 ALA A C 1
ATOM 3889 O O . ALA A 1 525 ? 2.930 -14.543 14.607 1.00 97.69 525 ALA A O 1
ATOM 3890 N N . SER A 1 526 ? 4.479 -15.862 13.696 1.00 96.31 526 SER A N 1
ATOM 3891 C CA . SER A 1 526 ? 4.834 -16.574 14.927 1.00 96.31 526 SER A CA 1
ATOM 3892 C C . SER A 1 526 ? 5.881 -15.859 15.789 1.00 96.31 526 SER A C 1
ATOM 3894 O O . SER A 1 526 ? 6.164 -16.341 16.883 1.00 96.31 526 SER A O 1
ATOM 3896 N N . GLY A 1 527 ? 6.472 -14.770 15.294 1.00 96.94 527 GLY A N 1
ATOM 3897 C CA . GLY A 1 527 ? 7.679 -14.144 15.826 1.00 96.94 527 GLY A CA 1
ATOM 3898 C C . GLY A 1 527 ? 8.968 -14.752 15.259 1.00 96.94 527 GLY A C 1
ATOM 3899 O O . GLY A 1 527 ? 8.962 -15.866 14.720 1.00 96.94 527 GLY A O 1
ATOM 3900 N N . GLY A 1 528 ? 10.071 -14.007 15.357 1.00 95.81 528 GLY A N 1
ATOM 3901 C CA . GLY A 1 528 ? 11.408 -14.435 14.935 1.00 95.81 528 GLY A CA 1
ATOM 3902 C C . GLY A 1 528 ? 12.299 -13.272 14.496 1.00 95.81 528 GLY A C 1
ATOM 3903 O O . GLY A 1 528 ? 12.075 -12.130 14.880 1.00 95.81 528 GLY A O 1
ATOM 3904 N N . GLU A 1 529 ? 13.312 -13.554 13.675 1.00 95.94 529 GLU A N 1
ATOM 3905 C CA . GLU A 1 529 ? 14.185 -12.507 13.129 1.00 95.94 529 GLU A CA 1
ATOM 3906 C C . GLU A 1 529 ? 13.457 -11.722 12.020 1.00 95.94 529 GLU A C 1
ATOM 3908 O O . GLU A 1 529 ? 12.994 -12.337 11.051 1.00 95.94 529 GLU A O 1
ATOM 3913 N N . PRO A 1 530 ? 13.347 -10.386 12.124 1.00 97.56 530 PRO A N 1
ATOM 3914 C CA . PRO A 1 530 ? 12.727 -9.570 11.092 1.00 97.56 530 PRO A CA 1
ATOM 3915 C C . PRO A 1 530 ? 13.689 -9.340 9.917 1.00 97.56 530 PRO A C 1
ATOM 3917 O O . PRO A 1 530 ? 14.893 -9.161 10.087 1.00 97.56 530 PRO A O 1
ATOM 3920 N N . VAL A 1 531 ? 13.147 -9.260 8.706 1.00 98.38 531 VAL A N 1
ATOM 3921 C CA . VAL A 1 531 ? 13.896 -8.981 7.477 1.00 98.38 531 VAL A CA 1
ATOM 3922 C C . VAL A 1 531 ? 13.617 -7.552 7.027 1.00 98.38 531 VAL A C 1
ATOM 3924 O O . VAL A 1 531 ? 12.475 -7.199 6.731 1.00 98.38 531 VAL A O 1
ATOM 3927 N N . ARG A 1 532 ? 14.668 -6.725 6.964 1.00 98.12 532 ARG A N 1
ATOM 3928 C CA . ARG A 1 532 ? 14.612 -5.387 6.358 1.00 98.12 532 ARG A CA 1
ATOM 3929 C C . ARG A 1 532 ? 14.481 -5.530 4.846 1.00 98.12 532 ARG A C 1
ATOM 3931 O O . ARG A 1 532 ? 15.333 -6.159 4.222 1.00 98.12 532 ARG A O 1
ATOM 3938 N N . LEU A 1 533 ? 13.469 -4.910 4.248 1.00 98.44 533 LEU A N 1
ATOM 3939 C CA . LEU A 1 533 ? 13.252 -5.016 2.805 1.00 98.44 533 LEU A CA 1
ATOM 3940 C C . LEU A 1 533 ? 14.297 -4.227 2.000 1.00 98.44 533 LEU A C 1
ATOM 3942 O O . LEU A 1 533 ? 14.674 -3.113 2.367 1.00 98.44 533 LEU A O 1
ATOM 3946 N N . THR A 1 534 ? 14.713 -4.776 0.858 1.00 97.50 534 THR A N 1
ATOM 3947 C CA . THR A 1 534 ? 15.588 -4.115 -0.130 1.00 97.50 534 THR A CA 1
ATOM 3948 C C . THR A 1 534 ? 14.933 -2.868 -0.727 1.00 97.50 534 THR A C 1
ATOM 3950 O O . THR A 1 534 ? 15.611 -1.899 -1.057 1.00 97.50 534 THR A O 1
ATOM 3953 N N . SER A 1 535 ? 13.601 -2.854 -0.817 1.00 96.88 535 SER A N 1
ATOM 3954 C CA . SER A 1 535 ? 12.806 -1.735 -1.334 1.00 96.88 535 SER A CA 1
ATOM 3955 C C . SER A 1 535 ? 12.900 -0.451 -0.504 1.00 96.88 535 SER A C 1
ATOM 3957 O O . SER A 1 535 ? 12.494 0.606 -0.994 1.00 96.88 535 SER A O 1
ATOM 3959 N N . ASN A 1 536 ? 13.459 -0.521 0.709 1.00 97.38 536 ASN A N 1
ATOM 3960 C CA . ASN A 1 536 ? 13.729 0.648 1.541 1.00 97.38 536 ASN A CA 1
ATOM 3961 C C . ASN A 1 536 ? 14.800 1.565 0.947 1.00 97.38 536 ASN A C 1
ATOM 3963 O O . ASN A 1 536 ? 14.807 2.756 1.240 1.00 97.38 536 ASN A O 1
ATOM 3967 N N . ASP A 1 537 ? 15.690 1.040 0.103 1.00 95.31 537 ASP A N 1
ATOM 3968 C CA . ASP A 1 537 ? 16.835 1.786 -0.409 1.00 95.31 537 ASP A CA 1
ATOM 3969 C C . ASP A 1 537 ? 16.558 2.357 -1.811 1.00 95.31 537 ASP A C 1
ATOM 3971 O O . ASP A 1 537 ? 15.819 1.760 -2.597 1.00 95.31 537 ASP A O 1
ATOM 3975 N N . PRO A 1 538 ? 17.072 3.555 -2.144 1.00 94.06 538 PRO A N 1
ATOM 3976 C CA . PRO A 1 538 ? 17.006 4.094 -3.497 1.00 94.06 538 PRO A CA 1
ATOM 3977 C C . PRO A 1 538 ? 17.978 3.416 -4.446 1.00 94.06 538 PRO A C 1
ATOM 3979 O O . PRO A 1 538 ? 19.121 3.145 -4.087 1.00 94.06 538 PRO A O 1
ATOM 3982 N N . ALA A 1 539 ? 17.520 3.204 -5.681 1.00 92.56 539 ALA A N 1
ATOM 3983 C CA . ALA A 1 539 ? 18.357 2.710 -6.765 1.00 92.56 539 ALA A CA 1
ATOM 3984 C C . ALA A 1 539 ? 19.384 3.770 -7.177 1.00 92.56 539 ALA A C 1
ATOM 3986 O O . ALA A 1 539 ? 20.568 3.474 -7.334 1.00 92.56 539 ALA A O 1
ATOM 3987 N N . CYS A 1 540 ? 18.935 5.023 -7.279 1.00 93.19 540 CYS A N 1
ATOM 3988 C CA . CYS A 1 540 ? 19.760 6.168 -7.622 1.00 93.19 540 CYS A CA 1
ATOM 3989 C C . CYS A 1 540 ? 19.747 7.228 -6.524 1.00 93.19 540 CYS A C 1
ATOM 3991 O O . CYS A 1 540 ? 18.733 7.476 -5.883 1.00 93.19 540 CYS A O 1
ATOM 3993 N N . SER A 1 541 ? 20.858 7.949 -6.357 1.00 89.81 541 SER A N 1
ATOM 3994 C CA . SER A 1 541 ? 20.927 9.079 -5.415 1.00 89.81 541 SER A CA 1
ATOM 3995 C C . SER A 1 541 ? 19.961 10.221 -5.758 1.00 89.81 541 SER A C 1
ATOM 3997 O O . SER A 1 541 ? 19.623 11.021 -4.888 1.00 89.81 541 SER A O 1
ATOM 3999 N N . SER A 1 542 ? 19.506 10.299 -7.012 1.00 87.56 542 SER A N 1
ATOM 4000 C CA . SER A 1 542 ? 18.442 11.203 -7.454 1.00 87.56 542 SER A CA 1
ATOM 4001 C C . SER A 1 542 ? 17.062 10.824 -6.924 1.00 87.56 542 SER A C 1
ATOM 4003 O O . SER A 1 542 ? 16.203 11.694 -6.835 1.00 87.56 542 SER A O 1
ATOM 4005 N N . ASP A 1 543 ? 16.860 9.558 -6.548 1.00 88.19 543 ASP A N 1
ATOM 4006 C CA . ASP A 1 543 ? 15.571 9.058 -6.071 1.00 88.19 543 ASP A CA 1
ATOM 4007 C C . ASP A 1 543 ? 15.286 9.460 -4.621 1.00 88.19 543 ASP A C 1
ATOM 4009 O O . ASP A 1 543 ? 14.170 9.288 -4.131 1.00 88.19 543 ASP A O 1
ATOM 4013 N N . GLY A 1 544 ? 16.297 9.988 -3.934 1.00 87.88 544 GLY A N 1
ATOM 4014 C CA . GLY A 1 544 ? 16.277 10.361 -2.529 1.00 87.88 544 GLY A CA 1
ATOM 4015 C C . GLY A 1 544 ? 17.513 9.832 -1.805 1.00 87.88 544 GLY A C 1
ATOM 4016 O O . GLY A 1 544 ? 18.415 9.245 -2.402 1.00 87.88 544 GLY A O 1
ATOM 4017 N N . SER A 1 545 ? 17.575 10.059 -0.495 1.00 86.69 545 SER A N 1
ATOM 4018 C CA . SER A 1 545 ? 18.674 9.560 0.342 1.00 86.69 545 SER A CA 1
ATOM 4019 C C . SER A 1 545 ? 18.225 8.317 1.097 1.00 86.69 545 SER A C 1
ATOM 4021 O O . SER A 1 545 ? 17.161 8.337 1.708 1.00 86.69 545 SER A O 1
ATOM 4023 N N . ALA A 1 546 ? 19.033 7.253 1.091 1.00 84.00 546 ALA A N 1
ATOM 4024 C CA . ALA A 1 546 ? 18.783 6.082 1.933 1.00 84.00 546 ALA A CA 1
ATOM 4025 C C . ALA A 1 546 ? 18.618 6.504 3.406 1.00 84.00 546 ALA A C 1
ATOM 4027 O O . ALA A 1 546 ? 19.347 7.380 3.880 1.00 84.00 546 ALA A O 1
ATOM 4028 N N . GLY A 1 547 ? 17.638 5.922 4.104 1.00 84.75 547 GLY A N 1
ATOM 4029 C CA . GLY A 1 547 ? 17.262 6.334 5.463 1.00 84.75 547 GLY A CA 1
ATOM 4030 C C . GLY A 1 547 ? 16.580 7.709 5.552 1.00 84.75 547 GLY A C 1
ATOM 4031 O O . GLY A 1 547 ? 16.546 8.308 6.621 1.00 84.75 547 GLY A O 1
ATOM 4032 N N . SER A 1 548 ? 16.088 8.256 4.436 1.00 89.88 548 SER A N 1
ATOM 4033 C CA . SER A 1 548 ? 15.322 9.509 4.391 1.00 89.88 548 SER A CA 1
ATOM 4034 C C . SER A 1 548 ? 14.295 9.476 3.251 1.00 89.88 548 SER A C 1
ATOM 4036 O O . SER A 1 548 ? 14.329 10.287 2.324 1.00 89.88 548 SER A O 1
ATOM 4038 N N . LEU A 1 549 ? 13.426 8.463 3.281 1.00 93.44 549 LEU A N 1
ATOM 4039 C CA . LEU A 1 549 ? 12.448 8.159 2.232 1.00 93.44 549 LEU A CA 1
ATOM 4040 C C . LEU A 1 549 ? 11.008 8.056 2.730 1.00 93.44 549 LEU A C 1
ATOM 4042 O O . LEU A 1 549 ? 10.109 7.891 1.912 1.00 93.44 549 LEU A O 1
ATOM 4046 N N . TYR A 1 550 ? 10.751 8.207 4.031 1.00 93.00 550 TYR A N 1
ATOM 4047 C CA . TYR A 1 550 ? 9.384 8.230 4.562 1.00 93.00 550 TYR A CA 1
ATOM 4048 C C . TYR A 1 550 ? 8.576 6.968 4.213 1.00 93.00 550 TYR A C 1
ATOM 4050 O O . TYR A 1 550 ? 7.379 7.050 3.919 1.00 93.00 550 TYR A O 1
ATOM 4058 N N . ASN A 1 551 ? 9.232 5.800 4.206 1.00 95.56 551 ASN A N 1
ATOM 4059 C CA . ASN A 1 551 ? 8.583 4.543 3.841 1.00 95.56 551 ASN A CA 1
ATOM 4060 C C . ASN A 1 551 ? 7.519 4.221 4.891 1.00 95.56 551 ASN A C 1
ATOM 4062 O O . ASN A 1 551 ? 7.829 4.140 6.076 1.00 95.56 551 ASN A O 1
ATOM 4066 N N . SER A 1 552 ? 6.261 4.063 4.500 1.00 93.56 552 SER A N 1
ATOM 4067 C CA . SER A 1 552 ? 5.154 3.885 5.444 1.00 93.56 552 SER A CA 1
ATOM 4068 C C . SER A 1 552 ? 3.977 3.138 4.828 1.00 93.56 552 SER A C 1
ATOM 4070 O O . SER A 1 552 ? 3.864 3.048 3.605 1.00 93.56 552 SER A O 1
ATOM 4072 N N . TRP A 1 553 ? 3.083 2.638 5.686 1.00 91.69 553 TRP A N 1
ATOM 4073 C CA . TRP A 1 553 ? 1.803 2.042 5.286 1.00 91.69 553 TRP A CA 1
ATOM 4074 C C . TRP A 1 553 ? 1.957 0.873 4.312 1.00 91.69 553 TRP A C 1
ATOM 4076 O O . TRP A 1 553 ? 1.347 0.850 3.244 1.00 91.69 553 TRP A O 1
ATOM 4086 N N . ALA A 1 554 ? 2.805 -0.082 4.689 1.00 96.31 554 ALA A N 1
ATOM 4087 C CA . ALA A 1 554 ? 2.934 -1.345 3.984 1.00 96.31 554 ALA A CA 1
ATOM 4088 C C . ALA A 1 554 ? 1.600 -2.109 4.014 1.00 96.31 554 ALA A C 1
ATOM 4090 O O . ALA A 1 554 ? 1.075 -2.339 5.103 1.00 96.31 554 ALA A O 1
ATOM 4091 N N . LYS A 1 555 ? 1.069 -2.487 2.845 1.00 96.88 555 LYS A N 1
ATOM 4092 C CA . LYS A 1 555 ? -0.139 -3.306 2.682 1.00 96.88 555 LYS A CA 1
ATOM 4093 C C . LYS A 1 555 ? 0.066 -4.435 1.688 1.00 96.88 555 LYS A C 1
ATOM 4095 O O . LYS A 1 555 ? 0.606 -4.213 0.601 1.00 96.88 555 LYS A O 1
ATOM 4100 N N . TRP A 1 556 ? -0.350 -5.639 2.058 1.00 97.56 556 TRP A N 1
ATOM 4101 C CA . TRP A 1 556 ? -0.206 -6.820 1.209 1.00 97.56 556 TRP A CA 1
ATOM 4102 C C . TRP A 1 556 ? -1.282 -6.896 0.129 1.00 97.56 556 TRP A C 1
ATOM 4104 O O . TRP A 1 556 ? -2.409 -6.465 0.335 1.00 97.56 556 TRP A O 1
ATOM 4114 N N . ALA A 1 557 ? -0.935 -7.489 -1.014 1.00 95.62 557 ALA A N 1
ATOM 4115 C CA . ALA A 1 557 ? -1.923 -7.971 -1.973 1.00 95.62 557 ALA A CA 1
ATOM 4116 C C . ALA A 1 557 ? -2.845 -9.027 -1.336 1.00 95.62 557 ALA A C 1
ATOM 4118 O O . ALA A 1 557 ? -2.388 -9.790 -0.482 1.00 95.62 557 ALA A O 1
ATOM 4119 N N . PRO A 1 558 ? -4.101 -9.159 -1.805 1.00 92.81 558 PRO A N 1
ATOM 4120 C CA . PRO A 1 558 ? -5.070 -10.098 -1.232 1.00 92.81 558 PRO A CA 1
ATOM 4121 C C . PRO A 1 558 ? -4.750 -11.569 -1.514 1.00 92.81 558 PRO A C 1
ATOM 4123 O O . PRO A 1 558 ? -5.431 -12.454 -1.007 1.00 92.81 558 PRO A O 1
ATOM 4126 N N . THR A 1 559 ? -3.751 -11.862 -2.352 1.00 91.19 559 THR A N 1
ATOM 4127 C CA . THR A 1 559 ? -3.382 -13.237 -2.688 1.00 91.19 559 THR A CA 1
ATOM 4128 C C . THR A 1 559 ? -1.879 -13.457 -2.600 1.00 91.19 559 THR A C 1
ATOM 4130 O O . THR A 1 559 ? -1.072 -12.576 -2.902 1.00 91.19 559 THR A O 1
ATOM 4133 N N . SER A 1 560 ? -1.512 -14.668 -2.186 1.00 93.12 560 SER A N 1
ATOM 4134 C CA . SER A 1 560 ? -0.173 -15.225 -2.358 1.00 93.12 560 SER A CA 1
ATOM 4135 C C . SER A 1 560 ? -0.280 -16.525 -3.143 1.00 93.12 560 SER A C 1
ATOM 4137 O O . SER A 1 560 ? -1.317 -17.191 -3.131 1.00 93.12 560 SER A O 1
ATOM 4139 N N . VAL A 1 561 ? 0.789 -16.880 -3.849 1.00 94.50 561 VAL A N 1
ATOM 4140 C CA . VAL A 1 561 ? 0.842 -18.103 -4.659 1.00 94.50 561 VAL A CA 1
ATOM 4141 C C . VAL A 1 561 ? 2.119 -18.849 -4.337 1.00 94.50 561 VAL A C 1
ATOM 4143 O O . VAL A 1 561 ? 3.171 -18.229 -4.202 1.00 94.50 561 VAL A O 1
ATOM 4146 N N . SER A 1 562 ? 2.040 -20.174 -4.218 1.00 93.62 562 SER A N 1
ATOM 4147 C CA . SER A 1 562 ? 3.203 -21.023 -3.971 1.00 93.62 562 SER A CA 1
ATOM 4148 C C . SER A 1 562 ? 3.400 -22.060 -5.069 1.00 93.62 562 SER A C 1
ATOM 4150 O O . SER A 1 562 ? 2.440 -22.694 -5.500 1.00 93.62 562 SER A O 1
ATOM 4152 N N . ASP A 1 563 ? 4.656 -22.267 -5.468 1.00 92.00 563 ASP A N 1
ATOM 4153 C CA . ASP A 1 563 ? 5.097 -23.362 -6.348 1.00 92.00 563 ASP A CA 1
ATOM 4154 C C . ASP A 1 563 ? 5.616 -24.590 -5.576 1.00 92.00 563 ASP A C 1
ATOM 4156 O O . ASP A 1 563 ? 6.088 -25.560 -6.168 1.00 92.00 563 ASP A O 1
ATOM 4160 N N . GLY A 1 564 ? 5.497 -24.572 -4.244 1.00 90.25 564 GLY A N 1
ATOM 4161 C CA . GLY A 1 564 ? 5.994 -25.603 -3.334 1.00 90.25 564 GLY A CA 1
ATOM 4162 C C . GLY A 1 564 ? 7.435 -25.387 -2.856 1.00 90.25 564 GLY A C 1
ATOM 4163 O O . GLY A 1 564 ? 7.790 -25.892 -1.790 1.00 90.25 564 GLY A O 1
ATOM 4164 N N . GLU A 1 565 ? 8.247 -24.610 -3.576 1.00 94.00 565 GLU A N 1
ATOM 4165 C CA . GLU A 1 565 ? 9.593 -24.195 -3.153 1.00 94.00 565 GLU A CA 1
ATOM 4166 C C . GLU A 1 565 ? 9.632 -22.733 -2.702 1.00 94.00 565 GLU A C 1
ATOM 4168 O O . GLU A 1 565 ? 10.455 -22.357 -1.865 1.00 94.00 565 GLU A O 1
ATOM 4173 N N . ARG A 1 566 ? 8.738 -21.915 -3.251 1.00 96.38 566 ARG A N 1
ATOM 4174 C CA . ARG A 1 566 ? 8.628 -20.476 -3.052 1.00 96.38 566 ARG A CA 1
ATOM 4175 C C . ARG A 1 566 ? 7.171 -20.108 -2.825 1.00 96.38 566 ARG A C 1
ATOM 4177 O O . ARG A 1 566 ? 6.271 -20.720 -3.399 1.00 96.38 566 ARG A O 1
ATOM 4184 N N . THR A 1 567 ? 6.946 -19.083 -2.020 1.00 97.44 567 THR A N 1
ATOM 4185 C CA . THR A 1 567 ? 5.674 -18.367 -1.932 1.00 97.44 567 THR A CA 1
ATOM 4186 C C . THR A 1 567 ? 5.913 -16.918 -2.318 1.00 97.44 567 THR A C 1
ATOM 4188 O O . THR A 1 567 ? 6.796 -16.261 -1.765 1.00 97.44 567 THR A O 1
ATOM 4191 N N . TYR A 1 568 ? 5.140 -16.443 -3.285 1.00 97.50 568 TYR A N 1
ATOM 4192 C CA . TYR A 1 568 ? 5.220 -15.107 -3.849 1.00 97.50 568 TYR A CA 1
ATOM 4193 C C . TYR A 1 568 ? 4.198 -14.198 -3.175 1.00 97.50 568 TYR A C 1
ATOM 4195 O O . TYR A 1 568 ? 3.009 -14.522 -3.116 1.00 97.50 568 TYR A O 1
ATOM 4203 N N . TYR A 1 569 ? 4.673 -13.051 -2.711 1.00 97.81 569 TYR A N 1
ATOM 4204 C CA . TYR A 1 569 ? 3.874 -11.997 -2.111 1.00 97.81 569 TYR A CA 1
ATOM 4205 C C . TYR A 1 569 ? 4.193 -10.659 -2.770 1.00 97.81 569 TYR A C 1
ATOM 4207 O O . TYR A 1 569 ? 5.300 -10.433 -3.266 1.00 97.81 569 TYR A O 1
ATOM 4215 N N . PHE A 1 570 ? 3.236 -9.743 -2.700 1.00 97.69 570 PHE A N 1
ATOM 4216 C CA . PHE A 1 570 ? 3.387 -8.385 -3.203 1.00 97.69 570 PHE A CA 1
ATOM 4217 C C . PHE A 1 570 ? 2.948 -7.413 -2.124 1.00 97.69 570 PHE A C 1
ATOM 4219 O O . PHE A 1 570 ? 1.917 -7.613 -1.481 1.00 97.69 570 PHE A O 1
ATOM 4226 N N . LEU A 1 571 ? 3.754 -6.380 -1.916 1.00 98.06 571 LEU A N 1
ATOM 4227 C CA . LEU A 1 571 ? 3.560 -5.414 -0.847 1.00 98.06 571 LEU A CA 1
ATOM 4228 C C . LEU A 1 571 ? 3.623 -4.011 -1.427 1.00 98.06 571 LEU A C 1
ATOM 4230 O O . LEU A 1 571 ? 4.628 -3.640 -2.037 1.00 98.06 571 LEU A O 1
ATOM 4234 N N . ILE A 1 572 ? 2.569 -3.228 -1.224 1.00 97.75 572 ILE A N 1
ATOM 4235 C CA . ILE A 1 572 ? 2.549 -1.809 -1.576 1.00 97.75 572 ILE A CA 1
ATOM 4236 C C . ILE A 1 572 ? 2.812 -0.939 -0.375 1.00 97.75 572 ILE A C 1
ATOM 4238 O O . ILE A 1 572 ? 2.509 -1.313 0.750 1.00 97.75 572 ILE A O 1
ATOM 4242 N N . PHE A 1 573 ? 3.383 0.230 -0.615 1.00 97.81 573 PHE A N 1
ATOM 4243 C CA . PHE A 1 573 ? 3.717 1.170 0.437 1.00 97.81 573 PHE A CA 1
ATOM 4244 C C . PHE A 1 573 ? 3.830 2.589 -0.110 1.00 97.81 573 PHE A C 1
ATOM 4246 O O . PHE A 1 573 ? 3.975 2.819 -1.312 1.00 97.81 573 PHE A O 1
ATOM 4253 N N . SER A 1 574 ? 3.765 3.551 0.802 1.00 96.06 574 SER A N 1
ATOM 4254 C CA . SER A 1 574 ? 3.974 4.969 0.522 1.00 96.06 574 SER A CA 1
ATOM 4255 C C . SER A 1 574 ? 5.431 5.331 0.782 1.00 96.06 574 SER A C 1
ATOM 4257 O O . SER A 1 574 ? 5.990 4.943 1.805 1.00 96.06 574 SER A O 1
ATOM 4259 N N . THR A 1 575 ? 6.055 6.089 -0.111 1.00 95.56 575 THR A N 1
ATOM 4260 C CA . THR A 1 575 ? 7.423 6.593 0.067 1.00 95.56 575 THR A CA 1
ATOM 4261 C C . THR A 1 575 ? 7.583 7.918 -0.660 1.00 95.56 575 THR A C 1
ATOM 4263 O O . THR A 1 575 ? 6.931 8.172 -1.669 1.00 95.56 575 THR A O 1
ATOM 4266 N N . SER A 1 576 ? 8.449 8.788 -0.159 1.00 93.31 576 SER A N 1
ATOM 4267 C CA . SER A 1 576 ? 8.762 10.069 -0.790 1.00 93.31 576 SER A CA 1
ATOM 4268 C C . SER A 1 576 ? 9.844 9.954 -1.873 1.00 93.31 576 SER A C 1
ATOM 4270 O O . SER A 1 576 ? 10.442 10.959 -2.274 1.00 93.31 576 SER A O 1
ATOM 4272 N N . ARG A 1 577 ? 10.154 8.727 -2.308 1.00 93.19 577 ARG A N 1
ATOM 4273 C CA . ARG A 1 577 ? 11.078 8.459 -3.407 1.00 93.19 577 ARG A CA 1
ATOM 4274 C C . ARG A 1 577 ? 10.625 9.190 -4.669 1.00 93.19 577 ARG A C 1
ATOM 4276 O O . ARG A 1 577 ? 9.465 9.068 -5.064 1.00 93.19 577 ARG A O 1
ATOM 4283 N N . ASN A 1 578 ? 11.545 9.905 -5.321 1.00 89.44 578 ASN A N 1
ATOM 4284 C CA . ASN A 1 578 ? 11.254 10.703 -6.520 1.00 89.44 578 ASN A CA 1
ATOM 4285 C C . ASN A 1 578 ? 10.037 11.629 -6.342 1.00 89.44 578 ASN A C 1
ATOM 4287 O O . ASN A 1 578 ? 9.227 11.794 -7.256 1.00 89.44 578 ASN A O 1
ATOM 4291 N N . SER A 1 579 ? 9.893 12.214 -5.148 1.00 91.00 579 SER A N 1
ATOM 4292 C CA . SER A 1 579 ? 8.765 13.084 -4.826 1.00 91.00 579 SER A CA 1
ATOM 4293 C C . SER A 1 579 ? 8.611 14.215 -5.856 1.00 91.00 579 SER A C 1
ATOM 4295 O O . SER A 1 579 ? 9.551 14.991 -6.052 1.00 91.00 579 SER A O 1
ATOM 4297 N N . PRO A 1 580 ? 7.436 14.355 -6.496 1.00 89.50 580 PRO A N 1
ATOM 4298 C CA . PRO A 1 580 ? 7.231 15.340 -7.558 1.00 89.50 580 PRO A CA 1
ATOM 4299 C C . PRO A 1 580 ? 7.064 16.772 -7.037 1.00 89.50 580 PRO A C 1
ATOM 4301 O O . PRO A 1 580 ? 7.280 17.731 -7.778 1.00 89.50 580 PRO A O 1
ATOM 4304 N N . PHE A 1 581 ? 6.657 16.929 -5.780 1.00 89.94 581 PHE A N 1
ATOM 4305 C CA . PHE A 1 581 ? 6.455 18.221 -5.138 1.00 89.94 581 PHE A CA 1
ATOM 4306 C C . PHE A 1 581 ? 6.586 18.102 -3.620 1.00 89.94 581 PHE A C 1
ATOM 4308 O O . PHE A 1 581 ? 6.611 17.014 -3.051 1.00 89.94 581 PHE A O 1
ATOM 4315 N N . ASP A 1 582 ? 6.646 19.252 -2.969 1.00 87.12 582 ASP A N 1
ATOM 4316 C CA . ASP A 1 582 ? 6.648 19.366 -1.521 1.00 87.12 582 ASP A CA 1
ATOM 4317 C C . ASP A 1 582 ? 5.230 19.656 -1.019 1.00 87.12 582 ASP A C 1
ATOM 4319 O O . ASP A 1 582 ? 4.554 20.561 -1.513 1.00 87.12 582 ASP A O 1
ATOM 4323 N N . ILE A 1 583 ? 4.791 18.930 0.005 1.00 82.06 583 ILE A N 1
ATOM 4324 C CA . ILE A 1 583 ? 3.573 19.240 0.754 1.00 82.06 583 ILE A CA 1
ATOM 4325 C C . ILE A 1 583 ? 3.871 20.194 1.901 1.00 82.06 583 ILE A C 1
ATOM 4327 O O . ILE A 1 583 ? 4.883 20.068 2.594 1.00 82.06 583 ILE A O 1
ATOM 4331 N N . SER A 1 584 ? 2.963 21.143 2.139 1.00 77.62 584 SER A N 1
ATOM 4332 C CA . SER A 1 584 ? 3.057 22.013 3.309 1.00 77.62 584 SER A CA 1
ATOM 4333 C C . SER A 1 584 ? 2.829 21.216 4.593 1.00 77.62 584 SER A C 1
ATOM 4335 O O . SER A 1 584 ? 1.966 20.349 4.661 1.00 77.62 584 SER A O 1
ATOM 4337 N N . ARG A 1 585 ? 3.594 21.547 5.631 1.00 69.81 585 ARG A N 1
ATOM 4338 C CA . ARG A 1 585 ? 3.435 21.053 7.007 1.00 69.81 585 ARG A CA 1
ATOM 4339 C C . ARG A 1 585 ? 2.878 22.141 7.933 1.00 69.81 585 ARG A C 1
ATOM 4341 O O . ARG A 1 585 ? 3.005 22.059 9.148 1.00 69.81 585 ARG A O 1
ATOM 4348 N N . GLY A 1 586 ? 2.315 23.204 7.353 1.00 68.12 586 GLY A N 1
ATOM 4349 C CA . GLY A 1 586 ? 1.971 24.423 8.078 1.00 68.12 586 GLY A CA 1
ATOM 4350 C C . GLY A 1 586 ? 3.205 25.245 8.475 1.00 68.12 586 GLY A C 1
ATOM 4351 O O . GLY A 1 586 ? 4.352 24.828 8.324 1.00 68.12 586 GLY A O 1
ATOM 4352 N N . GLN A 1 587 ? 2.968 26.478 8.936 1.00 69.69 587 GLN A N 1
ATOM 4353 C CA . GLN A 1 587 ? 3.997 27.388 9.475 1.00 69.69 587 GLN A CA 1
ATOM 4354 C C . GLN A 1 587 ? 5.254 27.576 8.591 1.00 69.69 587 GLN A C 1
ATOM 4356 O O . GLN A 1 587 ? 6.345 27.839 9.097 1.00 69.69 587 GLN A O 1
ATOM 4361 N N . GLY A 1 588 ? 5.106 27.464 7.266 1.00 70.62 588 GLY A N 1
ATOM 4362 C CA . GLY A 1 588 ? 6.196 27.631 6.299 1.00 70.62 588 GLY A CA 1
ATOM 4363 C C . GLY A 1 588 ? 7.151 26.438 6.167 1.00 70.62 588 GLY A C 1
ATOM 4364 O O . GLY A 1 588 ? 8.181 26.583 5.515 1.00 70.62 588 GLY A O 1
ATOM 4365 N N . ARG A 1 589 ? 6.840 25.278 6.764 1.00 72.94 589 ARG A N 1
ATOM 4366 C CA . ARG A 1 589 ? 7.598 24.031 6.576 1.00 72.94 589 ARG A CA 1
ATOM 4367 C C . ARG A 1 589 ? 7.005 23.185 5.456 1.00 72.94 589 ARG A C 1
ATOM 4369 O O . ARG A 1 589 ? 5.804 23.264 5.182 1.00 72.94 589 ARG A O 1
ATOM 4376 N N . THR A 1 590 ? 7.847 22.354 4.853 1.00 81.50 590 THR A N 1
ATOM 4377 C CA . THR A 1 590 ? 7.452 21.379 3.838 1.00 81.50 590 THR A CA 1
ATOM 4378 C C . THR A 1 590 ? 8.060 20.008 4.107 1.00 81.50 590 THR A C 1
ATOM 4380 O O . THR A 1 590 ? 9.027 19.869 4.858 1.00 81.50 590 THR A O 1
ATOM 4383 N N . SER A 1 591 ? 7.469 18.985 3.502 1.00 83.06 591 SER A N 1
ATOM 4384 C CA . SER A 1 591 ? 8.081 17.665 3.349 1.00 83.06 591 SER A CA 1
ATOM 4385 C C . SER A 1 591 ? 7.817 17.171 1.936 1.00 83.06 591 SER A C 1
ATOM 4387 O O . SER A 1 591 ? 6.811 17.578 1.354 1.00 83.06 591 SER A O 1
ATOM 4389 N N . PRO A 1 592 ? 8.648 16.270 1.401 1.00 88.88 592 PRO A N 1
ATOM 4390 C CA . PRO A 1 592 ? 8.359 15.665 0.112 1.00 88.88 592 PRO A CA 1
ATOM 4391 C C . PRO A 1 592 ? 7.040 14.882 0.187 1.00 88.88 592 PRO A C 1
ATOM 4393 O O . PRO A 1 592 ? 6.745 14.264 1.217 1.00 88.88 592 PRO A O 1
ATOM 4396 N N . ALA A 1 593 ? 6.236 14.951 -0.871 1.00 89.56 593 ALA A N 1
ATOM 4397 C CA . ALA A 1 593 ? 5.014 14.176 -1.028 1.00 89.56 593 ALA A CA 1
ATOM 4398 C C . ALA A 1 593 ? 5.326 12.680 -1.182 1.00 89.56 593 ALA A C 1
ATOM 4400 O O . ALA A 1 593 ? 6.239 12.286 -1.909 1.00 89.56 593 ALA A O 1
ATOM 4401 N N . SER A 1 594 ? 4.540 11.834 -0.524 1.00 93.00 594 SER A N 1
ATOM 4402 C CA . SER A 1 594 ? 4.582 10.394 -0.740 1.00 93.00 594 SER A CA 1
ATOM 4403 C C . SER A 1 594 ? 3.892 10.017 -2.042 1.00 93.00 594 SER A C 1
ATOM 4405 O O . SER A 1 594 ? 2.887 10.613 -2.438 1.00 93.00 594 SER A O 1
ATOM 4407 N N . GLN A 1 595 ? 4.438 8.997 -2.687 1.00 95.56 595 GLN A N 1
ATOM 4408 C CA . GLN A 1 595 ? 3.851 8.283 -3.805 1.00 95.56 595 GLN A CA 1
ATOM 4409 C C . GLN A 1 595 ? 3.867 6.779 -3.506 1.00 95.56 595 GLN A C 1
ATOM 4411 O O . GLN A 1 595 ? 4.605 6.312 -2.635 1.00 95.56 595 GLN A O 1
ATOM 4416 N N . LEU A 1 596 ? 3.061 6.020 -4.240 1.00 97.06 596 LEU A N 1
ATOM 4417 C CA . LEU A 1 596 ? 2.921 4.581 -4.068 1.00 97.06 596 LEU A CA 1
ATOM 4418 C C . LEU A 1 596 ? 3.971 3.805 -4.856 1.00 97.06 596 LEU A C 1
ATOM 4420 O O . LEU A 1 596 ? 4.219 4.073 -6.036 1.00 97.06 596 LEU A O 1
ATOM 4424 N N . TYR A 1 597 ? 4.551 2.823 -4.184 1.00 97.31 597 TYR A N 1
ATOM 4425 C CA . TYR A 1 597 ? 5.497 1.864 -4.730 1.00 97.31 597 TYR A CA 1
ATOM 4426 C C . TYR A 1 597 ? 5.084 0.455 -4.308 1.00 97.31 597 TYR A C 1
ATOM 4428 O O . TYR A 1 597 ? 4.340 0.279 -3.345 1.00 97.31 597 TYR A O 1
ATOM 4436 N N . MET A 1 598 ? 5.580 -0.547 -5.022 1.00 97.12 598 MET A N 1
ATOM 4437 C CA . MET A 1 598 ? 5.372 -1.959 -4.720 1.00 97.12 598 MET A CA 1
ATOM 4438 C C . MET A 1 598 ? 6.707 -2.702 -4.695 1.00 97.12 598 MET A C 1
ATOM 4440 O O . MET A 1 598 ? 7.653 -2.320 -5.378 1.00 97.12 598 MET A O 1
ATOM 4444 N N . THR A 1 599 ? 6.810 -3.750 -3.890 1.00 98.12 599 THR A N 1
ATOM 4445 C CA . THR A 1 599 ? 7.931 -4.693 -3.915 1.00 98.12 599 THR A CA 1
ATOM 4446 C C . THR A 1 599 ? 7.413 -6.124 -3.955 1.00 98.12 599 THR A C 1
ATOM 4448 O O . THR A 1 599 ? 6.381 -6.440 -3.353 1.00 98.12 599 THR A O 1
ATOM 4451 N N . THR A 1 600 ? 8.143 -6.984 -4.663 1.00 98.31 600 THR A N 1
ATOM 4452 C CA . THR A 1 600 ? 7.905 -8.426 -4.663 1.00 98.31 600 THR A CA 1
ATOM 4453 C C . THR A 1 600 ? 8.721 -9.057 -3.545 1.00 98.31 600 THR A C 1
ATOM 4455 O O . THR A 1 600 ? 9.915 -8.779 -3.393 1.00 98.31 600 THR A O 1
ATOM 4458 N N . ILE A 1 601 ? 8.078 -9.932 -2.779 1.00 98.56 601 ILE A N 1
ATOM 4459 C CA . ILE A 1 601 ? 8.685 -10.685 -1.685 1.00 98.56 601 ILE A CA 1
ATOM 4460 C C . ILE A 1 601 ? 8.520 -12.173 -1.984 1.00 98.56 601 ILE A C 1
ATOM 4462 O O . ILE A 1 601 ? 7.428 -12.634 -2.310 1.00 98.56 601 ILE A O 1
ATOM 4466 N N . ILE A 1 602 ? 9.605 -12.931 -1.874 1.00 98.25 602 ILE A N 1
ATOM 4467 C CA . ILE A 1 602 ? 9.622 -14.376 -2.091 1.00 98.25 602 ILE A CA 1
ATOM 4468 C C . ILE A 1 602 ? 10.054 -15.040 -0.792 1.00 98.25 602 ILE A C 1
ATOM 4470 O O . ILE A 1 602 ? 11.171 -14.834 -0.319 1.00 98.25 602 ILE A O 1
ATOM 4474 N N . ARG A 1 603 ? 9.179 -15.866 -0.222 1.00 98.06 603 ARG A N 1
ATOM 4475 C CA . ARG A 1 603 ? 9.525 -16.738 0.900 1.00 98.06 603 ARG A CA 1
ATOM 4476 C C . ARG A 1 603 ? 9.888 -18.114 0.367 1.00 98.06 603 ARG A C 1
ATOM 4478 O O . ARG A 1 603 ? 9.047 -18.794 -0.209 1.00 98.06 603 ARG A O 1
ATOM 4485 N N . HIS A 1 604 ? 11.121 -18.541 0.578 1.00 97.31 604 HIS A N 1
ATOM 4486 C CA . HIS A 1 604 ? 11.582 -19.876 0.206 1.00 97.31 604 HIS A CA 1
ATOM 4487 C C . HIS A 1 604 ? 11.106 -20.914 1.231 1.00 97.31 604 HIS A C 1
ATOM 4489 O O . HIS A 1 604 ? 10.864 -20.593 2.396 1.00 97.31 604 HIS A O 1
ATOM 4495 N N . ALA A 1 605 ? 11.031 -22.186 0.841 1.00 94.88 605 ALA A N 1
ATOM 4496 C CA . ALA A 1 605 ? 10.632 -23.292 1.719 1.00 94.88 605 ALA A CA 1
ATOM 4497 C C . ALA A 1 605 ? 11.552 -23.460 2.947 1.00 94.88 605 ALA A C 1
ATOM 4499 O O . ALA A 1 605 ? 11.145 -24.028 3.960 1.00 94.88 605 ALA A O 1
ATOM 4500 N N . SER A 1 606 ? 12.784 -22.939 2.881 1.00 94.50 606 SER A N 1
ATOM 4501 C CA . SER A 1 606 ? 13.714 -22.835 4.015 1.00 94.50 606 SER A CA 1
ATOM 4502 C C . SER A 1 606 ? 13.264 -21.837 5.092 1.00 94.50 606 SER A C 1
ATOM 4504 O O . SER A 1 606 ? 13.777 -21.882 6.208 1.00 94.50 606 SER A O 1
ATOM 4506 N N . GLY A 1 607 ? 12.331 -20.939 4.765 1.00 93.69 607 GLY A N 1
ATOM 4507 C CA . GLY A 1 607 ? 11.944 -19.778 5.562 1.00 93.69 607 GLY A CA 1
ATOM 4508 C C . GLY A 1 607 ? 12.714 -18.499 5.220 1.00 93.69 607 GLY A C 1
ATOM 4509 O O . GLY A 1 607 ? 12.380 -17.453 5.767 1.00 93.69 607 GLY A O 1
ATOM 4510 N N . GLU A 1 608 ? 13.709 -18.560 4.328 1.00 96.56 608 GLU A N 1
ATOM 4511 C CA . GLU A 1 608 ? 14.431 -17.379 3.839 1.00 96.56 608 GLU A CA 1
ATOM 4512 C C . GLU A 1 608 ? 13.493 -16.440 3.071 1.00 96.56 608 GLU A C 1
ATOM 4514 O O . GLU A 1 608 ? 12.647 -16.896 2.300 1.00 96.56 608 GLU A O 1
ATOM 4519 N N . ILE A 1 609 ? 13.655 -15.132 3.279 1.00 97.75 609 ILE A N 1
ATOM 4520 C CA . ILE A 1 609 ? 12.869 -14.090 2.617 1.00 97.75 609 ILE A CA 1
ATOM 4521 C C . ILE A 1 609 ? 13.790 -13.294 1.689 1.00 97.75 609 ILE A C 1
ATOM 4523 O O . ILE A 1 609 ? 14.745 -12.665 2.139 1.00 97.75 609 ILE A O 1
ATOM 4527 N N . GLU A 1 610 ? 13.469 -13.302 0.400 1.00 96.75 610 GLU A N 1
ATOM 4528 C CA . GLU A 1 610 ? 14.047 -12.445 -0.637 1.00 96.75 610 GLU A CA 1
ATOM 4529 C C . GLU A 1 610 ? 13.076 -11.289 -0.918 1.00 96.75 610 GLU A C 1
ATOM 4531 O O . GLU A 1 610 ? 11.866 -11.496 -0.988 1.00 96.75 610 GLU A O 1
ATOM 4536 N N . SER A 1 611 ? 13.586 -10.071 -1.097 1.00 97.12 611 SER A N 1
ATOM 4537 C CA . SER A 1 611 ? 12.778 -8.900 -1.467 1.00 97.12 611 SER A CA 1
ATOM 4538 C C . SER A 1 611 ? 13.429 -8.128 -2.605 1.00 97.12 611 SER A C 1
ATOM 4540 O O . SER A 1 611 ? 14.653 -7.999 -2.628 1.00 97.12 611 SER A O 1
ATOM 4542 N N . SER A 1 612 ? 12.633 -7.580 -3.522 1.00 97.56 612 SER A N 1
ATOM 4543 C CA . SER A 1 612 ? 13.144 -6.818 -4.665 1.00 97.56 612 SER A CA 1
ATOM 4544 C C . SER A 1 612 ? 13.258 -5.314 -4.379 1.00 97.56 612 SER A C 1
ATOM 4546 O O . SER A 1 612 ? 12.574 -4.790 -3.491 1.00 97.56 612 SER A O 1
ATOM 4548 N N . PRO A 1 613 ? 14.040 -4.566 -5.180 1.00 97.81 613 PRO A N 1
ATOM 4549 C CA . PRO A 1 613 ? 13.889 -3.118 -5.296 1.00 97.81 613 PRO A CA 1
ATOM 4550 C C . PRO A 1 613 ? 12.436 -2.689 -5.550 1.00 97.81 613 PRO A C 1
ATOM 4552 O O . PRO A 1 613 ? 11.606 -3.475 -6.021 1.00 97.81 613 PRO A O 1
ATOM 4555 N N . ALA A 1 614 ? 12.141 -1.432 -5.219 1.00 97.38 614 ALA A N 1
ATOM 4556 C CA . ALA A 1 614 ? 10.808 -0.850 -5.331 1.00 97.38 614 ALA A CA 1
ATOM 4557 C C . ALA A 1 614 ? 10.419 -0.554 -6.793 1.00 97.38 614 ALA A C 1
ATOM 4559 O O . ALA A 1 614 ? 11.197 0.029 -7.543 1.00 97.38 614 ALA A O 1
ATOM 4560 N N . ILE A 1 615 ? 9.181 -0.879 -7.158 1.00 97.06 615 ILE A N 1
ATOM 4561 C CA . ILE A 1 615 ? 8.534 -0.576 -8.437 1.00 97.06 615 ILE A CA 1
ATOM 4562 C C . ILE A 1 615 ? 7.608 0.619 -8.233 1.00 97.06 615 ILE A C 1
ATOM 4564 O O . ILE A 1 615 ? 6.733 0.578 -7.370 1.00 97.06 615 ILE A O 1
ATOM 4568 N N . TYR A 1 616 ? 7.781 1.681 -9.015 1.00 96.00 616 TYR A N 1
ATOM 4569 C CA . TYR A 1 616 ? 6.894 2.840 -8.966 1.00 96.00 616 TYR A CA 1
ATOM 4570 C C . TYR A 1 616 ? 5.567 2.565 -9.679 1.00 96.00 616 TYR A C 1
ATOM 4572 O O . TYR A 1 616 ? 5.548 2.081 -10.812 1.00 96.00 616 TYR A O 1
ATOM 4580 N N . LEU A 1 617 ? 4.453 2.925 -9.040 1.00 95.31 617 LEU A N 1
ATOM 4581 C CA . LEU A 1 617 ? 3.112 2.829 -9.623 1.00 95.31 617 LEU A CA 1
ATOM 4582 C C . LEU A 1 617 ? 2.823 4.098 -10.426 1.00 95.31 617 LEU A C 1
ATOM 4584 O O . LEU A 1 617 ? 2.161 5.012 -9.944 1.00 95.31 617 LEU A O 1
ATOM 4588 N N . TRP A 1 618 ? 3.378 4.218 -11.628 1.00 94.06 618 TRP A N 1
ATOM 4589 C CA . TRP A 1 618 ? 3.286 5.462 -12.405 1.00 94.06 618 TRP A CA 1
ATOM 4590 C C . TRP A 1 618 ? 1.850 5.840 -12.805 1.00 94.06 618 TRP A C 1
ATOM 4592 O O . TRP A 1 618 ? 1.557 7.025 -12.972 1.00 94.06 618 TRP A O 1
ATOM 4602 N N . ASN A 1 619 ? 0.951 4.860 -12.901 1.00 94.31 619 ASN A N 1
ATOM 4603 C CA . ASN A 1 619 ? -0.467 5.040 -13.210 1.00 94.31 619 ASN A CA 1
ATOM 4604 C C . ASN A 1 619 ? -1.213 5.864 -12.145 1.00 94.31 619 ASN A C 1
ATOM 4606 O O . ASN A 1 619 ? -2.190 6.532 -12.471 1.00 94.31 619 ASN A O 1
ATOM 4610 N N . GLN A 1 620 ? -0.713 5.913 -10.900 1.00 94.25 620 GLN A N 1
ATOM 4611 C CA . GLN A 1 620 ? -1.316 6.670 -9.789 1.00 94.25 620 GLN A CA 1
ATOM 4612 C C . GLN A 1 620 ? -1.458 8.180 -10.054 1.00 94.25 620 GLN A C 1
ATOM 4614 O O . GLN A 1 620 ? -2.122 8.879 -9.295 1.00 94.25 620 GLN A O 1
ATOM 4619 N N . ARG A 1 621 ? -0.788 8.691 -11.092 1.00 93.00 621 ARG A N 1
ATOM 4620 C CA . ARG A 1 621 ? -0.810 10.097 -11.506 1.00 93.00 621 ARG A CA 1
ATOM 4621 C C . ARG A 1 621 ? -1.719 10.375 -12.701 1.00 93.00 621 ARG A C 1
ATOM 4623 O O . ARG A 1 621 ? -1.785 11.513 -13.148 1.00 93.00 621 ARG A O 1
ATOM 4630 N N . VAL A 1 622 ? -2.397 9.364 -13.231 1.00 94.50 622 VAL A N 1
ATOM 4631 C CA . VAL A 1 622 ? -3.268 9.495 -14.401 1.00 94.50 622 VAL A CA 1
ATOM 4632 C C . VAL A 1 622 ? -4.703 9.274 -13.944 1.00 94.50 622 VAL A C 1
ATOM 4634 O O . VAL A 1 622 ? -5.155 8.139 -13.858 1.00 94.50 622 VAL A O 1
ATOM 4637 N N . LEU A 1 623 ? -5.416 10.353 -13.618 1.00 95.12 623 LEU A N 1
ATOM 4638 C CA . LEU A 1 623 ? -6.838 10.289 -13.274 1.00 95.12 623 LEU A CA 1
ATOM 4639 C C . LEU A 1 623 ? -7.671 10.306 -14.550 1.00 95.12 623 LEU A C 1
ATOM 4641 O O . LEU A 1 623 ? -7.489 11.193 -15.386 1.00 95.12 623 LEU A O 1
ATOM 4645 N N . VAL A 1 624 ? -8.613 9.377 -14.666 1.00 94.81 624 VAL A N 1
ATOM 4646 C CA . VAL A 1 624 ? -9.538 9.305 -15.800 1.00 94.81 624 VAL A CA 1
ATOM 4647 C C . VAL A 1 624 ? -10.971 9.549 -15.350 1.00 94.81 624 VAL A C 1
ATOM 4649 O O . VAL A 1 624 ? -11.392 9.082 -14.290 1.00 94.81 624 VAL A O 1
ATOM 4652 N N . ASP A 1 625 ? -11.707 10.326 -16.143 1.00 90.56 625 ASP A N 1
ATOM 4653 C CA . ASP A 1 625 ? -13.146 10.516 -15.9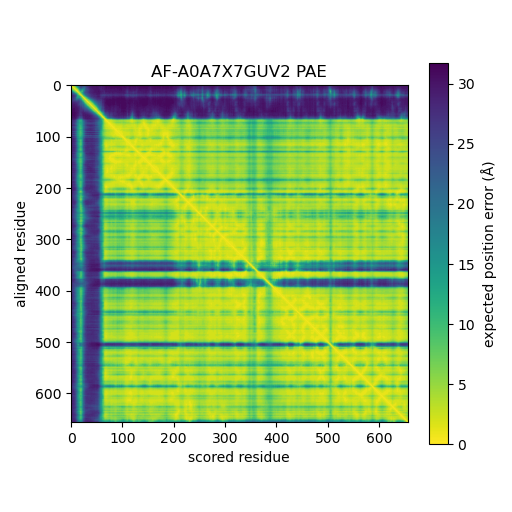49 1.00 90.56 625 ASP A CA 1
ATOM 4654 C C . ASP A 1 625 ? -13.954 9.333 -16.513 1.00 90.56 625 ASP A C 1
ATOM 4656 O O . ASP A 1 625 ? -13.403 8.397 -17.097 1.00 90.56 625 ASP A O 1
ATOM 4660 N N . ALA A 1 626 ? -15.277 9.359 -16.325 1.00 84.56 626 ALA A N 1
ATOM 4661 C CA . ALA A 1 626 ? -16.174 8.300 -16.791 1.00 84.56 626 ALA A CA 1
ATOM 4662 C C . ALA A 1 626 ? -16.179 8.148 -18.326 1.00 84.56 626 ALA A C 1
ATOM 4664 O O . ALA A 1 626 ? -16.510 7.084 -18.848 1.00 84.56 626 ALA A O 1
ATOM 4665 N N . GLU A 1 627 ? -15.798 9.199 -19.052 1.00 86.19 627 GLU A N 1
ATOM 4666 C CA . GLU A 1 627 ? -15.648 9.210 -20.504 1.00 86.19 627 GLU A CA 1
ATOM 4667 C C . GLU A 1 627 ? -14.261 8.725 -20.975 1.00 86.19 627 GLU A C 1
ATOM 4669 O O . GLU A 1 627 ? -14.043 8.584 -22.181 1.00 86.19 627 GLU A O 1
ATOM 4674 N N . GLY A 1 628 ? -13.336 8.443 -20.050 1.00 86.50 628 GLY A N 1
ATOM 4675 C CA . GLY A 1 628 ? -11.979 7.976 -20.330 1.00 86.50 628 GLY A CA 1
ATOM 4676 C C . GLY A 1 628 ? -10.991 9.082 -20.708 1.00 86.50 628 GLY A C 1
ATOM 4677 O O . GLY A 1 628 ? -9.951 8.796 -21.304 1.00 86.50 628 GLY A O 1
ATOM 4678 N N . ASN A 1 629 ? -11.281 10.346 -20.390 1.00 91.19 629 ASN A N 1
ATOM 4679 C CA . ASN A 1 629 ? -10.344 11.444 -20.608 1.00 91.19 629 ASN A CA 1
ATOM 4680 C C . ASN A 1 629 ? -9.317 11.502 -19.462 1.00 91.19 629 ASN A C 1
ATOM 4682 O O . ASN A 1 629 ? -9.708 11.661 -18.304 1.00 91.19 629 ASN A O 1
ATOM 4686 N N . PRO A 1 630 ? -8.004 11.418 -19.754 1.00 94.00 630 PRO A N 1
ATOM 4687 C CA . PRO A 1 630 ? -6.973 11.476 -18.726 1.00 94.00 630 PRO A CA 1
ATOM 4688 C C . PRO A 1 630 ? -6.638 12.907 -18.289 1.00 94.00 630 PRO A C 1
ATOM 4690 O O . PRO A 1 630 ? -6.637 13.851 -19.084 1.00 94.00 630 PRO A O 1
ATOM 4693 N N . SER A 1 631 ? -6.248 13.042 -17.025 1.00 93.38 631 SER A N 1
ATOM 4694 C CA . SER A 1 631 ? -5.730 14.256 -16.392 1.00 93.38 631 SER A CA 1
ATOM 4695 C C . SER A 1 631 ? -4.616 13.917 -15.390 1.00 93.38 631 SER A C 1
ATOM 4697 O O . SER A 1 631 ? -4.545 12.793 -14.894 1.00 93.38 631 SER A O 1
ATOM 4699 N N . ASP A 1 632 ? -3.718 14.869 -15.110 1.00 92.44 632 ASP A N 1
ATOM 4700 C CA . ASP A 1 632 ? -2.662 14.674 -14.103 1.00 92.44 632 ASP A CA 1
ATOM 4701 C C . ASP A 1 632 ? -3.258 14.749 -12.693 1.00 92.44 632 ASP A C 1
ATOM 4703 O O . ASP A 1 632 ? -3.940 15.715 -12.341 1.00 92.44 632 ASP A O 1
ATOM 4707 N N . LEU A 1 633 ? -2.958 13.741 -11.880 1.00 91.81 633 LEU A N 1
ATOM 4708 C CA . LEU A 1 633 ? -3.337 13.669 -10.478 1.00 91.81 633 LEU A CA 1
ATOM 4709 C C . LEU A 1 633 ? -2.131 14.007 -9.598 1.00 91.81 633 LEU A C 1
ATOM 4711 O O . LEU A 1 633 ? -1.262 13.178 -9.326 1.00 91.81 633 LEU A O 1
ATOM 4715 N N . GLY A 1 634 ? -2.082 15.262 -9.152 1.00 89.56 634 GLY A N 1
ATOM 4716 C CA . GLY A 1 634 ? -1.062 15.773 -8.239 1.00 89.56 634 GLY A CA 1
ATOM 4717 C C . GLY A 1 634 ? -1.480 15.649 -6.776 1.00 89.56 634 GLY A C 1
ATOM 4718 O O . GLY A 1 634 ? -1.834 16.651 -6.157 1.00 89.56 634 GLY A O 1
ATOM 4719 N N . THR A 1 635 ? -1.445 14.439 -6.219 1.00 90.94 635 THR A N 1
ATOM 4720 C CA . THR A 1 635 ? -1.819 14.174 -4.819 1.00 90.94 635 THR A CA 1
ATOM 4721 C C . THR A 1 635 ? -0.675 13.580 -4.007 1.00 90.94 635 THR A C 1
ATOM 4723 O O . THR A 1 635 ? 0.204 12.889 -4.525 1.00 90.94 635 THR A O 1
ATOM 4726 N N . ASN A 1 636 ? -0.677 13.876 -2.707 1.00 90.75 636 ASN A N 1
ATOM 4727 C CA . ASN A 1 636 ? 0.118 13.137 -1.737 1.00 90.75 636 ASN A CA 1
ATOM 4728 C C . ASN A 1 636 ? -0.601 11.822 -1.437 1.00 90.75 636 ASN A C 1
ATOM 4730 O O . ASN A 1 636 ? -1.680 11.846 -0.843 1.00 90.75 636 ASN A O 1
ATOM 4734 N N . ASN A 1 637 ? -0.007 10.711 -1.866 1.00 92.94 637 ASN A N 1
ATOM 4735 C CA . ASN A 1 637 ? -0.636 9.397 -1.836 1.00 92.94 637 ASN A CA 1
ATOM 4736 C C . ASN A 1 637 ? -0.108 8.608 -0.645 1.00 92.94 637 ASN A C 1
ATOM 4738 O O . ASN A 1 637 ? 1.082 8.298 -0.563 1.00 92.94 637 ASN A O 1
ATOM 4742 N N . VAL A 1 638 ? -1.006 8.329 0.291 1.00 87.81 638 VAL A N 1
ATOM 4743 C CA . VAL A 1 638 ? -0.720 7.689 1.576 1.00 87.81 638 VAL A CA 1
ATOM 4744 C C . VAL A 1 638 ? -1.843 6.712 1.928 1.00 87.81 638 VAL A C 1
ATOM 4746 O O . VAL A 1 638 ? -2.877 6.688 1.261 1.00 87.81 638 VAL A O 1
ATOM 4749 N N . THR A 1 639 ? -1.619 5.878 2.951 1.00 88.06 639 THR A N 1
ATOM 4750 C CA . THR A 1 639 ? -2.570 4.846 3.413 1.00 88.06 639 THR A CA 1
ATOM 4751 C C . THR A 1 639 ? -3.166 4.034 2.254 1.00 88.06 639 THR A C 1
ATOM 4753 O O . THR A 1 639 ? -4.385 4.022 2.097 1.00 88.06 639 THR A O 1
ATOM 4756 N N . PRO A 1 640 ? -2.356 3.415 1.376 1.00 94.50 640 PRO A N 1
ATOM 4757 C CA . PRO A 1 640 ? -2.912 2.527 0.369 1.00 94.50 640 PRO A CA 1
ATOM 4758 C C . PRO A 1 640 ? -3.609 1.341 1.044 1.00 94.50 640 PRO A C 1
ATOM 4760 O O . PRO A 1 640 ? -3.265 0.980 2.165 1.00 94.50 640 PRO A O 1
ATOM 4763 N N . ALA A 1 641 ? -4.548 0.722 0.342 1.00 94.25 641 ALA A N 1
ATOM 4764 C CA . ALA A 1 641 ? -5.148 -0.559 0.679 1.00 94.25 641 ALA A CA 1
ATOM 4765 C C . ALA A 1 641 ? -5.201 -1.412 -0.593 1.00 94.25 641 ALA A C 1
ATOM 4767 O O . ALA A 1 641 ? -5.537 -0.900 -1.663 1.00 94.25 641 ALA A O 1
ATOM 4768 N N . TRP A 1 642 ? -4.871 -2.697 -0.484 1.00 94.81 642 TRP A N 1
ATOM 4769 C CA . TRP A 1 642 ? -4.922 -3.643 -1.596 1.00 94.81 642 TRP A CA 1
ATOM 4770 C C . TRP A 1 642 ? -5.798 -4.819 -1.198 1.00 94.81 642 TRP A C 1
ATOM 4772 O O . TRP A 1 642 ? -5.493 -5.540 -0.258 1.00 94.81 642 TRP A O 1
ATOM 4782 N N . ASP A 1 643 ? -6.917 -4.972 -1.893 1.00 92.25 643 ASP A N 1
ATOM 4783 C CA . ASP A 1 643 ? -7.913 -5.996 -1.597 1.00 92.25 643 ASP A CA 1
ATOM 4784 C C . ASP A 1 643 ? -8.713 -6.316 -2.871 1.00 92.25 643 ASP A C 1
ATOM 4786 O O . ASP A 1 643 ? -8.509 -5.713 -3.921 1.00 92.25 643 ASP A O 1
ATOM 4790 N N . ALA A 1 644 ? -9.667 -7.233 -2.825 1.00 89.62 644 ALA A N 1
ATOM 4791 C CA . ALA A 1 644 ? -10.602 -7.525 -3.902 1.00 89.62 644 ALA A CA 1
ATOM 4792 C C . ALA A 1 644 ? -11.722 -6.466 -4.033 1.00 89.62 644 ALA A C 1
ATOM 4794 O O . ALA A 1 644 ? -12.888 -6.834 -4.237 1.00 89.62 644 ALA A O 1
ATOM 4795 N N . PHE A 1 645 ? -11.382 -5.172 -3.917 1.00 92.25 645 PHE A N 1
ATOM 4796 C CA . PHE A 1 645 ? -12.338 -4.064 -4.007 1.00 92.25 645 PHE A CA 1
ATOM 4797 C C . PHE A 1 645 ? -13.195 -4.158 -5.273 1.00 92.25 645 PHE A C 1
ATOM 4799 O O . PHE A 1 645 ? -12.712 -4.449 -6.365 1.00 92.25 645 PHE A O 1
ATOM 4806 N N . LYS A 1 646 ? -14.485 -3.866 -5.133 1.00 92.88 646 LYS A N 1
ATOM 4807 C CA . LYS A 1 646 ? -15.458 -3.822 -6.227 1.00 92.88 646 LYS A CA 1
ATOM 4808 C C . LYS A 1 646 ? -15.610 -2.404 -6.764 1.00 92.88 646 LYS A C 1
ATOM 4810 O O . LYS A 1 646 ? -16.725 -1.923 -6.903 1.00 92.88 646 LYS A O 1
ATOM 4815 N N . ILE A 1 647 ? -14.486 -1.741 -7.029 1.00 92.88 647 ILE A N 1
ATOM 4816 C CA . ILE A 1 647 ? -14.486 -0.414 -7.651 1.00 92.88 647 ILE A CA 1
ATOM 4817 C C . ILE A 1 647 ? -15.038 -0.487 -9.086 1.00 92.88 647 ILE A C 1
ATOM 4819 O O . ILE A 1 647 ? -14.946 -1.548 -9.713 1.00 92.88 647 ILE A O 1
ATOM 4823 N N . PRO A 1 648 ? -15.576 0.619 -9.632 1.00 90.19 648 PRO A N 1
ATOM 4824 C CA . PRO A 1 648 ? -15.876 0.700 -11.057 1.00 90.19 648 PRO A CA 1
ATOM 4825 C C . PRO A 1 648 ? -14.638 0.369 -11.910 1.00 90.19 648 PRO A C 1
ATOM 4827 O O . PRO A 1 648 ? -13.513 0.659 -11.491 1.00 90.19 648 PRO A O 1
ATOM 4830 N N . PRO A 1 649 ? -14.809 -0.226 -13.102 1.00 89.50 649 PRO A N 1
ATOM 4831 C CA . PRO A 1 649 ? -13.685 -0.495 -13.989 1.00 89.50 649 PRO A CA 1
ATOM 4832 C C . PRO A 1 649 ? -13.023 0.816 -14.424 1.00 89.50 649 PRO A C 1
ATOM 4834 O O . PRO A 1 649 ? -13.707 1.799 -14.713 1.00 89.50 649 PRO A O 1
ATOM 4837 N N . VAL A 1 650 ? -11.692 0.822 -14.510 1.00 91.19 650 VAL A N 1
ATOM 4838 C CA . VAL A 1 650 ? -10.951 1.961 -15.057 1.00 91.19 650 VAL A CA 1
ATOM 4839 C C . VAL A 1 650 ? -11.154 1.984 -16.577 1.00 91.19 650 VAL A C 1
ATOM 4841 O O . VAL A 1 650 ? -10.855 0.990 -17.247 1.00 91.19 650 VAL A O 1
ATOM 4844 N N . PRO A 1 651 ? -11.662 3.084 -17.161 1.00 88.31 651 PRO A N 1
ATOM 4845 C CA . PRO A 1 651 ? -11.761 3.205 -18.609 1.00 88.31 651 PRO A CA 1
ATOM 4846 C C . PRO A 1 651 ? -10.392 3.024 -19.287 1.00 88.31 651 PRO A C 1
ATOM 4848 O O . PRO A 1 651 ? -9.397 3.564 -18.796 1.00 88.31 651 PRO A O 1
ATOM 4851 N N . PRO A 1 652 ? -10.308 2.311 -20.427 1.00 81.50 652 PRO A N 1
ATOM 4852 C CA . PRO A 1 652 ? -9.046 2.134 -21.135 1.00 81.50 652 PRO A CA 1
ATOM 4853 C C . PRO A 1 652 ? -8.447 3.473 -21.565 1.00 81.50 652 PRO A C 1
ATOM 4855 O O . PRO A 1 652 ? -9.105 4.264 -22.243 1.00 81.50 652 PRO A O 1
ATOM 4858 N N . VAL A 1 653 ? -7.174 3.695 -21.240 1.00 82.56 653 VAL A N 1
ATOM 4859 C CA . VAL A 1 653 ? -6.428 4.892 -21.640 1.00 82.56 653 VAL A CA 1
ATOM 4860 C C . VAL A 1 653 ? -5.083 4.504 -22.225 1.00 82.56 653 VAL A C 1
ATOM 4862 O O . VAL A 1 653 ? -4.409 3.606 -21.736 1.00 82.56 653 VAL A O 1
ATOM 4865 N N . ILE A 1 654 ? -4.691 5.205 -23.289 1.00 72.06 654 ILE A N 1
ATOM 4866 C CA . ILE A 1 654 ? -3.356 5.083 -23.871 1.00 72.06 654 ILE A CA 1
ATOM 4867 C C . ILE A 1 654 ? -2.482 6.166 -23.247 1.00 72.06 654 ILE A C 1
ATOM 4869 O O . ILE A 1 654 ? -2.553 7.331 -23.651 1.00 72.06 654 ILE A O 1
ATOM 4873 N N . VAL A 1 655 ? -1.646 5.783 -22.285 1.00 70.50 655 VAL A N 1
ATOM 4874 C CA . VAL A 1 655 ? -0.605 6.666 -21.749 1.00 70.50 655 VAL A CA 1
ATOM 4875 C C . VAL A 1 655 ? 0.587 6.616 -22.706 1.00 70.50 655 VAL A C 1
ATOM 4877 O O . VAL A 1 655 ? 1.122 5.543 -22.991 1.00 70.50 655 VAL A O 1
ATOM 4880 N N . ARG A 1 656 ? 0.946 7.761 -23.293 1.00 61.53 656 ARG A N 1
ATOM 4881 C CA . ARG A 1 656 ? 2.056 7.869 -24.252 1.00 61.53 656 ARG A CA 1
ATOM 4882 C C . ARG A 1 656 ? 3.312 8.398 -23.596 1.00 61.53 656 ARG A C 1
ATOM 4884 O O . ARG A 1 656 ? 3.183 9.384 -22.836 1.00 61.53 656 ARG A O 1
#

Nearest PDB structures (foldseek):
  8ic1-assembly1_A  TM=3.677E-01  e=2.366E-03  Microbacterium arabinogalactanolyticum
  4ll1-assembly1_C  TM=3.921E-01  e=8.945E-01  Homo sapiens
  6bxz-assembly1_A  TM=4.315E-01  e=5.912E+00  Sus scrofa
  6bxz-assembly1_C  TM=3.510E-01  e=4.053E+00  Sus scrofa

pLDDT: mean 83.78, std 21.83, range [20.58, 98.81]

Radius of gyration: 26.83 Å; Cα contacts (8 Å, |Δi|>4): 1733; chains: 1; bounding box: 68×75×82 Å

Foldseek 3Di:
DDDDDDDDDDDDFDDPVFAFGGDDDDDDDDDDDDDDDDDDDDDDDDDDDDDDDDDDDDPPQDPPAFDFADAPADAQDCLAPQDAAEEPDDPLLVVLLPFDAPEAFWQWQWPFFAAEAEQLAAFTWTATDAAQKKWKWKDWRRHNHIHIYIYSDGRGTDDPSSSNNCSRHFAPTWTKMKMWHDNSNHRTHIDIGTYGYHRHDLWAKKWFKWAPARHFAQARIFIWMATGNALAIAGQGGQQLADDFAAALLLAFDDPRHPDGRGFGDFPLKAAFQPQQKIWGFTHPLTAIGIFGRFPPGTNHDDPQADPLLNLLSNDGLKARKEYAQLCVVVVFQKIKIKHQDFPLDDLRRSPAPVSHNADQGAIFIKMFGRNDPQDQPDDSVPGDPDNRRNPDSSSSNSNVVCEPPGMYTADAPPQPFGFAQWYAYNSRFKIKTWGFNGDDSRHHAQGQAIFIWMWTCVVVHTDHIDTAAQGRDPQKHWHNWEAALNNFKIKIKIDGGDRADPPGPLDCRTPAQHQQIFMWMATNNHDHIHTAPQQQGSDVLQDHRSGWSWDQKEWRNYWYDPPFKIKTKIKTWTLGNQPDWHDPPPPDTDGAIFMWMKMWIQGPVRDIHIGHIHGPNNHQWYADPVGDTDGDDTRIHNMYHYNHNHDHRPDDDDD